Protein 3C37 (pdb70)

B-factor: mean 25.07, std 8.67, range [9.49, 58.57]

Sequence (433 aa):
KGFNISIEQEKELGNKFAVEIEKQQQPVNDPEVQRYVDKVGKRLLSGARAVEFDYVFKVVKDDSVNAFAIPGGRVYVHTGLLKAADNETELAGVLAHEINHAVARHGTRQTQEYGYSLVLSLVLGDNLAQLAGQLFGKAGSYSREYENQADFLGVETYKAGYNPNGLTSFFQKLNATHPLTSERIQRVQAEIAKLPPQRYLTDETEFKKIKGRLKLEKGFNISIEQEKELGNKFAVEIEKQQQPVNDPEVQRYVDKVGKRLLSGARAVEFDYVFKVVKDDSVNAFAIPGGRVYVHTGLLKAADNETELAGVLAHEINHAVARHGTRQTQEYGYSLVLSLVLGNLAQLAGQLFGKAGSYSREYENQADFLGVETYKAGYNPNGLTSFFQKLNATHPLTSERIQRVQAEIAKLPPQRYLTDETEFKKIKGRLKLE

InterPro domains:
  IPR001915 Peptidase M48 [PF01435] (61-240)
  IPR051156 Mitochondrial and Outer Membrane Metalloprotease [PTHR22726] (8-243)

Nearest PDB structures (foldseek):
  3c37-assembly2_B  TM=1.003E+00  e=2.715E-34  Geobacter sulfurreducens PCA
  3c37-assembly1_A  TM=1.001E+00  e=5.360E-33  Geobacter sulfurreducens PCA
  6ait-assembly1_B  TM=8.628E-01  e=3.323E-12  Escherichia coli K-12
  6ait-assembly1_D  TM=8.669E-01  e=8.829E-12  Escherichia coli K-12
  6ait-assembly1_E  TM=8.661E-01  e=5.073E-11  Escherichia coli K-12

Secondary structure (DSSP, 8-state):
------HHHHHHHHHHHHHHHHTT--B---HHHHHHHHHHHHHHHHTSS---S--EEEEE---S--EEEETTTEEEEEHHHHHH-SSHHHHHHHHHHHHHHHHTTHHHH--TTT-HHHHHHHHHT---HHHHHHHHSS-----HHHHHHHHHHHHH--TTSS-TTHHHHHHHHHT------HHHHHHHHHHHHTSPP-PPP---HHHHHHHHHHHT-/------HHHHHHHHHHHHHHHHTT--B---HHHHHHHHHHHHHHHTTSS---S--EEEEE---S--EEEETTTEEEEEHHHHHH-SSHHHHHHHHHHHHHHHHTTHHHH--TTT-HHHHHHHHH---HHHHHHHHSTT----HHHHHHHHHHHHH--TTSS-TTHHHHHHHHHT------HHHHHHHHHHHHTSPP-------HHHHHHHHHHHT-

Foldseek 3Di:
DDADDDLVLLLLLQVLLVVLLCVPFAFDPDVLLLVVVVVLLVLLVVQADDDSAPAHETETADLDQDWADATRRYIYGYLNVLLLAPFSLLVSLRSQLRSQCRVVVQNLVCCVVPPDVVSSCSSVVVCSNVCSCQCPNPVHDGDPVSLLRSLLRSLSSVSSQGQNCSNVVSVVSVVLVSDDDPVSVVSNVVSSVPDDDDDRDDDRVSSVVSSVVSVVD/DDADDDLVLLLLLLVLLVVLLCVPFAFDPDVLLLVVVVVLLVLLVVQFDDDSAPAHETETADLDQDKADAGRRYIYGYLNVLLLAPFSLLVSLRSQLRSQCHVVVQNLVCCVVPPDVVSSDSSVHVSNVQSCQCPNPVHDGDPVSSLRSLLRSLRSVSSQGQNCNNVVSVVSVVLVVDDDPVSVVSNVVSSVPDDDDDRDDDRVSSVVSSVVSVVD

Solvent-accessible surface area: 22828 Å² total

Structure (mmCIF, N/CA/C/O backbone):
data_3C37
#
_entry.id   3C37
#
_cell.length_a   36.840
_cell.length_b   44.613
_cell.length_c   71.772
_cell.angle_alpha   88.07
_cell.angle_beta   75.18
_cell.angle_gamma   65.64
#
_symmetry.space_group_name_H-M   'P 1'
#
loop_
_entity.id
_entity.type
_entity.pdbx_description
1 polymer 'Peptidase, M48 family'
2 non-polymer 'ZINC ION'
3 non-polymer DI(HYDROXYETHYL)ETHER
4 water water
#
loop_
_atom_site.group_PDB
_atom_site.id
_atom_site.type_symbol
_atom_site.label_atom_id
_atom_site.label_alt_id
_atom_site.label_comp_id
_atom_site.label_asym_id
_atom_site.label_entity_id
_atom_site.label_seq_id
_atom_site.pdbx_PDB_ins_code
_atom_site.Cartn_x
_atom_site.Cartn_y
_atom_site.Cartn_z
_atom_site.occupancy
_atom_site.B_iso_or_equiv
_atom_site.auth_seq_id
_atom_site.auth_comp_id
_atom_site.auth_asym_id
_atom_site.auth_atom_id
_atom_site.pdbx_PDB_model_num
ATOM 1 N N . LYS A 1 9 ? 42.339 -7.166 50.272 1.00 36.08 9 LYS A N 1
ATOM 2 C CA . LYS A 1 9 ? 41.538 -6.412 49.257 1.00 35.42 9 LYS A CA 1
ATOM 3 C C . LYS A 1 9 ? 40.573 -5.451 49.940 1.00 34.61 9 LYS A C 1
ATOM 4 O O . LYS A 1 9 ? 40.393 -4.314 49.487 1.00 34.91 9 LYS A O 1
ATOM 10 N N . GLY A 1 10 ? 39.939 -5.919 51.016 1.00 33.10 10 GLY A N 1
ATOM 11 C CA . GLY A 1 10 ? 39.047 -5.067 51.798 1.00 30.95 10 GLY A CA 1
ATOM 12 C C . GLY A 1 10 ? 39.868 -4.146 52.677 1.00 29.24 10 GLY A C 1
ATOM 13 O O . GLY A 1 10 ? 40.957 -4.514 53.112 1.00 29.91 10 GLY A O 1
ATOM 14 N N . PHE A 1 11 ? 39.351 -2.949 52.950 1.00 26.93 11 PHE A N 1
ATOM 15 C CA . PHE A 1 11 ? 40.026 -2.014 53.851 1.00 24.64 11 PHE A CA 1
ATOM 16 C C . PHE A 1 11 ? 39.037 -1.132 54.599 1.00 23.02 11 PHE A C 1
ATOM 17 O O . PHE A 1 11 ? 37.859 -1.011 54.220 1.00 23.43 11 PHE A O 1
ATOM 25 N N . ASN A 1 12 ? 39.530 -0.513 55.657 1.00 21.10 12 ASN A N 1
ATOM 26 C CA . ASN A 1 12 ? 38.777 0.432 56.468 1.00 20.48 12 ASN A CA 1
ATOM 27 C C . ASN A 1 12 ? 38.726 1.738 55.682 1.00 20.50 12 ASN A C 1
ATOM 28 O O . ASN A 1 12 ? 39.760 2.230 55.246 1.00 20.16 12 ASN A O 1
ATOM 41 N N . ILE A 1 14 ? 37.750 5.850 55.448 1.00 14.97 14 ILE A N 1
ATOM 42 C CA . ILE A 1 14 ? 37.460 7.037 56.231 1.00 14.40 14 ILE A CA 1
ATOM 43 C C . ILE A 1 14 ? 36.045 7.475 55.905 1.00 13.47 14 ILE A C 1
ATOM 44 O O . ILE A 1 14 ? 35.514 7.101 54.859 1.00 14.41 14 ILE A O 1
ATOM 49 N N . SER A 1 15 ? 35.439 8.255 56.792 1.00 13.30 15 SER A N 1
ATOM 50 C CA . SER A 1 15 ? 34.055 8.703 56.610 1.00 12.98 15 SER A CA 1
ATOM 51 C C . SER A 1 15 ? 33.961 9.807 55.566 1.00 12.58 15 SER A C 1
ATOM 52 O O . SER A 1 15 ? 34.960 10.430 55.209 1.00 13.35 15 SER A O 1
ATOM 55 N N . ILE A 1 16 ? 32.747 10.029 55.073 1.00 12.96 16 ILE A N 1
ATOM 56 C CA . ILE A 1 16 ? 32.449 11.146 54.172 1.00 13.97 16 ILE A CA 1
ATOM 57 C C . ILE A 1 16 ? 32.959 12.453 54.802 1.00 14.73 16 ILE A C 1
ATOM 58 O O . ILE A 1 16 ? 33.628 13.258 54.141 1.00 13.35 16 ILE A O 1
ATOM 63 N N . GLU A 1 17 ? 32.657 12.645 56.084 1.00 15.08 17 GLU A N 1
ATOM 64 C CA . GLU A 1 17 ? 33.071 13.873 56.762 1.00 16.27 17 GLU A CA 1
ATOM 65 C C . GLU A 1 17 ? 34.590 14.023 56.804 1.00 15.53 17 GLU A C 1
ATOM 66 O O . GLU A 1 17 ? 35.143 15.101 56.564 1.00 16.30 17 GLU A O 1
ATOM 72 N N . GLN A 1 18 ? 35.283 12.927 57.074 1.00 14.79 18 GLN A N 1
ATOM 73 C CA . GLN A 1 18 ? 36.720 12.948 57.088 1.00 14.00 18 GLN A CA 1
ATOM 74 C C . GLN A 1 18 ? 37.280 13.241 55.699 1.00 14.14 18 GLN A C 1
ATOM 75 O O . GLN A 1 18 ? 38.278 13.938 55.575 1.00 14.57 18 GLN A O 1
ATOM 81 N N . GLU A 1 19 ? 36.630 12.711 54.664 1.00 13.95 19 GLU A N 1
ATOM 82 C CA . GLU A 1 19 ? 37.136 12.946 53.315 1.00 14.69 19 GLU A CA 1
ATOM 83 C C . GLU A 1 19 ? 36.966 14.403 52.900 1.00 15.49 19 GLU A C 1
ATOM 84 O O . GLU A 1 19 ? 37.803 14.929 52.163 1.00 15.63 19 GLU A O 1
ATOM 90 N N . LYS A 1 20 ? 35.883 15.043 53.348 1.00 16.76 20 LYS A N 1
ATOM 91 C CA . LYS A 1 20 ? 35.716 16.503 53.136 1.00 18.24 20 LYS A CA 1
ATOM 92 C C . LYS A 1 20 ? 36.957 17.250 53.606 1.00 18.92 20 LYS A C 1
ATOM 93 O O . LYS A 1 20 ? 37.562 18.054 52.876 1.00 19.46 20 LYS A O 1
ATOM 104 N N . GLU A 1 21 ? 37.378 16.941 54.828 1.00 19.31 21 GLU A N 1
ATOM 105 C CA . GLU A 1 21 ? 38.593 17.526 55.393 1.00 19.58 21 GLU A CA 1
ATOM 106 C C . GLU A 1 21 ? 39.899 17.189 54.625 1.00 19.75 21 GLU A C 1
ATOM 107 O O . GLU A 1 21 ? 40.758 18.041 54.441 1.00 19.38 21 GLU A O 1
ATOM 113 N N . LEU A 1 22 ? 40.052 15.947 54.187 1.00 18.18 22 LEU A N 1
ATOM 114 C CA . LEU A 1 22 ? 41.188 15.544 53.366 1.00 18.51 22 LEU A CA 1
ATOM 115 C C . LEU A 1 22 ? 41.227 16.377 52.078 1.00 17.96 22 LEU A C 1
ATOM 116 O O . LEU A 1 22 ? 42.280 16.857 51.670 1.00 18.96 22 LEU A O 1
ATOM 121 N N . GLY A 1 23 ? 40.064 16.547 51.458 1.00 18.13 23 GLY A N 1
ATOM 122 C CA . GLY A 1 23 ? 39.957 17.296 50.214 1.00 17.99 23 GLY A CA 1
ATOM 123 C C . GLY A 1 23 ? 40.338 18.753 50.421 1.00 18.74 23 GLY A C 1
ATOM 124 O O . GLY A 1 23 ? 41.012 19.350 49.581 1.00 18.27 23 GLY A O 1
ATOM 125 N N . ASN A 1 24 ? 39.889 19.323 51.536 1.00 19.53 24 ASN A N 1
ATOM 126 C CA . ASN A 1 24 ? 40.231 20.704 51.885 1.00 21.35 24 ASN A CA 1
ATOM 127 C C . ASN A 1 24 ? 41.747 20.897 51.902 1.00 20.87 24 ASN A C 1
ATOM 128 O O . ASN A 1 24 ? 42.297 21.856 51.319 1.00 21.56 24 ASN A O 1
ATOM 133 N N . LYS A 1 25 ? 42.438 19.977 52.569 1.00 20.47 25 LYS A N 1
ATOM 134 C CA . LYS A 1 25 ? 43.880 20.044 52.682 1.00 20.77 25 LYS A CA 1
ATOM 135 C C . LYS A 1 25 ? 44.592 19.827 51.342 1.00 20.15 25 LYS A C 1
ATOM 136 O O . LYS A 1 25 ? 45.512 20.577 51.003 1.00 19.63 25 LYS A O 1
ATOM 142 N N . PHE A 1 26 ? 44.186 18.802 50.583 1.00 18.44 26 PHE A N 1
ATOM 143 C CA . PHE A 1 26 ? 44.767 18.596 49.262 1.00 17.50 26 PHE A CA 1
ATOM 144 C C . PHE A 1 26 ? 44.574 19.805 48.356 1.00 17.06 26 PHE A C 1
ATOM 145 O O . PHE A 1 26 ? 45.461 20.147 47.576 1.00 17.10 26 PHE A O 1
ATOM 153 N N . ALA A 1 27 ? 43.412 20.431 48.458 1.00 16.28 27 ALA A N 1
ATOM 154 C CA . ALA A 1 27 ? 43.036 21.514 47.539 1.00 17.39 27 ALA A CA 1
ATOM 155 C C . ALA A 1 27 ? 43.989 22.674 47.682 1.00 17.78 27 ALA A C 1
ATOM 156 O O . ALA A 1 27 ? 44.542 23.182 46.681 1.00 17.05 27 ALA A O 1
ATOM 158 N N . VAL A 1 28 ? 44.202 23.077 48.931 1.00 18.15 28 VAL A N 1
ATOM 159 C CA . VAL A 1 28 ? 45.079 24.213 49.215 1.00 19.19 28 VAL A CA 1
ATOM 160 C C . VAL A 1 28 ? 46.519 23.872 48.775 1.00 19.49 28 VAL A C 1
ATOM 161 O O . VAL A 1 28 ? 47.213 24.702 48.181 1.00 19.78 28 VAL A O 1
ATOM 165 N N . GLU A 1 29 ? 46.964 22.634 48.982 1.00 19.81 29 GLU A N 1
ATOM 166 C CA . GLU A 1 29 ? 48.329 22.269 48.578 1.00 20.13 29 GLU A CA 1
ATOM 167 C C . GLU A 1 29 ? 48.493 22.234 47.051 1.00 20.04 29 GLU A C 1
ATOM 168 O O . GLU A 1 29 ? 49.461 22.763 46.507 1.00 19.83 29 GLU A O 1
ATOM 174 N N . ILE A 1 30 ? 47.529 21.629 46.362 1.00 18.18 30 ILE A N 1
ATOM 175 C CA . ILE A 1 30 ? 47.563 21.498 44.905 1.00 18.39 30 ILE A CA 1
ATOM 176 C C . ILE A 1 30 ? 47.552 22.877 44.239 1.00 17.84 30 ILE A C 1
ATOM 177 O O . ILE A 1 30 ? 48.275 23.128 43.274 1.00 19.01 30 ILE A O 1
ATOM 182 N N . GLU A 1 31 ? 46.761 23.766 44.798 1.00 18.44 31 GLU A N 1
ATOM 183 C CA . GLU A 1 31 ? 46.533 25.075 44.181 1.00 18.81 31 GLU A CA 1
ATOM 184 C C . GLU A 1 31 ? 47.768 25.975 44.254 1.00 19.69 31 GLU A C 1
ATOM 185 O O . GLU A 1 31 ? 47.870 26.953 43.498 1.00 19.06 31 GLU A O 1
ATOM 191 N N . LYS A 1 32 ? 48.719 25.624 45.118 1.00 19.76 32 LYS A N 1
ATOM 192 C CA . LYS A 1 32 ? 49.962 26.416 45.230 1.00 21.52 32 LYS A CA 1
ATOM 193 C C . LYS A 1 32 ? 50.817 26.363 43.972 1.00 22.91 32 LYS A C 1
ATOM 194 O O . LYS A 1 32 ? 51.571 27.296 43.713 1.00 23.68 32 LYS A O 1
ATOM 200 N N . GLN A 1 33 ? 50.676 25.282 43.197 1.00 23.93 33 GLN A N 1
ATOM 201 C CA . GLN A 1 33 ? 51.415 25.079 41.942 1.00 25.42 33 GLN A CA 1
ATOM 202 C C . GLN A 1 33 ? 50.583 25.380 40.696 1.00 25.35 33 GLN A C 1
ATOM 203 O O . GLN A 1 33 ? 51.060 25.213 39.573 1.00 25.58 33 GLN A O 1
ATOM 209 N N . GLN A 1 34 ? 49.335 25.792 40.887 1.00 25.28 34 GLN A N 1
ATOM 210 C CA . GLN A 1 34 ? 48.463 26.142 39.760 1.00 26.32 34 GLN A CA 1
ATOM 211 C C . GLN A 1 34 ? 48.336 27.650 39.555 1.00 27.35 34 GLN A C 1
ATOM 212 O O . GLN A 1 34 ? 48.526 28.440 40.485 1.00 27.67 34 GLN A O 1
ATOM 218 N N . GLN A 1 35 ? 48.024 28.043 38.324 1.00 28.65 35 GLN A N 1
ATOM 219 C CA . GLN A 1 35 ? 47.630 29.417 38.036 1.00 29.89 35 GLN A CA 1
ATOM 220 C C . GLN A 1 35 ? 46.125 29.412 37.824 1.00 30.08 35 GLN A C 1
ATOM 221 O O . GLN A 1 35 ? 45.649 28.802 36.867 1.00 29.48 35 GLN A O 1
ATOM 227 N N . PRO A 1 36 ? 45.365 30.083 38.708 1.00 30.76 36 PRO A N 1
ATOM 228 C CA . PRO A 1 36 ? 43.909 30.031 38.559 1.00 31.44 36 PRO A CA 1
ATOM 229 C C . PRO A 1 36 ? 43.375 30.866 37.418 1.00 32.60 36 PRO A C 1
ATOM 230 O O . PRO A 1 36 ? 43.974 31.885 37.047 1.00 32.20 36 PRO A O 1
ATOM 234 N N . VAL A 1 37 ? 42.237 30.440 36.874 1.00 32.97 37 VAL A N 1
ATOM 235 C CA . VAL A 1 37 ? 41.433 31.325 36.069 1.00 33.77 37 VAL A CA 1
ATOM 236 C C . VAL A 1 37 ? 40.623 32.162 37.053 1.00 34.37 37 VAL A C 1
ATOM 237 O O . VAL A 1 37 ? 39.919 31.629 37.910 1.00 34.55 37 VAL A O 1
ATOM 241 N N . ASN A 1 38 ? 40.744 33.475 36.939 1.00 35.10 38 ASN A N 1
ATOM 242 C CA . ASN A 1 38 ? 39.918 34.375 37.725 1.00 35.64 38 ASN A CA 1
ATOM 243 C C . ASN A 1 38 ? 38.940 35.141 36.832 1.00 35.74 38 ASN A C 1
ATOM 244 O O . ASN A 1 38 ? 38.795 36.369 36.913 1.00 36.66 38 ASN A O 1
ATOM 249 N N . ASP A 1 39 ? 38.254 34.375 35.993 1.00 35.15 39 ASP A N 1
ATOM 250 C CA . ASP A 1 39 ? 37.300 34.888 35.032 1.00 34.56 39 ASP A CA 1
ATOM 251 C C . ASP A 1 39 ? 35.913 34.412 35.459 1.00 34.51 39 ASP A C 1
ATOM 252 O O . ASP A 1 39 ? 35.574 33.234 35.293 1.00 33.19 39 ASP A O 1
ATOM 257 N N . PRO A 1 40 ? 35.108 35.324 36.031 1.00 34.09 40 PRO A N 1
ATOM 258 C CA . PRO A 1 40 ? 33.769 34.964 36.509 1.00 34.23 40 PRO A CA 1
ATOM 259 C C . PRO A 1 40 ? 32.889 34.250 35.471 1.00 34.05 40 PRO A C 1
ATOM 260 O O . PRO A 1 40 ? 32.132 33.351 35.842 1.00 33.90 40 PRO A O 1
ATOM 264 N N . GLU A 1 41 ? 33.000 34.635 34.200 1.00 33.97 41 GLU A N 1
ATOM 265 C CA . GLU A 1 41 ? 32.184 34.045 33.124 1.00 33.75 41 GLU A CA 1
ATOM 266 C C . GLU A 1 41 ? 32.582 32.591 32.856 1.00 33.19 41 GLU A C 1
ATOM 267 O O . GLU A 1 41 ? 31.720 31.736 32.690 1.00 32.58 41 GLU A O 1
ATOM 273 N N . VAL A 1 42 ? 33.888 32.327 32.817 1.00 32.36 42 VAL A N 1
ATOM 274 C CA . VAL A 1 42 ? 34.416 30.963 32.653 1.00 31.64 42 VAL A CA 1
ATOM 275 C C . VAL A 1 42 ? 34.063 30.124 33.876 1.00 31.84 42 VAL A C 1
ATOM 276 O O . VAL A 1 42 ? 33.635 28.980 33.751 1.00 30.58 42 VAL A O 1
ATOM 280 N N . GLN A 1 43 ? 34.238 30.712 35.057 1.00 31.75 43 GLN A N 1
ATOM 281 C CA . GLN A 1 43 ? 33.845 30.071 36.302 1.00 32.48 43 GLN A CA 1
ATOM 282 C C . GLN A 1 43 ? 32.365 29.684 36.299 1.00 32.20 43 GLN A C 1
ATOM 283 O O . GLN A 1 43 ? 32.017 28.563 36.683 1.00 31.92 43 GLN A O 1
ATOM 289 N N . ARG A 1 44 ? 31.512 30.613 35.860 1.00 31.90 44 ARG A N 1
ATOM 290 C CA . ARG A 1 44 ? 30.058 30.436 35.864 1.00 31.76 44 ARG A CA 1
ATOM 291 C C . ARG A 1 44 ? 29.625 29.322 34.924 1.00 30.06 44 ARG A C 1
ATOM 292 O O . ARG A 1 44 ? 28.728 28.533 35.237 1.00 29.95 44 ARG A O 1
ATOM 300 N N . TYR A 1 45 ? 30.280 29.264 33.776 1.00 28.31 45 TYR A N 1
ATOM 301 C CA . TYR A 1 45 ? 29.969 28.267 32.788 1.00 26.99 45 TYR A CA 1
ATOM 302 C C . TYR A 1 45 ? 30.350 26.865 33.271 1.00 26.28 45 TYR A C 1
ATOM 303 O O . TYR A 1 45 ? 29.537 25.953 33.201 1.00 26.65 45 TYR A O 1
ATOM 312 N N . VAL A 1 46 ? 31.580 26.695 33.747 1.00 25.87 46 VAL A N 1
ATOM 313 C CA . VAL A 1 46 ? 31.996 25.375 34.249 1.00 24.83 46 VAL A CA 1
ATOM 314 C C . VAL A 1 46 ? 31.111 24.920 35.422 1.00 25.08 46 VAL A C 1
ATOM 315 O O . VAL A 1 46 ? 30.626 23.782 35.430 1.00 24.69 46 VAL A O 1
ATOM 319 N N . ASP A 1 47 ? 30.864 25.819 36.380 1.00 24.76 47 ASP A N 1
ATOM 320 C CA . ASP A 1 47 ? 29.887 25.578 37.460 1.00 25.39 47 ASP A CA 1
ATOM 321 C C . ASP A 1 47 ? 28.524 25.045 36.991 1.00 24.87 47 ASP A C 1
ATOM 322 O O . ASP A 1 47 ? 27.948 24.142 37.618 1.00 25.44 47 ASP A O 1
ATOM 327 N N . LYS A 1 48 ? 28.016 25.625 35.903 1.00 24.38 48 LYS A N 1
ATOM 328 C CA . LYS A 1 48 ? 26.719 25.268 35.341 1.00 24.27 48 LYS A CA 1
ATOM 329 C C . LYS A 1 48 ? 26.701 23.838 34.800 1.00 23.43 48 LYS A C 1
ATOM 330 O O . LYS A 1 48 ? 25.814 23.050 35.153 1.00 23.41 48 LYS A O 1
ATOM 336 N N . VAL A 1 49 ? 27.665 23.520 33.935 1.00 22.37 49 VAL A N 1
ATOM 337 C CA . VAL A 1 49 ? 27.790 22.190 33.357 1.00 21.03 49 VAL A CA 1
ATOM 338 C C . VAL A 1 49 ? 28.006 21.168 34.477 1.00 20.05 49 VAL A C 1
ATOM 339 O O . VAL A 1 49 ? 27.402 20.124 34.464 1.00 19.84 49 VAL A O 1
ATOM 343 N N . GLY A 1 50 ? 28.853 21.503 35.446 1.00 20.03 50 GLY A N 1
ATOM 344 C CA . GLY A 1 50 ? 29.096 20.601 36.593 1.00 19.19 50 GLY A CA 1
ATOM 345 C C . GLY A 1 50 ? 27.838 20.324 37.386 1.00 19.88 50 GLY A C 1
ATOM 346 O O . GLY A 1 50 ? 27.537 19.170 37.676 1.00 20.38 50 GLY A O 1
ATOM 347 N N . LYS A 1 51 ? 27.106 21.385 37.750 1.00 20.52 51 LYS A N 1
ATOM 348 C CA . LYS A 1 51 ? 25.824 21.292 38.477 1.00 21.29 51 LYS A CA 1
ATOM 349 C C . LYS A 1 51 ? 24.807 20.431 37.698 1.00 20.48 51 LYS A C 1
ATOM 350 O O . LYS A 1 51 ? 24.105 19.593 38.283 1.00 20.57 51 LYS A O 1
ATOM 356 N N . ARG A 1 52 ? 24.762 20.624 36.379 1.00 19.23 52 ARG A N 1
ATOM 357 C CA . ARG A 1 52 ? 23.864 19.864 35.517 1.00 18.98 52 ARG A CA 1
ATOM 358 C C . ARG A 1 52 ? 24.179 18.366 35.536 1.00 19.06 52 ARG A C 1
ATOM 359 O O . ARG A 1 52 ? 23.283 17.517 35.629 1.00 19.57 52 ARG A O 1
ATOM 367 N N . LEU A 1 53 ? 25.466 18.040 35.491 1.00 18.46 53 LEU A N 1
ATOM 368 C CA . LEU A 1 53 ? 25.893 16.644 35.566 1.00 17.60 53 LEU A CA 1
ATOM 369 C C . LEU A 1 53 ? 25.609 16.030 36.936 1.00 17.90 53 LEU A C 1
ATOM 370 O O . LEU A 1 53 ? 25.182 14.885 37.021 1.00 17.35 53 LEU A O 1
ATOM 375 N N . LEU A 1 54 ? 25.809 16.813 37.994 1.00 18.45 54 LEU A N 1
ATOM 376 C CA . LEU A 1 54 ? 25.603 16.327 39.358 1.00 19.09 54 LEU A CA 1
ATOM 377 C C . LEU A 1 54 ? 24.139 15.970 39.577 1.00 19.24 54 LEU A C 1
ATOM 378 O O . LEU A 1 54 ? 23.818 15.063 40.335 1.00 18.73 54 LEU A O 1
ATOM 383 N N . SER A 1 55 ? 23.250 16.664 38.884 1.00 19.88 55 SER A N 1
ATOM 384 C CA . SER A 1 55 ? 21.826 16.353 39.029 1.00 20.86 55 SER A CA 1
ATOM 385 C C . SER A 1 55 ? 21.532 14.931 38.517 1.00 21.21 55 SER A C 1
ATOM 386 O O . SER A 1 55 ? 20.580 14.283 38.984 1.00 22.99 55 SER A O 1
ATOM 389 N N . GLY A 1 56 ? 22.380 14.423 37.610 1.00 20.56 56 GLY A N 1
ATOM 390 C CA . GLY A 1 56 ? 22.285 13.057 37.071 1.00 19.96 56 GLY A CA 1
ATOM 391 C C . GLY A 1 56 ? 23.026 11.971 37.844 1.00 19.92 56 GLY A C 1
ATOM 392 O O . GLY A 1 56 ? 22.867 10.794 37.568 1.00 20.57 56 GLY A O 1
ATOM 393 N N . ALA A 1 57 ? 23.818 12.368 38.835 1.00 18.54 57 ALA A N 1
ATOM 394 C CA . ALA A 1 57 ? 24.649 11.424 39.563 1.00 17.17 57 ALA A CA 1
ATOM 395 C C . ALA A 1 57 ? 23.863 10.707 40.635 1.00 17.41 57 ALA A C 1
ATOM 396 O O . ALA A 1 57 ? 22.798 11.193 41.078 1.00 17.07 57 ALA A O 1
ATOM 398 N N . ARG A 1 58 ? 24.392 9.556 41.052 1.00 15.22 58 ARG A N 1
ATOM 399 C CA . ARG A 1 58 ? 23.690 8.712 42.022 1.00 16.42 58 ARG A CA 1
ATOM 400 C C . ARG A 1 58 ? 23.710 9.222 43.452 1.00 16.60 58 ARG A C 1
ATOM 401 O O . ARG A 1 58 ? 22.786 8.956 44.228 1.00 18.94 58 ARG A O 1
ATOM 409 N N . ALA A 1 59 ? 24.758 9.936 43.818 1.00 16.03 59 ALA A N 1
ATOM 410 C CA . ALA A 1 59 ? 24.879 10.447 45.189 1.00 16.18 59 ALA A CA 1
ATOM 411 C C . ALA A 1 59 ? 25.732 11.682 45.135 1.00 16.16 59 ALA A C 1
ATOM 412 O O . ALA A 1 59 ? 26.827 11.660 44.578 1.00 18.09 59 ALA A O 1
ATOM 414 N N . VAL A 1 60 ? 25.224 12.758 45.699 1.00 15.67 60 VAL A N 1
ATOM 415 C CA . VAL A 1 60 ? 26.004 13.978 45.796 1.00 15.28 60 VAL A CA 1
ATOM 416 C C . VAL A 1 60 ? 26.229 14.192 47.293 1.00 15.41 60 VAL A C 1
ATOM 417 O O . VAL A 1 60 ? 25.335 14.666 48.002 1.00 16.53 60 VAL A O 1
ATOM 421 N N . GLU A 1 61 ? 27.403 13.788 47.767 1.00 14.45 61 GLU A N 1
ATOM 422 C CA . GLU A 1 61 ? 27.681 13.719 49.216 1.00 14.41 61 GLU A CA 1
ATOM 423 C C . GLU A 1 61 ? 28.697 14.735 49.713 1.00 14.28 61 GLU A C 1
ATOM 424 O O . GLU A 1 61 ? 29.076 14.717 50.881 1.00 14.73 61 GLU A O 1
ATOM 430 N N . PHE A 1 62 ? 29.083 15.639 48.806 1.00 14.87 62 PHE A N 1
ATOM 431 C CA . PHE A 1 62 ? 30.000 16.733 49.065 1.00 15.79 62 PHE A CA 1
ATOM 432 C C . PHE A 1 62 ? 29.414 17.984 48.442 1.00 16.30 62 PHE A C 1
ATOM 433 O O . PHE A 1 62 ? 28.534 17.892 47.607 1.00 16.43 62 PHE A O 1
ATOM 441 N N . ASP A 1 63 ? 29.887 19.135 48.904 1.00 18.25 63 ASP A N 1
ATOM 442 C CA . ASP A 1 63 ? 29.609 20.397 48.227 1.00 19.15 63 ASP A CA 1
ATOM 443 C C . ASP A 1 63 ? 30.648 20.493 47.138 1.00 18.04 63 ASP A C 1
ATOM 444 O O . ASP A 1 63 ? 31.789 20.894 47.370 1.00 19.36 63 ASP A O 1
ATOM 449 N N . TYR A 1 64 ? 30.268 20.057 45.945 1.00 17.39 64 TYR A N 1
ATOM 450 C CA . TYR A 1 64 ? 31.200 19.972 44.827 1.00 17.00 64 TYR A CA 1
ATOM 451 C C . TYR A 1 64 ? 31.642 21.353 44.401 1.00 18.06 64 TYR A C 1
ATOM 452 O O . TYR A 1 64 ? 30.830 22.285 44.327 1.00 18.24 64 TYR A O 1
ATOM 461 N N . VAL A 1 65 ? 32.934 21.464 44.136 1.00 17.94 65 VAL A N 1
ATOM 462 C CA . VAL A 1 65 ? 33.538 22.704 43.647 1.00 19.25 65 VAL A CA 1
ATOM 463 C C . VAL A 1 65 ? 34.296 22.372 42.377 1.00 19.12 65 VAL A C 1
ATOM 464 O O . VAL A 1 65 ? 35.045 21.386 42.326 1.00 18.03 65 VAL A O 1
ATOM 468 N N . PHE A 1 66 ? 34.063 23.183 41.346 1.00 18.41 66 PHE A N 1
ATOM 469 C CA . PHE A 1 66 ? 34.730 23.058 40.060 1.00 19.47 66 PHE A CA 1
ATOM 470 C C . PHE A 1 66 ? 35.704 24.208 39.938 1.00 20.24 66 PHE A C 1
ATOM 471 O O . PHE A 1 66 ? 35.328 25.373 40.111 1.00 21.34 66 PHE A O 1
ATOM 479 N N . LYS A 1 67 ? 36.965 23.882 39.701 1.00 20.27 67 LYS A N 1
ATOM 480 C CA . LYS A 1 67 ? 38.014 24.902 39.617 1.00 21.51 67 LYS A CA 1
ATOM 481 C C . LYS A 1 67 ? 38.589 24.827 38.218 1.00 21.87 67 LYS A C 1
ATOM 482 O O . LYS A 1 67 ? 38.965 23.755 37.750 1.00 22.32 67 LYS A O 1
ATOM 488 N N . VAL A 1 68 ? 38.644 25.971 37.546 1.00 21.97 68 VAL A N 1
ATOM 489 C CA . VAL A 1 68 ? 39.294 26.046 36.251 1.00 21.16 68 VAL A CA 1
ATOM 490 C C . VAL A 1 68 ? 40.699 26.578 36.468 1.00 20.67 68 VAL A C 1
ATOM 491 O O . VAL A 1 68 ? 40.895 27.598 37.137 1.00 21.97 68 VAL A O 1
ATOM 495 N N . VAL A 1 69 ? 41.668 25.862 35.922 1.00 21.08 69 VAL A N 1
ATOM 496 C CA . VAL A 1 69 ? 43.071 26.182 36.085 1.00 21.76 69 VAL A CA 1
ATOM 497 C C . VAL A 1 69 ? 43.750 26.481 34.731 1.00 21.69 69 VAL A C 1
ATOM 498 O O . VAL A 1 69 ? 43.473 25.824 33.737 1.00 19.59 69 VAL A O 1
ATOM 502 N N . LYS A 1 70 ? 44.639 27.470 34.711 1.00 22.54 70 LYS A N 1
ATOM 503 C CA . LYS A 1 70 ? 45.307 27.882 33.480 1.00 24.37 70 LYS A CA 1
ATOM 504 C C . LYS A 1 70 ? 46.437 26.919 33.203 1.00 24.18 70 LYS A C 1
ATOM 505 O O . LYS A 1 70 ? 47.504 26.997 33.828 1.00 24.27 70 LYS A O 1
ATOM 511 N N . ASP A 1 71 ? 46.183 25.983 32.289 1.00 24.33 71 ASP A N 1
ATOM 512 C CA . ASP A 1 71 ? 47.135 24.939 31.951 1.00 24.78 71 ASP A CA 1
ATOM 513 C C . ASP A 1 71 ? 46.760 24.384 30.600 1.00 25.51 71 ASP A C 1
ATOM 514 O O . ASP A 1 71 ? 45.652 23.864 30.419 1.00 25.09 71 ASP A O 1
ATOM 519 N N . ASP A 1 72 ? 47.687 24.477 29.647 1.00 25.70 72 ASP A N 1
ATOM 520 C CA . ASP A 1 72 ? 47.399 24.067 28.277 1.00 26.50 72 ASP A CA 1
ATOM 521 C C . ASP A 1 72 ? 47.302 22.559 28.068 1.00 25.71 72 ASP A C 1
ATOM 522 O O . ASP A 1 72 ? 46.853 22.114 27.015 1.00 26.51 72 ASP A O 1
ATOM 527 N N . SER A 1 73 ? 47.708 21.765 29.056 1.00 25.28 73 SER A N 1
ATOM 528 C CA . SER A 1 73 ? 47.574 20.327 28.942 1.00 23.88 73 SER A CA 1
ATOM 529 C C . SER A 1 73 ? 46.090 19.958 29.047 1.00 23.59 73 SER A C 1
ATOM 530 O O . SER A 1 73 ? 45.328 20.610 29.761 1.00 22.23 73 SER A O 1
ATOM 533 N N . VAL A 1 74 ? 45.697 18.941 28.295 1.00 22.33 74 VAL A N 1
ATOM 534 C CA . VAL A 1 74 ? 44.319 18.469 28.274 1.00 22.70 74 VAL A CA 1
ATOM 535 C C . VAL A 1 74 ? 44.082 17.535 29.468 1.00 22.01 74 VAL A C 1
ATOM 536 O O . VAL A 1 74 ? 44.478 16.367 29.453 1.00 23.48 74 VAL A O 1
ATOM 540 N N . ASN A 1 75 ? 43.460 18.065 30.522 1.00 21.57 75 ASN A N 1
ATOM 541 C CA . ASN A 1 75 ? 43.183 17.275 31.712 1.00 19.96 75 ASN A CA 1
ATOM 542 C C . ASN A 1 75 ? 42.029 17.848 32.525 1.00 18.63 75 ASN A C 1
ATOM 543 O O . ASN A 1 75 ? 41.718 19.051 32.452 1.00 17.73 75 ASN A O 1
ATOM 548 N N . ALA A 1 76 ? 41.418 16.956 33.293 1.00 17.54 76 ALA A N 1
ATOM 549 C CA . ALA A 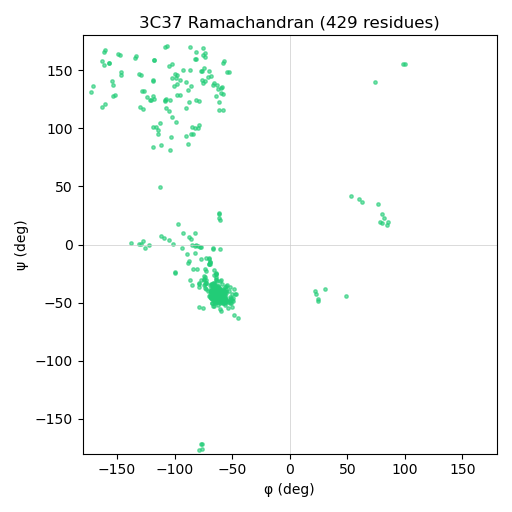1 76 ? 40.504 17.274 34.394 1.00 16.64 76 ALA A CA 1
ATOM 550 C C . ALA A 1 76 ? 40.734 16.171 35.416 1.00 16.14 76 ALA A C 1
ATOM 551 O O . ALA A 1 76 ? 41.053 15.041 35.060 1.00 16.35 76 ALA A O 1
ATOM 553 N N . PHE A 1 77 ? 40.624 16.503 36.688 1.00 15.66 77 PHE A N 1
ATOM 554 C CA . PHE A 1 77 ? 40.825 15.489 37.711 1.00 15.68 77 PHE A CA 1
ATOM 555 C C . PHE A 1 77 ? 40.051 15.848 38.961 1.00 15.59 77 PHE A C 1
ATOM 556 O O . PHE A 1 77 ? 40.010 17.012 39.361 1.00 15.37 77 PHE A O 1
ATOM 564 N N . ALA A 1 78 ? 39.406 14.843 39.549 1.00 14.89 78 ALA A N 1
ATOM 565 C CA . ALA A 1 78 ? 38.791 14.993 40.861 1.00 14.19 78 ALA A CA 1
ATOM 566 C C . ALA A 1 78 ? 39.788 14.618 41.931 1.00 14.60 78 ALA A C 1
ATOM 567 O O . ALA A 1 78 ? 40.548 13.642 41.770 1.00 15.39 78 ALA A O 1
ATOM 569 N N . ILE A 1 79 ? 39.792 15.394 43.011 1.00 13.80 79 ILE A N 1
ATOM 570 C CA . ILE A 1 79 ? 40.554 15.026 44.228 1.00 14.10 79 ILE A CA 1
ATOM 571 C C . ILE A 1 79 ? 39.548 14.581 45.287 1.00 14.06 79 ILE A C 1
ATOM 572 O O . ILE A 1 79 ? 38.341 14.743 45.099 1.00 12.88 79 ILE A O 1
ATOM 577 N N . PRO A 1 80 ? 40.022 14.028 46.415 1.00 14.43 80 PRO A N 1
ATOM 578 C CA . PRO A 1 80 ? 39.050 13.617 47.434 1.00 14.64 80 PRO A CA 1
ATOM 579 C C . PRO A 1 80 ? 38.137 14.768 47.831 1.00 14.73 80 PRO A C 1
ATOM 580 O O . PRO A 1 80 ? 38.555 15.926 47.784 1.00 14.15 80 PRO A O 1
ATOM 584 N N . GLY A 1 81 ? 36.897 14.460 48.199 1.00 15.40 81 GLY A N 1
ATOM 585 C CA . GLY A 1 81 ? 36.021 15.461 48.789 1.00 17.12 81 GLY A CA 1
ATOM 586 C C . GLY A 1 81 ? 35.261 16.311 47.801 1.00 17.64 81 GLY A C 1
ATOM 587 O O . GLY A 1 81 ? 34.745 17.373 48.158 1.00 18.51 81 GLY A O 1
ATOM 588 N N . GLY A 1 82 ? 35.147 15.829 46.565 1.00 18.25 82 GLY A N 1
ATOM 589 C CA . GLY A 1 82 ? 34.234 16.479 45.586 1.00 18.80 82 GLY A CA 1
ATOM 590 C C . GLY A 1 82 ? 34.743 17.728 44.892 1.00 20.53 82 GLY A C 1
ATOM 591 O O . GLY A 1 82 ? 33.942 18.567 44.441 1.00 21.58 82 GLY A O 1
ATOM 592 N N . ARG A 1 83 ? 36.062 17.851 44.769 1.00 20.40 83 ARG A N 1
ATOM 593 C CA . ARG A 1 83 ? 36.689 19.006 44.137 1.00 21.12 83 ARG A CA 1
ATOM 594 C C . ARG A 1 83 ? 37.247 18.546 42.800 1.00 19.22 83 ARG A C 1
ATOM 595 O O . ARG A 1 83 ? 38.004 17.576 42.726 1.00 18.94 83 ARG A O 1
ATOM 603 N N . VAL A 1 84 ? 36.820 19.212 41.735 1.00 18.14 84 VAL A N 1
ATOM 604 C CA . VAL A 1 84 ? 37.169 18.789 40.389 1.00 16.74 84 VAL A CA 1
ATOM 605 C C . VAL A 1 84 ? 37.883 19.938 39.716 1.00 16.36 84 VAL A C 1
ATOM 606 O O . VAL A 1 84 ? 37.350 21.047 39.642 1.00 17.24 84 VAL A O 1
ATOM 610 N N . TYR A 1 85 ? 39.087 19.660 39.223 1.00 16.02 85 TYR A N 1
ATOM 611 C CA . TYR A 1 85 ? 39.893 20.644 38.504 1.00 15.40 85 TYR A CA 1
ATOM 612 C C . TYR A 1 85 ? 39.787 20.440 37.020 1.00 15.75 85 TYR A C 1
ATOM 613 O O . TYR A 1 85 ? 39.840 19.306 36.540 1.00 15.65 85 TYR A O 1
ATOM 622 N N . VAL A 1 86 ? 39.639 21.552 36.297 1.00 15.45 86 VAL A N 1
ATOM 623 C CA . VAL A 1 86 ? 39.419 21.507 34.865 1.00 16.87 86 VAL A CA 1
ATOM 624 C C . VAL A 1 86 ? 40.450 22.412 34.181 1.00 15.87 86 VAL A C 1
ATOM 625 O O . VAL A 1 86 ? 40.451 23.611 34.414 1.00 16.36 86 VAL A O 1
ATOM 629 N N . HIS A 1 87 ? 41.322 21.838 33.361 1.00 16.96 87 HIS A N 1
ATOM 630 C CA . HIS A 1 87 ? 42.341 22.627 32.646 1.00 17.66 87 HIS A CA 1
ATOM 631 C C . HIS A 1 87 ? 41.749 23.434 31.518 1.00 18.07 87 HIS A C 1
ATOM 632 O O . HIS A 1 87 ? 40.874 22.960 30.797 1.00 19.26 87 HIS A O 1
ATOM 639 N N . THR A 1 88 ? 42.244 24.658 31.356 1.00 18.49 88 THR A N 1
ATOM 640 C CA . THR A 1 88 ? 41.839 25.461 30.197 1.00 19.49 88 THR A CA 1
ATOM 641 C C . THR A 1 88 ? 42.128 24.703 28.905 1.00 20.40 88 THR A C 1
ATOM 642 O O . THR A 1 88 ? 41.336 24.765 27.968 1.00 21.62 88 THR A O 1
ATOM 646 N N . GLY A 1 89 ? 43.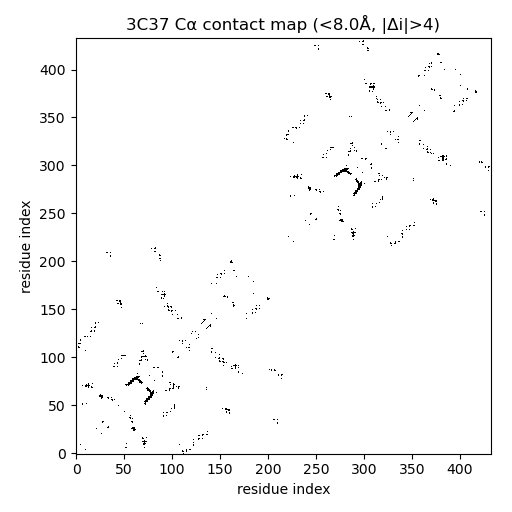237 23.956 28.875 1.00 20.45 89 GLY A N 1
ATOM 647 C CA . GLY A 1 89 ? 43.579 23.119 27.719 1.00 21.08 89 GLY A CA 1
ATOM 648 C C . GLY A 1 89 ? 42.483 22.131 27.333 1.00 21.41 89 GLY A C 1
ATOM 649 O O . GLY A 1 89 ? 42.298 21.863 26.142 1.00 22.14 89 GLY A O 1
ATOM 650 N N . LEU A 1 90 ? 41.764 21.572 28.318 1.00 21.06 90 LEU A N 1
ATOM 651 C CA . LEU A 1 90 ? 40.632 20.666 28.023 1.00 20.93 90 LEU A CA 1
ATOM 652 C C . LEU A 1 90 ? 39.457 21.403 27.364 1.00 21.36 90 LEU A C 1
ATOM 653 O O . LEU A 1 90 ? 38.863 20.909 26.402 1.00 21.02 90 LEU A O 1
ATOM 658 N N . LEU A 1 91 ? 39.129 22.571 27.902 1.00 21.34 91 LEU A N 1
ATOM 659 C CA . LEU A 1 91 ? 38.053 23.406 27.361 1.00 22.03 91 LEU A CA 1
ATOM 660 C C . LEU A 1 91 ? 38.342 23.823 25.926 1.00 22.68 91 LEU A C 1
ATOM 661 O O . LEU A 1 91 ? 37.446 23.836 25.087 1.00 22.84 91 LEU A O 1
ATOM 666 N N . LYS A 1 92 ? 39.602 24.143 25.657 1.00 22.98 92 LYS A N 1
ATOM 667 C CA . LYS A 1 92 ? 40.025 24.574 24.318 1.00 23.46 92 LYS A CA 1
ATOM 668 C C . LYS A 1 92 ? 40.062 23.418 23.314 1.00 23.30 92 LYS A C 1
ATOM 669 O O . LYS A 1 92 ? 39.844 23.619 22.104 1.00 23.57 92 LYS A O 1
ATOM 675 N N . ALA A 1 93 ? 40.337 22.214 23.801 1.00 22.34 93 ALA A N 1
ATOM 676 C CA . ALA A 1 93 ? 40.395 21.012 22.957 1.00 22.24 93 ALA A CA 1
ATOM 677 C C . ALA A 1 93 ? 39.034 20.435 22.590 1.00 22.33 93 ALA A C 1
ATOM 678 O O . ALA A 1 93 ? 38.859 19.862 21.498 1.00 21.56 93 ALA A O 1
ATOM 680 N N . ALA A 1 94 ? 38.083 20.542 23.515 1.00 22.55 94 ALA A N 1
ATOM 681 C CA . ALA A 1 94 ? 36.725 20.064 23.295 1.00 22.37 94 ALA A CA 1
ATOM 682 C C . ALA A 1 94 ? 36.101 20.787 22.103 1.00 22.73 94 ALA A C 1
ATOM 683 O O . ALA A 1 94 ? 36.215 22.008 21.984 1.00 22.57 94 ALA A O 1
ATOM 685 N N . ASP A 1 95 ? 35.451 20.036 21.222 1.00 23.06 95 ASP A N 1
ATOM 686 C CA . ASP A 1 95 ? 34.733 20.651 20.101 1.00 23.62 95 ASP A CA 1
ATOM 687 C C . ASP A 1 95 ? 33.351 21.216 20.446 1.00 23.16 95 ASP A C 1
ATOM 688 O O . ASP A 1 95 ? 32.826 22.071 19.725 1.00 22.76 95 ASP A O 1
ATOM 693 N N . ASN A 1 96 ? 32.764 20.731 21.540 1.00 21.59 96 ASN A N 1
ATOM 694 C CA . ASN A 1 96 ? 31.412 21.065 21.934 1.00 20.69 96 ASN A CA 1
ATOM 695 C C . ASN A 1 96 ? 31.193 20.755 23.417 1.00 20.63 96 ASN A C 1
ATOM 696 O O . ASN A 1 96 ? 32.020 20.060 24.048 1.00 20.04 96 ASN A O 1
ATOM 701 N N . GLU A 1 97 ? 30.108 21.283 23.965 1.00 19.55 97 GLU A N 1
ATOM 702 C CA . GLU A 1 97 ? 29.788 21.079 25.377 1.00 19.36 97 GLU A CA 1
ATOM 703 C C . GLU A 1 97 ? 29.609 19.599 25.737 1.00 19.15 97 GLU A C 1
ATOM 704 O O . GLU A 1 97 ? 29.908 19.193 26.870 1.00 18.95 97 GLU A O 1
ATOM 710 N N . THR A 1 98 ? 29.146 18.791 24.781 1.00 18.10 98 THR A N 1
ATOM 711 C CA . THR A 1 98 ? 28.921 17.371 25.031 1.00 18.53 98 THR A CA 1
ATOM 712 C C . THR A 1 98 ? 30.226 16.633 25.331 1.00 18.89 98 THR A C 1
ATOM 713 O O . THR A 1 98 ? 30.288 15.859 26.292 1.00 19.05 98 THR A O 1
ATOM 717 N N . GLU A 1 99 ? 31.252 16.890 24.519 1.00 17.60 99 GLU A N 1
ATOM 718 C CA . GLU A 1 99 ? 32.608 16.366 24.762 1.00 17.68 99 GLU A CA 1
ATOM 719 C C . GLU A 1 99 ? 33.144 16.789 26.125 1.00 17.18 99 GLU A C 1
ATOM 720 O O . GLU A 1 99 ? 33.663 15.941 26.882 1.00 16.90 99 GLU A O 1
ATOM 726 N N . LEU A 1 100 ? 33.023 18.088 26.423 1.00 16.24 100 LEU A N 1
ATOM 727 C CA . LEU A 1 100 ? 33.456 18.617 27.711 1.00 17.10 100 LEU A CA 1
ATOM 728 C C . LEU A 1 100 ? 32.725 17.831 28.799 1.00 17.20 100 LEU A C 1
ATOM 729 O O . LEU A 1 100 ? 33.349 17.322 29.737 1.00 17.85 100 LEU A O 1
ATOM 734 N N . ALA A 1 101 ? 31.400 17.718 28.673 1.00 16.22 101 ALA A N 1
ATOM 735 C CA . ALA A 1 101 ? 30.617 17.093 29.728 1.00 15.36 101 ALA A CA 1
ATOM 736 C C . ALA A 1 101 ? 30.994 15.627 29.945 1.00 15.62 101 ALA A C 1
ATOM 737 O O . ALA A 1 101 ? 31.037 15.178 31.079 1.00 15.83 101 ALA A O 1
ATOM 739 N N . GLY A 1 102 ? 31.260 14.903 28.858 1.00 15.14 102 GLY A N 1
ATOM 740 C CA . GLY A 1 102 ? 31.707 13.507 28.908 1.00 15.76 102 GLY A CA 1
ATOM 741 C C . GLY A 1 102 ? 32.924 13.328 29.801 1.00 15.83 102 GLY A C 1
ATOM 742 O O . GLY A 1 102 ? 32.971 12.419 30.638 1.00 16.01 102 GLY A O 1
ATOM 743 N N . VAL A 1 103 ? 33.931 14.172 29.590 1.00 16.00 103 VAL A N 1
ATOM 744 C CA . VAL A 1 103 ? 35.121 14.144 30.439 1.00 15.97 103 VAL A CA 1
ATOM 745 C C . VAL A 1 103 ? 34.741 14.462 31.881 1.00 15.87 103 VAL A C 1
ATOM 746 O O . VAL A 1 103 ? 35.132 13.735 32.791 1.00 17.01 103 VAL A O 1
ATOM 750 N N . LEU A 1 104 ? 33.963 15.519 32.095 1.00 16.05 104 LEU A N 1
ATOM 751 C CA . LEU A 1 104 ? 33.557 15.901 33.453 1.00 15.14 104 LEU A CA 1
ATOM 752 C C . LEU A 1 104 ? 32.729 14.834 34.150 1.00 15.39 104 LEU A C 1
ATOM 753 O O . LEU A 1 104 ? 32.866 14.640 35.354 1.00 15.17 104 LEU A O 1
ATOM 758 N N . ALA A 1 105 ? 31.889 14.134 33.396 1.00 15.34 105 ALA A N 1
ATOM 759 C CA . ALA A 1 105 ? 31.016 13.121 33.982 1.00 14.96 105 ALA A CA 1
ATOM 760 C C . ALA A 1 105 ? 31.835 11.930 34.476 1.00 15.59 105 ALA A C 1
ATOM 761 O O . ALA A 1 105 ? 31.532 11.333 35.515 1.00 15.79 105 ALA A O 1
ATOM 763 N N . HIS A 1 106 ? 32.877 11.579 33.731 1.00 15.87 106 HIS A N 1
ATOM 764 C CA . HIS A 1 106 ? 33.767 10.514 34.180 1.00 15.08 106 HIS A CA 1
ATOM 765 C C . HIS A 1 106 ? 34.433 10.927 35.523 1.00 14.87 106 HIS A C 1
ATOM 766 O O . HIS A 1 106 ? 34.453 10.165 36.491 1.00 15.39 106 HIS A O 1
ATOM 773 N N . GLU A 1 107 ? 34.969 12.140 35.584 1.00 15.19 107 GLU A N 1
ATOM 774 C CA . GLU A 1 107 ? 35.667 12.617 36.803 1.00 15.52 107 GLU A CA 1
ATOM 775 C C . GLU A 1 107 ? 34.743 12.788 37.989 1.00 15.35 107 GLU A C 1
ATOM 776 O O . GLU A 1 107 ? 35.075 12.446 39.121 1.00 15.41 107 GLU A O 1
ATOM 782 N N . ILE A 1 108 ? 33.567 13.355 37.745 1.00 14.50 108 ILE A N 1
ATOM 783 C CA . ILE A 1 108 ? 32.568 13.451 38.801 1.00 14.09 108 ILE A CA 1
ATOM 784 C C . ILE A 1 108 ? 32.288 12.071 39.370 1.00 14.01 108 ILE A C 1
ATOM 785 O O . ILE A 1 108 ? 32.133 11.916 40.588 1.00 13.80 108 ILE A O 1
ATOM 790 N N . ASN A 1 109 ? 32.219 11.058 38.512 1.00 14.23 109 ASN A N 1
ATOM 791 C CA . ASN A 1 109 ? 31.927 9.731 39.036 1.00 12.54 109 ASN A CA 1
ATOM 792 C C . ASN A 1 109 ? 33.056 9.040 39.776 1.00 12.53 109 ASN A C 1
ATOM 793 O O . ASN A 1 109 ? 32.791 8.251 40.690 1.00 12.73 109 ASN A O 1
ATOM 798 N N . HIS A 1 110 ? 34.303 9.370 39.445 1.00 11.60 110 HIS A N 1
ATOM 799 C CA . HIS A 1 110 ? 35.388 9.010 40.356 1.00 11.52 110 HIS A CA 1
ATOM 800 C C . HIS A 1 110 ? 35.133 9.607 41.761 1.00 12.11 110 HIS A C 1
ATOM 801 O O . HIS A 1 110 ? 35.400 8.959 42.780 1.00 13.20 110 HIS A O 1
ATOM 808 N N . ALA A 1 111 ? 34.630 10.840 41.830 1.00 11.06 111 ALA A N 1
ATOM 809 C CA . ALA A 1 111 ? 34.343 11.457 43.127 1.00 11.75 111 ALA A CA 1
ATOM 810 C C . ALA A 1 111 ? 33.152 10.785 43.816 1.00 11.27 111 ALA A C 1
ATOM 811 O O . ALA A 1 111 ? 33.173 10.524 45.035 1.00 11.19 111 ALA A O 1
ATOM 813 N N . VAL A 1 112 ? 32.103 10.531 43.026 1.00 10.95 112 VAL A N 1
ATOM 814 C CA . VAL A 1 112 ? 30.887 9.941 43.569 1.00 11.01 112 VAL A CA 1
ATOM 815 C C . VAL A 1 112 ? 31.206 8.598 44.228 1.00 11.19 112 VAL A C 1
ATOM 816 O O . VAL A 1 112 ? 30.787 8.335 45.346 1.00 12.54 112 VAL A O 1
ATOM 820 N N . ALA A 1 113 ? 31.980 7.781 43.518 1.00 10.57 113 ALA A N 1
ATOM 821 C CA . ALA A 1 113 ? 32.354 6.445 43.976 1.00 9.92 113 ALA A CA 1
ATOM 822 C C . ALA A 1 113 ? 33.540 6.432 44.975 1.00 10.64 113 ALA A C 1
ATOM 823 O O . ALA A 1 113 ? 33.942 5.348 45.447 1.00 11.42 113 ALA A O 1
ATOM 825 N N . ARG A 1 114 ? 34.075 7.610 45.296 1.00 9.78 114 ARG A N 1
ATOM 826 C CA . ARG A 1 114 ? 35.189 7.781 46.255 1.00 10.98 114 ARG A CA 1
ATOM 827 C C . ARG A 1 114 ? 36.444 7.036 45.814 1.00 11.11 114 ARG A C 1
ATOM 828 O O . ARG A 1 114 ? 37.174 6.498 46.635 1.00 11.14 114 ARG A O 1
ATOM 836 N N . HIS A 1 115 ? 36.728 7.047 44.509 1.00 10.16 115 HIS A N 1
ATOM 837 C CA . HIS A 1 115 ? 37.850 6.235 43.998 1.00 10.31 115 HIS A CA 1
ATOM 838 C C . HIS A 1 115 ? 39.226 6.687 44.498 1.00 11.16 115 HIS A C 1
ATOM 839 O O . HIS A 1 115 ? 40.116 5.856 44.750 1.00 12.31 115 HIS A O 1
ATOM 846 N N . GLY A 1 116 ? 39.387 7.998 44.618 1.00 10.98 116 GLY A N 1
ATOM 847 C CA . GLY A 1 116 ? 40.679 8.567 45.043 1.00 12.70 116 GLY A CA 1
ATOM 848 C C . GLY A 1 116 ? 41.028 8.057 46.409 1.00 13.06 116 GLY A C 1
ATOM 849 O O . GLY A 1 116 ? 42.155 7.582 46.626 1.00 14.01 116 GLY A O 1
ATOM 850 N N . THR A 1 117 ? 40.074 8.170 47.326 1.00 12.72 117 THR A N 1
ATOM 851 C CA . THR A 1 117 ? 40.349 7.788 48.726 1.00 13.38 117 THR A CA 1
ATOM 852 C C . THR A 1 117 ? 40.433 6.267 48.823 1.00 12.86 117 THR A C 1
ATOM 853 O O . THR A 1 117 ? 41.232 5.725 49.583 1.00 12.84 117 THR A O 1
ATOM 857 N N . ARG A 1 118 ? 39.645 5.561 48.003 1.00 12.04 118 ARG A N 1
ATOM 858 C CA . ARG A 1 118 ? 39.753 4.095 48.005 1.00 12.51 118 ARG A CA 1
ATOM 859 C C . ARG A 1 118 ? 41.133 3.613 47.544 1.00 13.31 118 ARG A C 1
ATOM 860 O O . ARG A 1 118 ? 41.766 2.760 48.200 1.00 13.77 118 ARG A O 1
ATOM 868 N N . GLN A 1 119 ? 41.587 4.155 46.415 1.00 13.11 119 GLN A N 1
ATOM 869 C CA . GLN A 1 119 ? 42.876 3.806 45.846 1.00 14.33 119 GLN A CA 1
ATOM 870 C C . GLN A 1 119 ? 43.987 4.178 46.825 1.00 13.82 119 GLN A C 1
ATOM 871 O O . GLN A 1 119 ? 44.910 3.373 47.050 1.00 13.26 119 GLN A O 1
ATOM 885 N N . THR A 1 121 ? 43.786 4.404 50.035 1.00 12.09 121 THR A N 1
ATOM 886 C CA . THR A 1 121 ? 43.715 3.508 51.205 1.00 13.20 121 THR A CA 1
ATOM 887 C C . THR A 1 121 ? 44.273 2.123 50.862 1.00 13.60 121 THR A C 1
ATOM 888 O O . THR A 1 121 ? 44.997 1.526 51.676 1.00 13.65 121 THR A O 1
ATOM 892 N N . GLN A 1 122 ? 43.984 1.616 49.664 1.00 13.61 122 GLN A N 1
ATOM 893 C CA . GLN A 1 122 ? 44.543 0.313 49.262 1.00 15.81 122 GLN A CA 1
ATOM 894 C C . GLN A 1 122 ? 46.070 0.342 49.117 1.00 15.35 122 GLN A C 1
ATOM 895 O O . GLN A 1 122 ? 46.774 -0.640 49.413 1.00 15.88 122 GLN A O 1
ATOM 901 N N . GLU A 1 123 ? 46.577 1.481 48.681 1.00 15.17 123 GLU A N 1
ATOM 902 C CA . GLU A 1 123 ? 47.999 1.613 48.424 1.00 15.72 123 GLU A CA 1
ATOM 903 C C . GLU A 1 123 ? 48.730 1.811 49.731 1.00 15.10 123 GLU A C 1
ATOM 904 O O . GLU A 1 123 ? 49.676 1.091 50.001 1.00 15.49 123 GLU A O 1
ATOM 910 N N . TYR A 1 124 ? 48.310 2.809 50.504 1.00 13.96 124 TYR A N 1
ATOM 911 C CA . TYR A 1 124 ? 49.092 3.309 51.642 1.00 14.23 124 TYR A CA 1
ATOM 912 C C . TYR A 1 124 ? 48.629 2.768 52.984 1.00 14.14 124 TYR A C 1
ATOM 913 O O . TYR A 1 124 ? 49.398 2.765 53.942 1.00 14.27 124 TYR A O 1
ATOM 922 N N . GLY A 1 125 ? 47.368 2.342 53.051 1.00 13.81 125 GLY A N 1
ATOM 923 C CA . GLY A 1 125 ? 46.790 1.891 54.312 1.00 13.44 125 GLY A CA 1
ATOM 924 C C . GLY A 1 125 ? 45.961 2.940 55.027 1.00 14.62 125 GLY A C 1
ATOM 925 O O . GLY A 1 125 ? 46.156 4.147 54.862 1.00 14.52 125 GLY A O 1
ATOM 926 N N . TYR A 1 126 ? 45.033 2.472 55.853 1.00 14.12 126 TYR A N 1
ATOM 927 C CA . TYR A 1 126 ? 44.138 3.364 56.557 1.00 15.07 126 TYR A CA 1
ATOM 928 C C . TYR A 1 126 ? 44.855 4.336 57.510 1.00 15.56 126 TYR A C 1
ATOM 929 O O . TYR A 1 126 ? 44.480 5.504 57.622 1.00 15.27 126 TYR A O 1
ATOM 938 N N A SER A 1 127 ? 45.860 3.862 58.240 1.00 15.20 127 SER A N 1
ATOM 939 C CA A SER A 1 127 ? 46.531 4.753 59.172 1.00 15.57 127 SER A CA 1
ATOM 940 C C A SER A 1 127 ? 47.145 5.968 58.504 1.00 15.83 127 SER A C 1
ATOM 941 O O A SER A 1 127 ? 47.062 7.076 59.048 1.00 17.90 127 SER A O 1
ATOM 946 N N . LEU A 1 128 ? 47.776 5.766 57.344 1.00 16.58 128 LEU A N 1
ATOM 947 C CA . LEU A 1 128 ? 48.375 6.896 56.602 1.00 17.11 128 LEU A CA 1
ATOM 948 C C . LEU A 1 128 ? 47.275 7.844 56.137 1.00 17.39 128 LEU A C 1
ATOM 949 O O . LEU A 1 128 ? 47.400 9.065 56.280 1.00 18.35 128 LEU A O 1
ATOM 954 N N . VAL A 1 129 ? 46.182 7.294 55.612 1.00 16.23 129 VAL A N 1
ATOM 955 C CA . VAL A 1 129 ? 45.125 8.161 55.088 1.00 15.63 129 VAL A CA 1
ATOM 956 C C . VAL A 1 129 ? 44.464 8.942 56.214 1.00 17.47 129 VAL A C 1
ATOM 957 O O . VAL A 1 129 ? 44.273 10.167 56.115 1.00 18.11 129 VAL A O 1
ATOM 961 N N . LEU A 1 130 ? 44.179 8.260 57.321 1.00 18.38 130 LEU A N 1
ATOM 962 C CA . LEU A 1 130 ? 43.645 8.947 58.496 1.00 20.32 130 LEU A CA 1
ATOM 963 C C . LEU A 1 130 ? 44.611 10.044 58.984 1.00 20.95 130 LEU A C 1
ATOM 964 O O . LEU A 1 130 ? 44.171 11.139 59.372 1.00 22.34 130 LEU A O 1
ATOM 969 N N . SER A 1 131 ? 45.911 9.771 58.952 1.00 22.09 131 SER A N 1
ATOM 970 C CA . SER A 1 131 ? 46.919 10.791 59.323 1.00 23.25 131 SER A CA 1
ATOM 971 C C . SER A 1 131 ? 46.918 12.023 58.407 1.00 23.06 131 SER A C 1
ATOM 972 O O . SER A 1 131 ? 47.174 13.147 58.845 1.00 23.28 131 SER A O 1
ATOM 975 N N . LEU A 1 132 ? 46.668 11.812 57.123 1.00 22.29 132 LEU A N 1
ATOM 976 C CA . LEU A 1 132 ? 46.475 12.940 56.212 1.00 22.48 132 LEU A CA 1
ATOM 977 C C . LEU A 1 132 ? 45.266 13.768 56.656 1.00 22.83 132 LEU A C 1
ATOM 978 O O . LEU A 1 132 ? 45.329 15.007 56.700 1.00 23.47 132 LEU A O 1
ATOM 983 N N . VAL A 1 133 ? 44.179 13.083 57.002 1.00 23.19 133 VAL A N 1
ATOM 984 C CA . VAL A 1 133 ? 42.937 13.712 57.455 1.00 22.88 133 VAL A CA 1
ATOM 985 C C . VAL A 1 133 ? 43.185 14.618 58.660 1.00 24.32 133 VAL A C 1
ATOM 986 O O . VAL A 1 133 ? 42.678 15.748 58.737 1.00 24.00 133 VAL A O 1
ATOM 990 N N . LEU A 1 134 ? 43.988 14.122 59.589 1.00 24.88 134 LEU A N 1
ATOM 991 C CA . LEU A 1 134 ? 44.214 14.839 60.846 1.00 26.46 134 LEU A CA 1
ATOM 992 C C . LEU A 1 134 ? 45.375 15.824 60.738 1.00 27.37 134 LEU A C 1
ATOM 993 O O . LEU A 1 134 ? 45.520 16.716 61.569 1.00 27.93 134 LEU A O 1
ATOM 998 N N . GLY A 1 135 ? 46.197 15.685 59.703 1.00 28.51 135 GLY A N 1
ATOM 999 C CA . GLY A 1 135 ? 47.350 16.567 59.544 1.00 30.34 135 GLY A CA 1
ATOM 1000 C C . GLY A 1 135 ? 48.527 16.244 60.451 1.00 31.10 135 GLY A C 1
ATOM 1001 O O . GLY A 1 135 ? 49.244 17.148 60.907 1.00 31.65 135 GLY A O 1
ATOM 1002 N N . ASP A 1 136 ? 48.738 14.957 60.710 1.00 32.03 136 ASP A N 1
ATOM 1003 C CA . ASP A 1 136 ? 49.839 14.508 61.552 1.00 32.51 136 ASP A CA 1
ATOM 1004 C C . ASP A 1 136 ? 51.189 14.929 60.968 1.00 33.35 136 ASP A C 1
ATOM 1005 O O . ASP A 1 136 ? 52.111 15.289 61.709 1.00 32.96 136 ASP A O 1
ATOM 1010 N N . ASN A 1 139 ? 53.379 17.567 56.223 1.00 36.70 139 ASN A N 1
ATOM 1011 C CA . ASN A 1 139 ? 54.308 17.483 55.109 1.00 36.78 139 ASN A CA 1
ATOM 1012 C C . ASN A 1 139 ? 54.161 16.220 54.263 1.00 36.11 139 ASN A C 1
ATOM 1013 O O . ASN A 1 139 ? 54.566 16.205 53.098 1.00 36.29 139 ASN A O 1
ATOM 1026 N N . LEU A 1 141 ? 51.168 15.168 53.529 1.00 33.87 141 LEU A N 1
ATOM 1027 C CA . LEU A 1 141 ? 50.089 15.627 52.652 1.00 33.68 141 LEU A CA 1
ATOM 1028 C C . LEU A 1 141 ? 50.643 16.363 51.435 1.00 33.82 141 LEU A C 1
ATOM 1029 O O . LEU A 1 141 ? 50.140 16.187 50.317 1.00 34.00 141 LEU A O 1
ATOM 1034 N N . ALA A 1 142 ? 51.701 17.149 51.639 1.00 33.75 142 ALA A N 1
ATOM 1035 C CA . ALA A 1 142 ? 52.388 17.822 50.533 1.00 33.41 142 ALA A CA 1
ATOM 1036 C C . ALA A 1 142 ? 53.094 16.848 49.583 1.00 33.26 142 ALA A C 1
ATOM 1037 O O . ALA A 1 142 ? 53.107 17.054 48.373 1.00 32.87 142 ALA A O 1
ATOM 1039 N N . GLN A 1 143 ? 53.661 15.768 50.109 1.00 32.95 143 GLN A N 1
ATOM 1040 C CA . GLN A 1 143 ? 54.333 14.796 49.234 1.00 32.28 143 GLN A CA 1
ATOM 1041 C C . GLN A 1 143 ? 53.327 14.142 48.289 1.00 32.26 143 GLN A C 1
ATOM 1042 O O . GLN A 1 143 ? 53.595 13.936 47.098 1.00 31.44 143 GLN A O 1
ATOM 1048 N N . LEU A 1 144 ? 52.170 13.807 48.847 1.00 32.03 144 LEU A N 1
ATOM 1049 C CA . LEU A 1 144 ? 51.126 13.104 48.116 1.00 32.20 144 LEU A CA 1
ATOM 1050 C C . LEU A 1 144 ? 50.381 13.964 47.094 1.00 32.57 144 LEU A C 1
ATOM 1051 O O . LEU A 1 144 ? 50.036 13.476 46.022 1.00 32.84 144 LEU A O 1
ATOM 1056 N N . ALA A 1 145 ? 50.151 15.231 47.432 1.00 32.69 145 ALA A N 1
ATOM 1057 C CA . ALA A 1 145 ? 49.546 16.191 46.507 1.00 32.75 145 ALA A CA 1
ATOM 1058 C C . ALA A 1 145 ? 50.306 16.232 45.202 1.00 32.51 145 ALA A C 1
ATOM 1059 O O . ALA A 1 145 ? 49.724 16.034 44.143 1.00 33.07 145 ALA A O 1
ATOM 1061 N N . GLY A 1 146 ? 51.613 16.477 45.281 1.00 32.63 146 GLY A N 1
ATOM 1062 C CA . GLY A 1 146 ? 52.471 16.477 44.108 1.00 32.30 146 GLY A CA 1
ATOM 1063 C C . GLY A 1 146 ? 52.472 15.169 43.347 1.00 32.16 146 GLY A C 1
ATOM 1064 O O . GLY A 1 146 ? 52.357 15.161 42.120 1.00 32.09 146 GLY A O 1
ATOM 1065 N N . GLN A 1 147 ? 52.598 14.054 44.067 1.00 32.10 147 GLN A N 1
ATOM 1066 C CA . GLN A 1 147 ? 52.757 12.760 43.408 1.00 32.37 147 GLN A CA 1
ATOM 1067 C C . GLN A 1 147 ? 51.482 12.272 42.726 1.00 31.61 147 GLN A C 1
ATOM 1068 O O . GLN A 1 147 ? 51.540 11.696 41.638 1.00 31.34 147 GLN A O 1
ATOM 1074 N N . LEU A 1 148 ? 50.344 12.486 43.379 1.00 31.04 148 LEU A N 1
ATOM 1075 C CA . LEU A 1 148 ? 49.056 12.043 42.822 1.00 30.10 148 LEU A CA 1
ATOM 1076 C C . LEU A 1 148 ? 48.390 13.038 41.862 1.00 30.58 148 LEU A C 1
ATOM 1077 O O . LEU A 1 148 ? 47.678 12.626 40.926 1.00 29.90 148 LEU A O 1
ATOM 1082 N N . PHE A 1 149 ? 48.625 14.335 42.076 1.00 30.88 149 PHE A N 1
ATOM 1083 C CA . PHE A 1 149 ? 47.852 15.377 41.378 1.00 31.40 149 PHE A CA 1
ATOM 1084 C C . PHE A 1 149 ? 48.646 16.494 40.654 1.00 33.00 149 PHE A C 1
ATOM 1085 O O . PHE A 1 149 ? 48.045 17.380 40.030 1.00 32.79 149 PHE A O 1
ATOM 1093 N N . GLY A 1 150 ? 49.978 16.439 40.702 1.00 34.39 150 GLY A N 1
ATOM 1094 C CA . GLY A 1 150 ? 50.835 17.418 39.993 1.00 36.82 150 GLY A CA 1
ATOM 1095 C C . GLY A 1 150 ? 50.999 17.169 38.496 1.00 38.66 150 GLY A C 1
ATOM 1096 O O . GLY A 1 150 ? 50.409 16.242 37.946 1.00 38.61 150 GLY A O 1
ATOM 1097 N N . LYS A 1 151 ? 51.821 17.992 37.836 1.00 40.33 151 LYS A N 1
ATOM 1098 C CA . LYS A 1 151 ? 51.943 17.975 36.363 1.00 42.12 151 LYS A CA 1
ATOM 1099 C C . LYS A 1 151 ? 52.622 16.728 35.774 1.00 43.31 151 LYS A C 1
ATOM 1100 O O . LYS A 1 151 ? 52.544 16.478 34.559 1.00 43.29 151 LYS A O 1
ATOM 1106 N N . ALA A 1 152 ? 53.294 15.960 36.627 1.00 44.29 152 ALA A N 1
ATOM 1107 C CA . ALA A 1 152 ? 53.883 14.693 36.209 1.00 45.67 152 ALA A CA 1
ATOM 1108 C C . ALA A 1 152 ? 53.310 13.587 37.076 1.00 46.62 152 ALA A C 1
ATOM 1109 O O . ALA A 1 152 ? 53.633 12.402 36.907 1.00 47.14 152 ALA A O 1
ATOM 1111 N N . GLY A 1 153 ? 52.439 13.996 37.995 1.00 47.59 153 GLY A N 1
ATOM 1112 C CA . GLY A 1 153 ? 51.817 13.102 38.953 1.00 48.86 153 GLY A CA 1
ATOM 1113 C C . GLY A 1 153 ? 50.728 12.233 38.363 1.00 49.77 153 GLY A C 1
ATOM 1114 O O . GLY A 1 153 ? 49.825 12.719 37.675 1.00 49.91 153 GLY A O 1
ATOM 1131 N N . SER A 1 156 ? 46.597 6.817 39.592 1.00 40.50 156 SER A N 1
ATOM 1132 C CA . SER A 1 156 ? 46.164 5.850 38.592 1.00 37.99 156 SER A CA 1
ATOM 1133 C C . SER A 1 156 ? 45.127 4.901 39.186 1.00 35.21 156 SER A C 1
ATOM 1134 O O . SER A 1 156 ? 45.322 4.346 40.271 1.00 35.94 156 SER A O 1
ATOM 1137 N N . TYR A 1 157 ? 44.027 4.731 38.467 1.00 31.58 157 TYR A N 1
ATOM 1138 C CA . TYR A 1 157 ? 42.906 3.949 38.956 1.00 28.17 157 TYR A CA 1
ATOM 1139 C C . TYR A 1 157 ? 42.926 2.547 38.376 1.00 27.36 157 TYR A C 1
ATOM 1140 O O . TYR A 1 157 ? 43.262 2.349 37.215 1.00 27.07 157 TYR A O 1
ATOM 1149 N N . SER A 1 158 ? 42.532 1.588 39.202 1.00 26.60 158 SER A N 1
ATOM 1150 C CA . SER A 1 158 ? 42.395 0.207 38.780 1.00 25.07 158 SER A CA 1
ATOM 1151 C C . SER A 1 158 ? 41.440 0.115 37.611 1.00 24.66 158 SER A C 1
ATOM 1152 O O . SER A 1 158 ? 40.593 0.995 37.390 1.00 23.29 158 SER A O 1
ATOM 1155 N N . ARG A 1 159 ? 41.579 -0.963 36.861 1.00 24.16 159 ARG A N 1
ATOM 1156 C CA . ARG A 1 159 ? 40.668 -1.276 35.789 1.00 23.57 159 ARG A CA 1
ATOM 1157 C C . ARG A 1 159 ? 39.210 -1.270 36.282 1.00 22.48 159 ARG A C 1
ATOM 1158 O O . ARG A 1 159 ? 38.313 -0.777 35.589 1.00 20.85 159 ARG A O 1
ATOM 1166 N N . GLU A 1 160 ? 38.977 -1.794 37.487 1.00 21.55 160 GLU A N 1
ATOM 1167 C CA . GLU A 1 160 ? 37.626 -1.857 38.029 1.00 20.58 160 GLU A CA 1
ATOM 1168 C C . GLU A 1 160 ? 37.020 -0.466 38.262 1.00 19.55 160 GLU A C 1
ATOM 1169 O O . GLU A 1 160 ? 35.830 -0.231 37.981 1.00 18.71 160 GLU A O 1
ATOM 1175 N N . TYR A 1 161 ? 37.833 0.434 38.803 1.00 17.98 161 TYR A N 1
ATOM 1176 C CA . TYR A 1 161 ? 37.362 1.786 39.089 1.00 16.97 161 TYR A CA 1
ATOM 1177 C C . TYR A 1 161 ? 37.100 2.546 37.792 1.00 17.19 161 TYR A C 1
ATOM 1178 O O . TYR A 1 161 ? 36.129 3.304 37.701 1.00 16.61 161 TYR A O 1
ATOM 1187 N N . GLU A 1 162 ? 37.981 2.371 36.805 1.00 16.70 162 GLU A N 1
ATOM 1188 C CA . GLU A 1 162 ? 37.756 2.970 35.479 1.00 16.79 162 GLU A CA 1
ATOM 1189 C C . GLU A 1 162 ? 36.450 2.511 34.871 1.00 16.12 162 GLU A C 1
ATOM 1190 O O . GLU A 1 162 ? 35.681 3.319 34.330 1.00 17.67 162 GLU A O 1
ATOM 1196 N N . ASN A 1 163 ? 36.177 1.208 34.967 1.00 16.53 163 ASN A N 1
ATOM 1197 C CA . ASN A 1 163 ? 34.927 0.680 34.428 1.00 15.52 163 ASN A CA 1
ATOM 1198 C C . ASN A 1 163 ? 33.735 1.259 35.161 1.00 15.64 163 ASN A C 1
ATOM 1199 O O . ASN A 1 163 ? 32.715 1.556 34.539 1.00 15.73 163 ASN A O 1
ATOM 1204 N N . GLN A 1 164 ? 33.856 1.400 36.489 1.00 14.92 164 GLN A N 1
ATOM 1205 C CA . GLN A 1 164 ? 32.770 1.976 37.276 1.00 15.13 164 GLN A CA 1
ATOM 1206 C C . GLN A 1 164 ? 32.506 3.428 36.879 1.00 14.39 164 GLN A C 1
ATOM 1207 O O . GLN A 1 164 ? 31.354 3.819 36.663 1.00 14.33 164 GLN A O 1
ATOM 1213 N N . ALA A 1 165 ? 33.574 4.208 36.771 1.00 13.33 165 ALA A N 1
ATOM 1214 C CA . ALA A 1 165 ? 33.465 5.607 36.376 1.00 12.63 165 ALA A CA 1
ATOM 1215 C C . ALA A 1 165 ? 32.878 5.738 34.962 1.00 13.45 165 ALA A C 1
ATOM 1216 O O . ALA A 1 165 ? 32.114 6.670 34.684 1.00 13.29 165 ALA A O 1
ATOM 1218 N N . ASP A 1 166 ? 33.259 4.825 34.064 1.00 13.49 166 ASP A N 1
ATOM 1219 C CA . ASP A 1 166 ? 32.697 4.810 32.702 1.00 14.92 166 ASP A CA 1
ATOM 1220 C C . ASP A 1 166 ? 31.210 4.508 32.719 1.00 14.99 166 ASP A C 1
ATOM 1221 O O . ASP A 1 166 ? 30.411 5.211 32.079 1.00 15.23 166 ASP A O 1
ATOM 1226 N N . PHE A 1 167 ? 30.849 3.446 33.431 1.00 15.08 167 PHE A N 1
ATOM 1227 C CA . PHE A 1 167 ? 29.458 3.000 33.541 1.00 16.10 167 PHE A CA 1
ATOM 1228 C C . PHE A 1 167 ? 28.578 4.103 34.113 1.00 15.70 167 PHE A C 1
ATOM 1229 O O . PHE A 1 167 ? 27.488 4.432 33.576 1.00 16.20 167 PHE A O 1
ATOM 1237 N N . LEU A 1 168 ? 29.032 4.689 35.212 1.00 15.05 168 LEU A N 1
ATOM 1238 C CA . LEU A 1 168 ? 28.280 5.745 35.849 1.00 14.55 168 LEU A CA 1
ATOM 1239 C C . LEU A 1 168 ? 28.245 7.004 35.007 1.00 13.89 168 LEU A C 1
ATOM 1240 O O . LEU A 1 168 ? 27.244 7.742 34.998 1.00 13.95 168 LEU A O 1
ATOM 1245 N N . GLY A 1 169 ? 29.337 7.255 34.286 1.00 14.15 169 GLY A N 1
ATOM 1246 C CA . GLY A 1 169 ? 29.412 8.436 33.455 1.00 14.73 169 GLY A CA 1
ATOM 1247 C C . GLY A 1 169 ? 28.388 8.379 32.332 1.00 15.29 169 GLY A C 1
ATOM 1248 O O . GLY A 1 169 ? 27.755 9.373 32.033 1.00 16.07 169 GLY A O 1
ATOM 1249 N N . VAL A 1 170 ? 28.210 7.210 31.727 1.00 15.62 170 VAL A N 1
ATOM 1250 C CA . VAL A 1 170 ? 27.191 7.060 30.663 1.00 15.69 170 VAL A CA 1
ATOM 1251 C C . VAL A 1 170 ? 25.788 7.368 31.245 1.00 15.70 170 VAL A C 1
ATOM 1252 O O . VAL A 1 170 ? 25.012 8.148 30.670 1.00 16.01 170 VAL A O 1
ATOM 1256 N N . GLU A 1 171 ? 25.503 6.811 32.418 1.00 14.96 171 GLU A N 1
ATOM 1257 C CA . GLU A 1 171 ? 24.221 7.054 33.086 1.00 15.21 171 GLU A CA 1
ATOM 1258 C C . GLU A 1 171 ? 24.040 8.533 33.439 1.00 15.65 171 GLU A C 1
ATOM 1259 O O . GLU A 1 171 ? 22.960 9.110 33.284 1.00 16.05 171 GLU A O 1
ATOM 1265 N N . THR A 1 172 ? 25.101 9.139 33.968 1.00 13.86 172 THR A N 1
ATOM 1266 C CA . THR A 1 172 ? 25.068 10.543 34.355 1.00 14.77 172 THR A CA 1
ATOM 1267 C C . THR A 1 172 ? 24.775 11.425 33.155 1.00 14.75 172 THR A C 1
ATOM 1268 O O . THR A 1 172 ? 23.906 12.295 33.208 1.00 15.30 172 THR A O 1
ATOM 1280 N N . TYR A 1 174 ? 23.357 10.541 30.354 1.00 19.22 174 TYR A N 1
ATOM 1281 C CA . TYR A 1 174 ? 22.016 10.266 29.835 1.00 20.69 174 TYR A CA 1
ATOM 1282 C C . TYR A 1 174 ? 20.977 11.007 30.674 1.00 20.86 174 TYR A C 1
ATOM 1283 O O . TYR A 1 174 ? 20.083 11.664 30.136 1.00 21.58 174 TYR A O 1
ATOM 1292 N N . LYS A 1 175 ? 21.098 10.909 31.990 1.00 20.79 175 LYS A N 1
ATOM 1293 C CA . LYS A 1 175 ? 20.149 11.569 32.891 1.00 22.05 175 LYS A CA 1
ATOM 1294 C C . LYS A 1 175 ? 20.188 13.093 32.770 1.00 21.97 175 LYS A C 1
ATOM 1295 O O . LYS A 1 175 ? 19.153 13.763 32.857 1.00 22.75 175 LYS A O 1
ATOM 1301 N N . ALA A 1 176 ? 21.382 13.633 32.535 1.00 21.03 176 ALA A N 1
ATOM 1302 C CA . ALA A 1 176 ? 21.582 15.080 32.359 1.00 21.57 176 ALA A CA 1
ATOM 1303 C C . ALA A 1 176 ? 21.199 15.571 30.949 1.00 21.39 176 ALA A C 1
ATOM 1304 O O . ALA A 1 176 ? 21.291 16.764 30.658 1.00 22.33 176 ALA A O 1
ATOM 1306 N N . GLY A 1 177 ? 20.780 14.649 30.089 1.00 21.72 177 GLY A N 1
ATOM 1307 C CA . GLY A 1 177 ? 20.322 14.972 28.729 1.00 21.72 177 GLY A CA 1
ATOM 1308 C C . GLY A 1 177 ? 21.410 15.244 27.716 1.00 21.69 177 GLY A C 1
ATOM 1309 O O . GLY A 1 177 ? 21.163 15.848 26.665 1.00 22.57 177 GLY A O 1
ATOM 1310 N N . TYR A 1 178 ? 22.626 14.797 28.021 1.00 20.06 178 TYR A N 1
ATOM 1311 C CA . TYR A 1 178 ? 23.716 14.860 27.073 1.00 19.28 178 TYR A CA 1
ATOM 1312 C C . TYR A 1 178 ? 23.861 13.523 26.382 1.00 19.45 178 TYR A C 1
ATOM 1313 O O . TYR A 1 178 ? 23.621 12.475 26.994 1.00 20.10 178 TYR A O 1
ATOM 1322 N N . ASN A 1 179 ? 24.241 13.561 25.108 1.00 19.01 179 ASN A N 1
ATOM 1323 C CA . ASN A 1 179 ? 24.593 12.358 24.371 1.00 19.83 179 ASN A CA 1
ATOM 1324 C C . ASN A 1 179 ? 25.741 11.648 25.077 1.00 19.58 179 ASN A C 1
ATOM 1325 O O . ASN A 1 179 ? 26.824 12.209 25.171 1.00 18.42 179 ASN A O 1
ATOM 1330 N N . PRO A 1 180 ? 25.509 10.421 25.579 1.00 20.44 180 PRO A N 1
ATOM 1331 C CA . PRO A 1 180 ? 26.573 9.715 26.320 1.00 20.81 180 PRO A CA 1
ATOM 1332 C C . PRO A 1 180 ? 27.792 9.303 25.504 1.00 21.01 180 PRO A C 1
ATOM 1333 O O . PRO A 1 180 ? 28.751 8.783 26.081 1.00 21.18 180 PRO A O 1
ATOM 1337 N N . ASN A 1 181 ? 27.759 9.537 24.197 1.00 21.29 181 ASN A N 1
ATOM 1338 C CA . ASN A 1 181 ? 28.915 9.285 23.340 1.00 22.14 181 ASN A CA 1
ATOM 1339 C C . ASN A 1 181 ? 29.981 10.375 23.464 1.00 22.11 181 ASN A C 1
ATOM 1340 O O . ASN A 1 181 ? 31.039 10.310 22.825 1.00 22.65 181 ASN A O 1
ATOM 1349 N N . GLY A 1 182 ? 29.679 11.383 24.275 1.00 21.67 182 GLY A N 1
ATOM 1350 C CA . GLY A 1 182 ? 30.550 12.536 24.434 1.00 21.01 182 GLY A CA 1
ATOM 1351 C C . GLY A 1 182 ? 31.992 12.220 24.724 1.00 20.98 182 GLY A C 1
ATOM 1352 O O . GLY A 1 182 ? 32.882 12.788 24.086 1.00 20.38 182 GLY A O 1
ATOM 1353 N N . LEU A 1 183 ? 32.244 11.323 25.681 1.00 20.90 183 LEU A N 1
ATOM 1354 C CA . LEU A 1 183 ? 33.623 11.016 26.066 1.00 21.33 183 LEU A CA 1
ATOM 1355 C C . LEU A 1 183 ? 34.395 10.339 24.936 1.00 21.52 183 LEU A C 1
ATOM 1356 O O . LEU A 1 183 ? 35.521 10.747 24.621 1.00 21.79 183 LEU A O 1
ATOM 1361 N N . THR A 1 184 ? 33.809 9.300 24.343 1.00 22.05 184 THR A N 1
ATOM 1362 C CA . THR A 1 184 ? 34.510 8.583 23.269 1.00 22.74 184 THR A CA 1
ATOM 1363 C C . THR A 1 184 ? 34.698 9.475 22.027 1.00 23.33 184 THR A C 1
ATOM 1364 O O . THR A 1 184 ? 35.713 9.368 21.330 1.00 23.16 184 THR A O 1
ATOM 1368 N N . SER A 1 185 ? 33.739 10.362 21.772 1.00 23.70 185 SER A N 1
ATOM 1369 C CA . SER A 1 185 ? 33.874 11.312 20.669 1.00 24.41 185 SER A CA 1
ATOM 1370 C C . SER A 1 185 ? 35.062 12.227 20.907 1.00 24.10 185 SER A C 1
ATOM 1371 O O . SER A 1 185 ? 35.856 12.464 19.995 1.00 23.74 185 SER A O 1
ATOM 1374 N N . PHE A 1 186 ? 35.192 12.706 22.145 1.00 23.41 186 PHE A N 1
ATOM 1375 C CA . PHE A 1 186 ? 36.323 13.553 22.548 1.00 23.58 186 PHE A CA 1
ATOM 1376 C C . PHE A 1 186 ? 37.650 12.837 22.294 1.00 23.50 186 PHE A C 1
ATOM 1377 O O . PHE A 1 186 ? 38.578 13.402 21.711 1.00 23.02 186 PHE A O 1
ATOM 1385 N N . PHE A 1 187 ? 37.716 11.577 22.713 1.00 23.76 187 PHE A N 1
ATOM 1386 C CA . PHE A 1 187 ? 38.888 10.753 22.474 1.00 24.87 187 PHE A CA 1
ATOM 1387 C C . PHE A 1 187 ? 39.218 10.606 20.987 1.00 25.12 187 PHE A C 1
ATOM 1388 O O . PHE A 1 187 ? 40.370 10.740 20.608 1.00 25.56 187 PHE A O 1
ATOM 1403 N N . GLN A 1 188 ? 38.213 10.346 20.155 1.00 25.77 188 GLN A N 1
ATOM 1404 C CA . GLN A 1 188 ? 38.441 10.242 18.708 1.00 26.40 188 GLN A CA 1
ATOM 1405 C C . GLN A 1 188 ? 39.040 11.519 18.114 1.00 26.79 188 GLN A C 1
ATOM 1406 O O . GLN A 1 188 ? 40.026 11.467 17.356 1.00 26.15 188 GLN A O 1
ATOM 1412 N N . LYS A 1 189 ? 38.441 12.658 18.459 1.00 27.21 189 LYS A N 1
ATOM 1413 C CA . LYS A 1 189 ? 38.958 13.967 18.059 1.00 28.64 189 LYS A CA 1
ATOM 1414 C C . LYS A 1 189 ? 40.402 14.160 18.508 1.00 29.70 189 LYS A C 1
ATOM 1415 O O . LYS A 1 189 ? 41.234 14.612 17.720 1.00 29.45 189 LYS A O 1
ATOM 1421 N N . LEU A 1 190 ? 40.700 13.819 19.763 1.00 30.62 190 LEU A N 1
ATOM 1422 C CA . LEU A 1 190 ? 42.073 13.895 20.269 1.00 32.54 190 LEU A CA 1
ATOM 1423 C C . LEU A 1 190 ? 43.050 13.100 19.407 1.00 33.58 190 LEU A C 1
ATOM 1424 O O . LEU A 1 190 ? 44.147 13.568 19.127 1.00 34.00 190 LEU A O 1
ATOM 1429 N N . ASN A 1 191 ? 42.641 11.906 18.984 1.00 34.76 191 ASN A N 1
ATOM 1430 C CA . ASN A 1 191 ? 43.456 11.051 18.105 1.00 36.39 191 ASN A CA 1
ATOM 1431 C C . ASN A 1 191 ? 43.357 11.397 16.607 1.00 37.24 191 ASN A C 1
ATOM 1432 O O . ASN A 1 191 ? 43.851 10.652 15.746 1.00 37.71 191 ASN A O 1
ATOM 1437 N N . ALA A 1 192 ? 42.721 12.527 16.306 1.00 37.94 192 ALA A N 1
ATOM 1438 C CA . ALA A 1 192 ? 42.548 12.999 14.931 1.00 38.61 192 ALA A CA 1
ATOM 1439 C C . ALA A 1 192 ? 42.958 14.465 14.801 1.00 38.90 192 ALA A C 1
ATOM 1440 O O . ALA A 1 192 ? 44.137 14.785 14.598 1.00 39.75 192 ALA A O 1
ATOM 1442 N N . THR A 1 207 ? 46.199 10.004 33.765 1.00 38.19 207 THR A N 1
ATOM 1443 C CA . THR A 1 207 ? 46.235 8.688 33.123 1.00 37.38 207 THR A CA 1
ATOM 1444 C C . THR A 1 207 ? 44.937 7.902 33.375 1.00 36.70 207 THR A C 1
ATOM 1445 O O . THR A 1 207 ? 44.800 7.206 34.386 1.00 36.80 207 THR A O 1
ATOM 1449 N N . HIS A 1 208 ? 43.990 8.043 32.447 1.00 34.98 208 HIS A N 1
ATOM 1450 C CA . HIS A 1 208 ? 42.784 7.223 32.406 1.00 33.22 208 HIS A CA 1
ATOM 1451 C C . HIS A 1 208 ? 42.835 6.487 31.077 1.00 33.65 208 HIS A C 1
ATOM 1452 O O . HIS A 1 208 ? 42.232 6.927 30.099 1.00 33.14 208 HIS A O 1
ATOM 1459 N N . PRO A 1 209 ? 43.552 5.351 31.040 1.00 34.10 209 PRO A N 1
ATOM 1460 C CA . PRO A 1 209 ? 43.866 4.668 29.769 1.00 34.24 209 PRO A CA 1
ATOM 1461 C C . PRO A 1 209 ? 42.604 4.220 29.041 1.00 33.78 209 PRO A C 1
ATOM 1462 O O . PRO A 1 209 ? 41.823 3.473 29.619 1.00 33.86 209 PRO A O 1
ATOM 1466 N N . LEU A 1 210 ? 42.402 4.664 27.795 1.00 34.19 210 LEU A N 1
ATOM 1467 C CA . LEU A 1 210 ? 41.242 4.195 27.009 1.00 33.53 210 LEU A CA 1
ATOM 1468 C C . LEU A 1 210 ? 41.531 2.921 26.205 1.00 33.01 210 LEU A C 1
ATOM 1469 O O . LEU A 1 210 ? 41.898 2.956 25.028 1.00 32.56 210 LEU A O 1
ATOM 1474 N N . THR A 1 211 ? 41.334 1.800 26.886 1.00 32.36 211 THR A N 1
ATOM 1475 C CA . THR A 1 211 ? 41.631 0.467 26.398 1.00 31.39 211 THR A CA 1
ATOM 1476 C C . THR A 1 211 ? 40.516 -0.065 25.496 1.00 31.25 211 THR A C 1
ATOM 1477 O O . THR A 1 211 ? 39.401 0.473 25.491 1.00 30.77 211 THR A O 1
ATOM 1481 N N . SER A 1 212 ? 40.809 -1.138 24.760 1.00 30.74 212 SER A N 1
ATOM 1482 C CA . SER A 1 212 ? 39.794 -1.886 24.003 1.00 30.34 212 SER A CA 1
ATOM 1483 C C . SER A 1 212 ? 38.581 -2.232 24.866 1.00 29.52 212 SER A C 1
ATOM 1484 O O . SER A 1 212 ? 37.433 -2.060 24.437 1.00 29.16 212 SER A O 1
ATOM 1487 N N . GLU A 1 213 ? 38.845 -2.719 26.079 1.00 28.77 213 GLU A N 1
ATOM 1488 C CA . GLU A 1 213 ? 37.787 -3.087 27.019 1.00 27.83 213 GLU A CA 1
ATOM 1489 C C . GLU A 1 213 ? 36.874 -1.907 27.326 1.00 26.79 213 GLU A C 1
ATOM 1490 O O . GLU A 1 213 ? 35.658 -2.043 27.276 1.00 25.29 213 GLU A O 1
ATOM 1496 N N . ARG A 1 214 ? 37.462 -0.754 27.646 1.00 25.26 214 ARG A N 1
ATOM 1497 C CA . ARG A 1 214 ? 36.662 0.420 27.989 1.00 24.44 214 ARG A CA 1
ATOM 1498 C C . ARG A 1 214 ? 35.779 0.861 26.818 1.00 23.17 214 ARG A C 1
ATOM 1499 O O . ARG A 1 214 ? 34.614 1.184 27.019 1.00 22.62 214 ARG A O 1
ATOM 1507 N N . ILE A 1 215 ? 36.317 0.844 25.599 1.00 22.31 215 ILE A N 1
ATOM 1508 C CA . ILE A 1 215 ? 35.516 1.203 24.423 1.00 22.45 215 ILE A CA 1
ATOM 1509 C C . ILE A 1 215 ? 34.318 0.269 24.237 1.00 22.31 215 ILE A C 1
ATOM 1510 O O . ILE A 1 215 ? 33.192 0.724 24.026 1.00 21.47 215 ILE A O 1
ATOM 1515 N N . GLN A 1 216 ? 34.584 -1.031 24.330 1.00 21.90 216 GLN A N 1
ATOM 1516 C CA . GLN A 1 216 ? 33.556 -2.050 24.212 1.00 22.03 216 GLN A CA 1
ATOM 1517 C C . GLN A 1 216 ? 32.495 -1.885 25.295 1.00 21.30 216 GLN A C 1
ATOM 1518 O O . GLN A 1 216 ? 31.303 -1.953 25.007 1.00 21.64 216 GLN A O 1
ATOM 1524 N N . ARG A 1 217 ? 32.925 -1.631 26.535 1.00 20.46 217 ARG A N 1
ATOM 1525 C CA . ARG A 1 217 ? 31.983 -1.518 27.642 1.00 20.72 217 ARG A CA 1
ATOM 1526 C C . ARG A 1 217 ? 31.124 -0.270 27.499 1.00 20.53 217 ARG A C 1
ATOM 1527 O O . ARG A 1 217 ? 29.913 -0.302 27.752 1.00 20.57 217 ARG A O 1
ATOM 1535 N N . VAL A 1 218 ? 31.747 0.823 27.074 1.00 19.80 218 VAL A N 1
ATOM 1536 C CA . VAL A 1 218 ? 31.025 2.083 26.924 1.00 21.30 218 VAL A CA 1
ATOM 1537 C C . VAL A 1 218 ? 30.016 1.955 25.768 1.00 21.67 218 VAL A C 1
ATOM 1538 O O . VAL A 1 218 ? 28.840 2.322 25.908 1.00 21.64 218 VAL A O 1
ATOM 1542 N N . GLN A 1 219 ? 30.461 1.377 24.655 1.00 21.64 219 GLN A N 1
ATOM 1543 C CA . GLN A 1 219 ? 29.564 1.202 23.505 1.00 23.10 219 GLN A CA 1
ATOM 1544 C C . GLN A 1 219 ? 28.341 0.373 23.893 1.00 23.11 219 GLN A C 1
ATOM 1545 O O . GLN A 1 219 ? 27.229 0.701 23.507 1.00 23.09 219 GLN A O 1
ATOM 1551 N N . ALA A 1 220 ? 28.560 -0.693 24.664 1.00 23.06 220 ALA A N 1
ATOM 1552 C CA . ALA A 1 220 ? 27.480 -1.570 25.108 1.00 24.15 220 ALA A CA 1
ATOM 1553 C C . ALA A 1 220 ? 26.487 -0.825 25.991 1.00 23.91 220 ALA A C 1
ATOM 1554 O O . ALA A 1 220 ? 25.277 -0.935 25.801 1.00 24.02 220 ALA A O 1
ATOM 1556 N N . GLU A 1 221 ? 26.993 -0.037 26.942 1.00 24.45 221 GLU A N 1
ATOM 1557 C CA . GLU A 1 221 ? 26.121 0.764 27.809 1.00 24.91 221 GLU A CA 1
ATOM 1558 C C . GLU A 1 221 ? 25.235 1.734 27.027 1.00 25.38 221 GLU A C 1
ATOM 1559 O O . GLU A 1 221 ? 24.047 1.829 27.283 1.00 25.36 221 GLU A O 1
ATOM 1565 N N . ILE A 1 222 ? 25.843 2.439 26.076 1.00 25.12 222 ILE A N 1
ATOM 1566 C CA . ILE A 1 222 ? 25.153 3.382 25.205 1.00 25.47 222 ILE A CA 1
ATOM 1567 C C . ILE A 1 222 ? 24.128 2.658 24.339 1.00 25.99 222 ILE A C 1
ATOM 1568 O O . ILE A 1 222 ? 23.035 3.171 24.110 1.00 26.11 222 ILE A O 1
ATOM 1573 N N . ALA A 1 223 ? 24.472 1.449 23.898 1.00 26.62 223 ALA A N 1
ATOM 1574 C CA . ALA A 1 223 ? 23.594 0.666 23.025 1.00 27.29 223 ALA A CA 1
ATOM 1575 C C . ALA A 1 223 ? 22.293 0.291 23.729 1.00 28.11 223 ALA A C 1
ATOM 1576 O O . ALA A 1 223 ? 21.267 0.067 23.080 1.00 28.04 223 ALA A O 1
ATOM 1578 N N . LYS A 1 224 ? 22.333 0.226 25.058 1.00 29.06 224 LYS A N 1
ATOM 1579 C CA . LYS A 1 224 ? 21.173 -0.194 25.843 1.00 30.48 224 LYS A CA 1
ATOM 1580 C C . LYS A 1 224 ? 20.149 0.921 26.089 1.00 31.28 224 LYS A C 1
ATOM 1581 O O . LYS A 1 224 ? 19.065 0.664 26.621 1.00 32.12 224 LYS A O 1
ATOM 1587 N N . LEU A 1 225 ? 20.487 2.151 25.696 1.00 31.48 225 LEU A N 1
ATOM 1588 C CA . LEU A 1 225 ? 19.622 3.317 25.913 1.00 31.98 225 LEU A CA 1
ATOM 1589 C C . LEU A 1 225 ? 18.712 3.590 24.717 1.00 33.10 225 LEU A C 1
ATOM 1590 O O . LEU A 1 225 ? 19.087 3.290 23.578 1.00 33.43 225 LEU A O 1
ATOM 1595 N N . PRO A 1 226 ? 17.515 4.172 24.960 1.00 34.08 226 PRO A N 1
ATOM 1596 C CA . PRO A 1 226 ? 16.584 4.457 23.866 1.00 34.75 226 PRO A CA 1
ATOM 1597 C C . PRO A 1 226 ? 17.151 5.486 22.889 1.00 35.65 226 PRO A C 1
ATOM 1598 O O . PRO A 1 226 ? 17.590 6.554 23.316 1.00 35.45 226 PRO A O 1
ATOM 1602 N N . PRO A 1 227 ? 17.152 5.162 21.579 1.00 36.43 227 PRO A N 1
ATOM 1603 C CA . PRO A 1 227 ? 17.640 6.106 20.574 1.00 37.40 227 PRO A CA 1
ATOM 1604 C C . PRO A 1 227 ? 16.835 7.392 20.643 1.00 38.12 227 PRO A C 1
ATOM 1605 O O . PRO A 1 227 ? 15.608 7.343 20.759 1.00 38.28 227 PRO A O 1
ATOM 1609 N N . GLN A 1 228 ? 17.525 8.528 20.597 1.00 38.55 228 GLN A N 1
ATOM 1610 C CA . GLN A 1 228 ? 16.886 9.837 20.728 1.00 39.28 228 GLN A CA 1
ATOM 1611 C C . GLN A 1 228 ? 17.827 10.926 20.233 1.00 39.51 228 GLN A C 1
ATOM 1612 O O . GLN A 1 228 ? 19.049 10.728 20.182 1.00 39.59 228 GLN A O 1
ATOM 1618 N N . ARG A 1 229 ? 17.249 12.069 19.873 1.00 39.80 229 ARG A N 1
ATOM 1619 C CA . ARG A 1 229 ? 18.015 13.221 19.417 1.00 40.25 229 ARG A CA 1
ATOM 1620 C C . ARG A 1 229 ? 18.415 14.049 20.620 1.00 39.96 229 ARG A C 1
ATOM 1621 O O . ARG A 1 229 ? 17.557 14.505 21.379 1.00 40.11 229 ARG A O 1
ATOM 1629 N N . TYR A 1 230 ? 19.716 14.256 20.790 1.00 39.28 230 TYR A N 1
ATOM 1630 C CA . TYR A 1 230 ? 20.191 15.071 21.895 1.00 38.63 230 TYR A CA 1
ATOM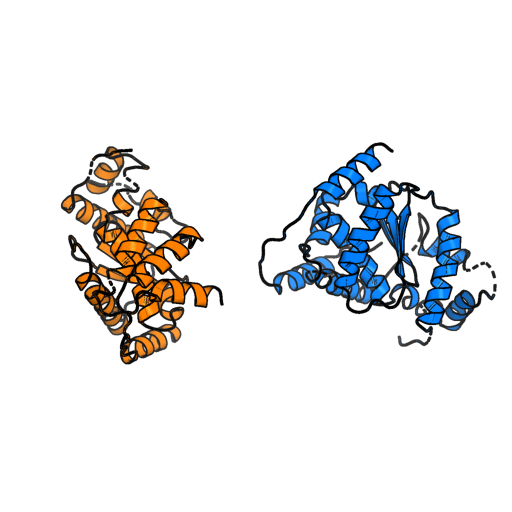 1631 C C . TYR A 1 230 ? 20.300 16.535 21.493 1.00 38.90 230 TYR A C 1
ATOM 1632 O O . TYR A 1 230 ? 21.056 16.891 20.587 1.00 39.37 230 TYR A O 1
ATOM 1641 N N . LEU A 1 231 ? 19.518 17.372 22.170 1.00 39.38 231 LEU A N 1
ATOM 1642 C CA . LEU A 1 231 ? 19.496 18.808 21.905 1.00 39.54 231 LEU A CA 1
ATOM 1643 C C . LEU A 1 231 ? 20.539 19.549 22.722 1.00 39.52 231 LEU A C 1
ATOM 1644 O O . LEU A 1 231 ? 20.656 19.351 23.926 1.00 38.92 231 LEU A O 1
ATOM 1649 N N . THR A 1 232 ? 21.277 20.421 22.047 1.00 39.72 232 THR A N 1
ATOM 1650 C CA . THR A 1 232 ? 22.312 21.227 22.670 1.00 40.06 232 THR A CA 1
ATOM 1651 C C . THR A 1 232 ? 22.162 22.692 22.285 1.00 39.61 232 THR A C 1
ATOM 1652 O O . THR A 1 232 ? 21.732 23.013 21.171 1.00 40.23 232 THR A O 1
ATOM 1656 N N . ASP A 1 233 ? 22.519 23.570 23.215 1.00 38.58 233 ASP A N 1
ATOM 1657 C CA . ASP A 1 233 ? 22.666 24.983 22.924 1.00 38.00 233 ASP A CA 1
ATOM 1658 C C . ASP A 1 233 ? 24.125 25.370 23.137 1.00 36.90 233 ASP A C 1
ATOM 1659 O O . ASP A 1 233 ? 24.564 25.581 24.265 1.00 37.18 233 ASP A O 1
ATOM 1664 N N . GLU A 1 234 ? 24.864 25.472 22.040 1.00 35.86 234 GLU A N 1
ATOM 1665 C CA . GLU A 1 234 ? 26.313 25.647 22.093 1.00 34.69 234 GLU A CA 1
ATOM 1666 C C . GLU A 1 234 ? 26.735 27.107 22.235 1.00 34.66 234 GLU A C 1
ATOM 1667 O O . GLU A 1 234 ? 27.931 27.423 22.209 1.00 33.49 234 GLU A O 1
ATOM 1673 N N . THR A 1 235 ? 25.740 27.981 22.395 1.00 34.55 235 THR A N 1
ATOM 1674 C CA . THR A 1 235 ? 25.960 29.414 22.620 1.00 34.72 235 THR A CA 1
ATOM 1675 C C . THR A 1 235 ? 27.056 29.662 23.655 1.00 34.32 235 THR A C 1
ATOM 1676 O O . THR A 1 235 ? 28.097 30.233 23.328 1.00 34.28 235 THR A O 1
ATOM 1680 N N . GLU A 1 236 ? 26.821 29.216 24.890 1.00 33.93 236 GLU A N 1
ATOM 1681 C CA . GLU A 1 236 ? 27.720 29.537 25.997 1.00 33.82 236 GLU A CA 1
ATOM 1682 C C . GLU A 1 236 ? 29.089 28.895 25.795 1.00 32.67 236 GLU A C 1
ATOM 1683 O O . GLU A 1 236 ? 30.115 29.543 26.012 1.00 31.93 236 GLU A O 1
ATOM 1689 N N . PHE A 1 237 ? 29.098 27.634 25.365 1.00 31.24 237 PHE A N 1
ATOM 1690 C CA . PHE A 1 237 ? 30.351 26.911 25.154 1.00 30.28 237 PHE A CA 1
ATOM 1691 C C . PHE A 1 237 ? 31.261 27.651 24.181 1.00 30.70 237 PHE A C 1
ATOM 1692 O O . PHE A 1 237 ? 32.453 27.843 24.428 1.00 30.58 237 PHE A O 1
ATOM 1700 N N . LYS A 1 238 ? 30.691 28.041 23.049 1.00 31.10 238 LYS A N 1
ATOM 1701 C CA . LYS A 1 238 ? 31.475 28.709 22.030 1.00 32.05 238 LYS A CA 1
ATOM 1702 C C . LYS A 1 238 ? 31.995 30.067 22.501 1.00 31.60 238 LYS A C 1
ATOM 1703 O O . LYS A 1 238 ? 33.123 30.433 22.190 1.00 31.35 238 LYS A O 1
ATOM 1709 N N . LYS A 1 239 ? 31.182 30.778 23.275 1.00 32.04 239 LYS A N 1
ATOM 1710 C CA . LYS A 1 239 ? 31.582 32.044 23.895 1.00 32.77 239 LYS A CA 1
ATOM 1711 C C . LYS A 1 239 ? 32.792 31.823 24.809 1.00 32.50 239 LYS A C 1
ATOM 1712 O O . LYS A 1 239 ? 33.842 32.431 24.615 1.00 32.38 239 LYS A O 1
ATOM 1718 N N . ILE A 1 240 ? 32.640 30.927 25.785 1.00 32.22 240 ILE A N 1
ATOM 1719 C CA . ILE A 1 240 ? 33.723 30.602 26.720 1.00 31.96 240 ILE A CA 1
ATOM 1720 C C . ILE A 1 240 ? 34.995 30.089 26.039 1.00 31.36 240 ILE A C 1
ATOM 1721 O O . ILE A 1 240 ? 36.086 30.546 26.373 1.00 31.02 240 ILE A O 1
ATOM 1726 N N . LYS A 1 241 ? 34.865 29.162 25.089 1.00 31.16 241 LYS A N 1
ATOM 1727 C CA . LYS A 1 241 ? 36.031 28.652 24.357 1.00 31.32 241 LYS A CA 1
ATOM 1728 C C . LYS A 1 241 ? 36.738 29.811 23.635 1.00 31.54 241 LYS A C 1
ATOM 1729 O O . LYS A 1 241 ? 37.972 29.916 23.660 1.00 30.56 241 LYS A O 1
ATOM 1735 N N . GLY A 1 242 ? 35.935 30.679 23.017 1.00 31.86 242 GLY A N 1
ATOM 1736 C CA . GLY A 1 242 ? 36.439 31.876 22.332 1.00 32.48 242 GLY A CA 1
ATOM 1737 C C . GLY A 1 242 ? 37.293 32.745 23.234 1.00 32.72 242 GLY A C 1
ATOM 1738 O O . GLY A 1 242 ? 38.402 33.135 22.866 1.00 32.71 242 GLY A O 1
ATOM 1739 N N . ARG A 1 243 ? 36.776 33.028 24.427 1.00 32.54 243 ARG A N 1
ATOM 1740 C CA . ARG A 1 243 ? 37.490 33.804 25.437 1.00 32.43 243 ARG A CA 1
ATOM 1741 C C . ARG A 1 243 ? 38.796 33.148 25.885 1.00 32.20 243 ARG A C 1
ATOM 1742 O O . ARG A 1 243 ? 39.786 33.835 26.133 1.00 32.29 243 ARG A O 1
ATOM 1750 N N . LEU A 1 244 ? 38.803 31.823 25.996 1.00 31.55 244 LEU A N 1
ATOM 1751 C CA . LEU A 1 244 ? 39.998 31.108 26.455 1.00 31.34 244 LEU A CA 1
ATOM 1752 C C . LEU A 1 244 ? 41.123 31.042 25.421 1.00 31.75 244 LEU A C 1
ATOM 1753 O O . LEU A 1 244 ? 42.297 31.038 25.778 1.00 31.81 244 LEU A O 1
ATOM 1758 N N . LYS A 1 245 ? 40.763 30.953 24.144 1.00 32.15 245 LYS A N 1
ATOM 1759 C CA . LYS A 1 245 ? 41.759 30.992 23.079 1.00 32.84 245 LYS A CA 1
ATOM 1760 C C . LYS A 1 245 ? 42.403 32.383 22.948 1.00 33.18 245 LYS A C 1
ATOM 1761 O O . LYS A 1 245 ? 43.453 32.519 22.313 1.00 33.74 245 LYS A O 1
ATOM 1767 N N . LEU A 1 246 ? 41.782 33.396 23.555 1.00 33.09 246 LEU A N 1
ATOM 1768 C CA . LEU A 1 246 ? 42.356 34.757 23.616 1.00 33.79 246 LEU A CA 1
ATOM 1769 C C . LEU A 1 246 ? 43.517 34.850 24.603 1.00 34.68 246 LEU A C 1
ATOM 1770 O O . LEU A 1 246 ? 44.340 35.764 24.512 1.00 34.81 246 LEU A O 1
ATOM 1775 N N . GLU A 1 247 ? 43.573 33.913 25.548 1.00 35.38 247 GLU A N 1
ATOM 1776 C CA . GLU A 1 247 ? 44.641 33.888 26.545 1.00 35.97 247 GLU A CA 1
ATOM 1777 C C . GLU A 1 247 ? 45.863 33.172 25.999 1.00 35.94 247 GLU A C 1
ATOM 1778 O O . GLU A 1 247 ? 46.216 33.335 24.842 1.00 36.10 247 GLU A O 1
ATOM 1784 N N . LYS B 1 9 ? 5.502 21.651 -13.985 1.00 34.93 9 LYS B N 1
ATOM 1785 C CA . LYS B 1 9 ? 4.701 20.906 -12.963 1.00 34.55 9 LYS B CA 1
ATOM 1786 C C . LYS B 1 9 ? 3.773 19.903 -13.635 1.00 33.72 9 LYS B C 1
ATOM 1787 O O . LYS B 1 9 ? 3.624 18.764 -13.166 1.00 34.15 9 LYS B O 1
ATOM 1793 N N . GLY B 1 10 ? 3.124 20.342 -14.713 1.00 32.40 10 GLY B N 1
ATOM 1794 C CA . GLY B 1 10 ? 2.266 19.460 -15.490 1.00 30.33 10 GLY B CA 1
ATOM 1795 C C . GLY B 1 10 ? 3.106 18.536 -16.344 1.00 28.93 10 GLY B C 1
ATOM 1796 O O . GLY B 1 10 ? 4.208 18.899 -16.763 1.00 29.71 10 GLY B O 1
ATOM 1797 N N . PHE B 1 11 ? 2.591 17.340 -16.605 1.00 26.78 11 PHE B N 1
ATOM 1798 C CA . PHE B 1 11 ? 3.270 16.393 -17.480 1.00 24.73 11 PHE B CA 1
ATOM 1799 C C . PHE B 1 11 ? 2.266 15.547 -18.240 1.00 23.29 11 PHE B C 1
ATOM 1800 O O . PHE B 1 11 ? 1.083 15.485 -17.887 1.00 23.62 11 PHE B O 1
ATOM 1808 N N . ASN B 1 12 ? 2.751 14.910 -19.296 1.00 21.49 12 ASN B N 1
ATOM 1809 C CA . ASN B 1 12 ? 1.991 13.958 -20.100 1.00 20.74 12 ASN B CA 1
ATOM 1810 C C . ASN B 1 12 ? 1.931 12.649 -19.313 1.00 20.56 12 ASN B C 1
ATOM 1811 O O . ASN B 1 12 ? 2.960 12.155 -18.874 1.00 19.99 12 ASN B O 1
ATOM 1824 N N . ILE B 1 14 ? 0.948 8.547 -19.047 1.00 14.77 14 ILE B N 1
ATOM 1825 C CA . ILE B 1 14 ? 0.656 7.370 -19.842 1.00 14.31 14 ILE B CA 1
ATOM 1826 C C . ILE B 1 14 ? -0.763 6.925 -19.509 1.00 13.61 14 ILE B C 1
ATOM 1827 O O . ILE B 1 14 ? -1.283 7.266 -18.444 1.00 14.87 14 ILE B O 1
ATOM 1832 N N . SER B 1 15 ? -1.371 6.159 -20.408 1.00 13.94 15 SER B N 1
ATOM 1833 C CA . SER B 1 15 ? -2.735 5.689 -20.224 1.00 13.26 15 SER B CA 1
ATOM 1834 C C . SER B 1 15 ? -2.801 4.586 -19.175 1.00 13.11 15 SER B C 1
ATOM 1835 O O . SER B 1 15 ? -1.787 3.975 -18.812 1.00 13.56 15 SER B O 1
ATOM 1838 N N . ILE B 1 16 ? -4.007 4.365 -18.670 1.00 13.46 16 ILE B N 1
ATOM 1839 C CA . ILE B 1 16 ? -4.276 3.240 -17.787 1.00 14.03 16 ILE B CA 1
ATOM 1840 C C . ILE B 1 16 ? -3.784 1.927 -18.409 1.00 14.53 16 ILE B C 1
ATOM 1841 O O . ILE B 1 16 ? -3.140 1.113 -17.725 1.00 13.86 16 ILE B O 1
ATOM 1846 N N . GLU B 1 17 ? -4.076 1.734 -19.696 1.00 14.93 17 GLU B N 1
ATOM 1847 C CA . GLU B 1 17 ? -3.710 0.491 -20.369 1.00 16.39 17 GLU B CA 1
ATOM 1848 C C . GLU B 1 17 ? -2.207 0.353 -20.420 1.00 15.25 17 GLU B C 1
ATOM 1849 O O . GLU B 1 17 ? -1.655 -0.729 -20.174 1.00 15.60 17 GLU B O 1
ATOM 1855 N N . GLN B 1 18 ? -1.530 1.466 -20.679 1.00 14.32 18 GLN B N 1
ATOM 1856 C CA . GLN B 1 18 ? -0.081 1.458 -20.699 1.00 14.10 18 GLN B CA 1
ATOM 1857 C C . GLN B 1 18 ? 0.479 1.160 -19.320 1.00 14.40 18 GLN B C 1
ATOM 1858 O O . GLN B 1 18 ? 1.468 0.452 -19.200 1.00 14.38 18 GLN B O 1
ATOM 1864 N N . GLU B 1 19 ? -0.155 1.710 -18.283 1.00 13.83 19 GLU B N 1
ATOM 1865 C CA . GLU B 1 19 ? 0.345 1.469 -16.938 1.00 14.37 19 GLU B CA 1
ATOM 1866 C C . GLU B 1 19 ? 0.183 0.014 -16.526 1.00 15.66 19 GLU B C 1
ATOM 1867 O O . GLU B 1 19 ? 1.041 -0.507 -15.804 1.00 15.52 19 GLU B O 1
ATOM 1873 N N . LYS B 1 20 ? -0.898 -0.636 -16.973 1.00 16.10 20 LYS B N 1
ATOM 1874 C CA . LYS B 1 20 ? -1.063 -2.100 -16.756 1.00 18.22 20 LYS B CA 1
ATOM 1875 C C . LYS B 1 20 ? 0.187 -2.838 -17.225 1.00 18.51 20 LYS B C 1
ATOM 1876 O O . LYS B 1 20 ? 0.761 -3.671 -16.519 1.00 19.45 20 LYS B O 1
ATOM 1887 N N . GLU B 1 21 ? 0.632 -2.503 -18.426 1.00 19.35 21 GLU B N 1
ATOM 1888 C CA . GLU B 1 21 ? 1.806 -3.143 -19.002 1.00 20.05 21 GLU B CA 1
ATOM 1889 C C . GLU B 1 21 ? 3.105 -2.831 -18.237 1.00 20.28 21 GLU B C 1
ATOM 1890 O O . GLU B 1 21 ? 3.941 -3.703 -18.038 1.00 20.45 21 GLU B O 1
ATOM 1896 N N . LEU B 1 22 ? 3.282 -1.579 -17.825 1.00 19.05 22 LEU B N 1
ATOM 1897 C CA . LEU B 1 22 ? 4.427 -1.165 -17.026 1.00 19.00 22 LEU B CA 1
ATOM 1898 C C . LEU B 1 22 ? 4.487 -1.977 -15.717 1.00 18.67 22 LEU B C 1
ATOM 1899 O O . LEU B 1 22 ? 5.550 -2.424 -15.294 1.00 19.01 22 LEU B O 1
ATOM 1904 N N . GLY B 1 23 ? 3.329 -2.146 -15.083 1.00 18.59 23 GLY B N 1
ATOM 1905 C CA . GLY B 1 23 ? 3.232 -2.885 -13.832 1.00 19.03 23 GLY B CA 1
ATOM 1906 C C . GLY B 1 23 ? 3.589 -4.351 -14.034 1.00 19.53 23 GLY B C 1
ATOM 1907 O O . GLY B 1 23 ? 4.240 -4.964 -13.180 1.00 19.76 23 GLY B O 1
ATOM 1908 N N . ASN B 1 24 ? 3.156 -4.911 -15.161 1.00 20.08 24 ASN B N 1
ATOM 1909 C CA . ASN B 1 24 ? 3.500 -6.296 -15.508 1.00 21.18 24 ASN B CA 1
ATOM 1910 C C . ASN B 1 24 ? 5.017 -6.474 -15.520 1.00 20.75 24 ASN B C 1
ATOM 1911 O O . ASN B 1 24 ? 5.566 -7.415 -14.917 1.00 21.15 24 ASN B O 1
ATOM 1916 N N . LYS B 1 25 ? 5.705 -5.561 -16.203 1.00 20.49 25 LYS B N 1
ATOM 1917 C CA . LYS B 1 25 ? 7.139 -5.621 -16.300 1.00 20.78 25 LYS B CA 1
ATOM 1918 C C . LYS B 1 25 ? 7.795 -5.431 -14.939 1.00 20.46 25 LYS B C 1
ATOM 1919 O O . LYS B 1 25 ? 8.721 -6.174 -14.582 1.00 20.11 25 LYS B O 1
ATOM 1925 N N . PHE B 1 26 ? 7.343 -4.431 -14.180 1.00 18.89 26 PHE B N 1
ATOM 1926 C CA . PHE B 1 26 ? 7.937 -4.199 -12.876 1.00 18.49 26 PHE B CA 1
ATOM 1927 C C . PHE B 1 26 ? 7.752 -5.424 -11.968 1.00 17.72 26 PHE B C 1
ATOM 1928 O O . PHE B 1 26 ? 8.654 -5.773 -11.211 1.00 17.89 26 PHE B O 1
ATOM 1936 N N . ALA B 1 27 ? 6.583 -6.045 -12.046 1.00 17.58 27 ALA B N 1
ATOM 1937 C CA . ALA B 1 27 ? 6.218 -7.147 -11.138 1.00 18.34 27 ALA B CA 1
ATOM 1938 C C . ALA B 1 27 ? 7.185 -8.298 -11.305 1.00 18.88 27 ALA B C 1
ATOM 1939 O O . ALA B 1 27 ? 7.741 -8.815 -10.313 1.00 17.81 27 ALA B O 1
ATOM 1941 N N . VAL B 1 28 ? 7.418 -8.671 -12.563 1.00 18.95 28 VAL B N 1
ATOM 1942 C CA . VAL B 1 28 ? 8.301 -9.797 -12.854 1.00 20.06 28 VAL B CA 1
ATOM 1943 C C . VAL B 1 28 ? 9.738 -9.462 -12.399 1.00 19.96 28 VAL B C 1
ATOM 1944 O O . VAL B 1 28 ? 10.426 -10.297 -11.806 1.00 20.67 28 VAL B O 1
ATOM 1948 N N . GLU B 1 29 ? 10.181 -8.226 -12.597 1.00 20.51 29 GLU B N 1
ATOM 1949 C CA . GLU B 1 29 ? 11.533 -7.853 -12.188 1.00 21.21 29 GLU B CA 1
ATOM 1950 C C . GLU B 1 29 ? 11.691 -7.826 -10.662 1.00 21.05 29 GLU B C 1
ATOM 1951 O O . GLU B 1 29 ? 12.660 -8.369 -10.122 1.00 21.14 29 GLU B O 1
ATOM 1957 N N . ILE B 1 30 ? 10.730 -7.218 -9.964 1.00 19.48 30 ILE B N 1
ATOM 1958 C CA . ILE B 1 30 ? 10.781 -7.103 -8.501 1.00 19.57 30 ILE B CA 1
ATOM 1959 C C . ILE B 1 30 ? 10.780 -8.481 -7.849 1.00 18.76 30 ILE B C 1
ATOM 1960 O O . ILE B 1 30 ? 11.507 -8.730 -6.882 1.00 19.44 30 ILE B O 1
ATOM 1965 N N . GLU B 1 31 ? 9.986 -9.368 -8.408 1.00 19.00 31 GLU B N 1
ATOM 1966 C CA . GLU B 1 31 ? 9.774 -10.679 -7.795 1.00 19.42 31 GLU B CA 1
ATOM 1967 C C . GLU B 1 31 ? 11.010 -11.580 -7.883 1.00 20.48 31 GLU B C 1
ATOM 1968 O O . GLU B 1 31 ? 11.127 -12.546 -7.123 1.00 20.03 31 GLU B O 1
ATOM 1974 N N . LYS B 1 32 ? 11.952 -11.233 -8.760 1.00 20.92 32 LYS B N 1
ATOM 1975 C CA . LYS B 1 32 ? 13.187 -12.015 -8.870 1.00 22.88 32 LYS B CA 1
ATOM 1976 C C . LYS B 1 32 ? 14.023 -11.981 -7.600 1.00 23.79 32 LYS B C 1
ATOM 1977 O O . LYS B 1 32 ? 14.783 -12.907 -7.353 1.00 24.41 32 LYS B O 1
ATOM 1983 N N . GLN B 1 33 ? 13.867 -10.919 -6.805 1.00 24.40 33 GLN B N 1
ATOM 1984 C CA . GLN B 1 33 ? 14.614 -10.721 -5.554 1.00 25.92 33 GLN B CA 1
ATOM 1985 C C . GLN B 1 33 ? 13.782 -10.982 -4.300 1.00 25.80 33 GLN B C 1
ATOM 1986 O O . GLN B 1 33 ? 14.257 -10.772 -3.177 1.00 26.12 33 GLN B O 1
ATOM 1992 N N . GLN B 1 34 ? 12.543 -11.424 -4.487 1.00 25.97 34 GLN B N 1
ATOM 1993 C CA . GLN B 1 34 ? 11.658 -11.748 -3.372 1.00 27.02 34 GLN B CA 1
ATOM 1994 C C . GLN B 1 34 ? 11.518 -13.262 -3.173 1.00 28.41 34 GLN B C 1
ATOM 1995 O O . GLN B 1 34 ? 11.673 -14.053 -4.114 1.00 29.02 34 GLN B O 1
ATOM 2001 N N . GLN B 1 35 ? 11.226 -13.654 -1.936 1.00 29.63 35 GLN B N 1
ATOM 2002 C CA . GLN B 1 35 ? 10.834 -15.023 -1.631 1.00 30.85 35 GLN B CA 1
ATOM 2003 C C . GLN B 1 35 ? 9.327 -15.013 -1.453 1.00 31.26 35 GLN B C 1
ATOM 2004 O O . GLN B 1 35 ? 8.831 -14.442 -0.488 1.00 30.49 35 GLN B O 1
ATOM 2010 N N . PRO B 1 36 ? 8.584 -15.614 -2.397 1.00 32.03 36 PRO B N 1
ATOM 2011 C CA . PRO B 1 36 ? 7.125 -15.592 -2.284 1.00 32.95 36 PRO B CA 1
ATOM 2012 C C . PRO B 1 36 ? 6.575 -16.455 -1.162 1.00 33.93 36 PRO B C 1
ATOM 2013 O O . PRO B 1 36 ? 7.172 -17.481 -0.807 1.00 34.06 36 PRO B O 1
ATOM 2017 N N . VAL B 1 37 ? 5.447 -16.035 -0.598 1.00 34.43 37 VAL B N 1
ATOM 2018 C CA . VAL B 1 37 ? 4.669 -16.929 0.236 1.00 35.07 37 VAL B CA 1
ATOM 2019 C C . VAL B 1 37 ? 3.883 -17.825 -0.717 1.00 35.62 37 VAL B C 1
ATOM 2020 O O . VAL B 1 37 ? 3.158 -17.341 -1.581 1.00 35.77 37 VAL B O 1
ATOM 2024 N N . ASN B 1 38 ? 4.064 -19.133 -0.566 1.00 36.28 38 ASN B N 1
ATOM 2025 C CA . ASN B 1 38 ? 3.375 -20.121 -1.392 1.00 36.84 38 ASN B CA 1
ATOM 2026 C C . ASN B 1 38 ? 2.123 -20.695 -0.701 1.00 36.51 38 ASN B C 1
ATOM 2027 O O . ASN B 1 38 ? 1.580 -21.720 -1.131 1.00 37.49 38 ASN B O 1
ATOM 2032 N N . ASP B 1 39 ? 1.644 -19.998 0.328 1.00 35.55 39 ASP B N 1
ATOM 2033 C CA . ASP B 1 39 ? 0.633 -20.505 1.260 1.00 34.40 39 ASP B CA 1
ATOM 2034 C C . ASP B 1 39 ? -0.793 -20.009 0.932 1.00 34.21 39 ASP B C 1
ATOM 2035 O O . ASP B 1 39 ? -1.133 -18.845 1.187 1.00 33.09 39 ASP B O 1
ATOM 2040 N N . PRO B 1 40 ? -1.637 -20.898 0.368 1.00 33.62 40 PRO B N 1
ATOM 2041 C CA . PRO B 1 40 ? -2.990 -20.539 -0.096 1.00 33.58 40 PRO B CA 1
ATOM 2042 C C . PRO B 1 40 ? -3.894 -19.863 0.950 1.00 33.51 40 PRO B C 1
ATOM 2043 O O . PRO B 1 40 ? -4.688 -18.996 0.589 1.00 33.33 40 PRO B O 1
ATOM 2047 N N . GLU B 1 41 ? -3.774 -20.253 2.218 1.00 33.40 41 GLU B N 1
ATOM 2048 C CA . GLU B 1 41 ? -4.595 -19.668 3.293 1.00 33.28 41 GLU B CA 1
ATOM 2049 C C . GLU B 1 41 ? -4.230 -18.205 3.536 1.00 32.84 41 GLU B C 1
ATOM 2050 O O . GLU B 1 41 ? -5.111 -17.351 3.643 1.00 32.43 41 GLU B O 1
ATOM 2056 N N . VAL B 1 42 ? -2.928 -17.926 3.604 1.00 32.08 42 VAL B N 1
ATOM 2057 C CA . VAL B 1 42 ? -2.416 -16.560 3.751 1.00 31.19 42 VAL B CA 1
ATOM 2058 C C . VAL B 1 42 ? -2.769 -15.744 2.514 1.00 31.44 42 VAL B C 1
ATOM 2059 O O . VAL B 1 42 ? -3.155 -14.578 2.613 1.00 30.17 42 VAL B O 1
ATOM 2063 N N . GLN B 1 43 ? -2.642 -16.370 1.348 1.00 31.36 43 GLN B N 1
ATOM 2064 C CA . GLN B 1 43 ? -2.997 -15.722 0.094 1.00 31.77 43 GLN B CA 1
ATOM 2065 C C . GLN B 1 43 ? -4.456 -15.286 0.087 1.00 31.58 43 GLN B C 1
ATOM 2066 O O . GLN B 1 43 ? -4.761 -14.159 -0.294 1.00 31.37 43 GLN B O 1
ATOM 2072 N N . ARG B 1 44 ? -5.336 -16.196 0.511 1.00 31.48 44 ARG B N 1
ATOM 2073 C CA . ARG B 1 44 ? -6.783 -15.994 0.503 1.00 31.51 44 ARG B CA 1
ATOM 2074 C C . ARG B 1 44 ? -7.198 -14.902 1.473 1.00 30.01 44 ARG B C 1
ATOM 2075 O O . ARG B 1 44 ? -8.116 -14.131 1.196 1.00 30.19 44 ARG B O 1
ATOM 2083 N N . TYR B 1 45 ? -6.515 -14.851 2.610 1.00 28.34 45 TYR B N 1
ATOM 2084 C CA . TYR B 1 45 ? -6.786 -13.854 3.620 1.00 26.75 45 TYR B CA 1
ATOM 2085 C C . TYR B 1 45 ? -6.424 -12.449 3.137 1.00 26.04 45 TYR B C 1
ATOM 2086 O O . TYR B 1 45 ? -7.245 -11.539 3.216 1.00 25.80 45 TYR B O 1
ATOM 2095 N N . VAL B 1 46 ? -5.194 -12.267 2.660 1.00 25.38 46 VAL B N 1
ATOM 2096 C CA . VAL B 1 46 ? -4.797 -10.943 2.168 1.00 24.09 46 VAL B CA 1
ATOM 2097 C C . VAL B 1 46 ? -5.672 -10.508 0.983 1.00 24.13 46 VAL B C 1
ATOM 2098 O O . VAL B 1 46 ? -6.142 -9.366 0.942 1.00 23.73 46 VAL B O 1
ATOM 2102 N N . ASP B 1 47 ? -5.918 -11.427 0.044 1.00 24.15 47 ASP B N 1
ATOM 2103 C CA . ASP B 1 47 ? -6.860 -11.196 -1.059 1.00 24.86 47 ASP B CA 1
ATOM 2104 C C . ASP B 1 47 ? -8.235 -10.673 -0.613 1.00 24.47 47 ASP B C 1
ATOM 2105 O O . ASP B 1 47 ? -8.814 -9.768 -1.242 1.00 25.06 47 ASP B O 1
ATOM 2110 N N . LYS B 1 48 ? -8.749 -11.255 0.469 1.00 23.82 48 LYS B N 1
ATOM 2111 C CA . LYS B 1 48 ? -10.066 -10.909 0.994 1.00 23.50 48 LYS B CA 1
ATOM 2112 C C . LYS B 1 48 ? -10.098 -9.493 1.554 1.00 22.84 48 LYS B C 1
ATOM 2113 O O . LYS B 1 48 ? -10.997 -8.711 1.223 1.00 22.36 48 LYS B O 1
ATOM 2119 N N . VAL B 1 49 ? -9.134 -9.173 2.415 1.00 21.16 49 VAL B N 1
ATOM 2120 C CA . VAL B 1 49 ? -9.033 -7.845 2.997 1.00 19.95 49 VAL B CA 1
ATOM 2121 C C . VAL B 1 49 ? -8.799 -6.814 1.895 1.00 19.25 49 VAL B C 1
ATOM 2122 O O . VAL B 1 49 ? -9.403 -5.770 1.924 1.00 19.01 49 VAL B O 1
ATOM 2126 N N . GLY B 1 50 ? -7.911 -7.124 0.948 1.00 19.11 50 GLY B N 1
ATOM 2127 C CA . GLY B 1 50 ? -7.670 -6.232 -0.206 1.00 18.78 50 GLY B CA 1
ATOM 2128 C C . GLY B 1 50 ? -8.921 -5.920 -0.995 1.00 18.99 50 GLY B C 1
ATOM 2129 O O . GLY B 1 50 ? -9.220 -4.751 -1.242 1.00 19.61 50 GLY B O 1
ATOM 2130 N N . LYS B 1 51 ? -9.652 -6.965 -1.386 1.00 19.43 51 LYS B N 1
ATOM 2131 C CA . LYS B 1 51 ? -10.927 -6.870 -2.105 1.00 20.02 51 LYS B CA 1
ATOM 2132 C C . LYS B 1 51 ? -11.967 -6.048 -1.312 1.00 19.44 51 LYS B C 1
ATOM 2133 O O . LYS B 1 51 ? -12.672 -5.199 -1.891 1.00 19.79 51 LYS B O 1
ATOM 2139 N N . ARG B 1 52 ? -12.027 -6.263 0.005 1.00 18.36 52 ARG B N 1
ATOM 2140 C CA . ARG B 1 52 ? -12.913 -5.482 0.872 1.00 18.81 52 ARG B CA 1
ATOM 2141 C C . ARG B 1 52 ? -12.613 -3.988 0.812 1.00 18.75 52 ARG B C 1
ATOM 2142 O O . ARG B 1 52 ? -13.513 -3.150 0.728 1.00 19.55 52 ARG B O 1
ATOM 2150 N N . LEU B 1 53 ? -11.326 -3.652 0.849 1.00 18.27 53 LEU B N 1
ATOM 2151 C CA . LEU B 1 53 ? -10.924 -2.258 0.802 1.00 17.25 53 LEU B CA 1
ATOM 2152 C C . LEU B 1 53 ? -11.218 -1.661 -0.572 1.00 17.96 53 LEU B C 1
ATOM 2153 O O . LEU B 1 53 ? -11.683 -0.527 -0.674 1.00 17.17 53 LEU B O 1
ATOM 2158 N N . LEU B 1 54 ? -10.977 -2.447 -1.615 1.00 18.03 54 LEU B N 1
ATOM 2159 C CA . LEU B 1 54 ? -11.182 -1.971 -2.983 1.00 19.06 54 LEU B CA 1
ATOM 2160 C C . LEU B 1 54 ? -12.632 -1.580 -3.201 1.00 19.17 54 LEU B C 1
ATOM 2161 O O . LEU B 1 54 ? -12.931 -0.663 -3.959 1.00 19.05 54 LEU B O 1
ATOM 2166 N N . SER B 1 55 ? -13.536 -2.260 -2.510 1.00 20.27 55 SER B N 1
ATOM 2167 C CA . SER B 1 55 ? -14.950 -1.928 -2.647 1.00 21.23 55 SER B CA 1
ATOM 2168 C C . SER B 1 55 ? -15.264 -0.516 -2.107 1.00 21.50 55 SER B C 1
ATOM 2169 O O . SER B 1 55 ? -16.255 0.101 -2.517 1.00 23.32 55 SER B O 1
ATOM 2172 N N . GLY B 1 56 ? -14.404 0.012 -1.224 1.00 20.77 56 GLY B N 1
ATOM 2173 C CA . GLY B 1 56 ? -14.538 1.382 -0.693 1.00 20.23 56 GLY B CA 1
ATOM 2174 C C . GLY B 1 56 ? -13.752 2.451 -1.450 1.00 20.38 56 GLY B C 1
ATOM 2175 O O . GLY B 1 56 ? -13.872 3.635 -1.162 1.00 21.22 56 GLY B O 1
ATOM 2176 N N . ALA B 1 57 ? -12.987 2.032 -2.456 1.00 19.10 57 ALA B N 1
ATOM 2177 C CA . ALA B 1 57 ? -12.136 2.948 -3.198 1.00 17.82 57 ALA B CA 1
ATOM 2178 C C . ALA B 1 57 ? -12.928 3.679 -4.275 1.00 17.69 57 ALA B C 1
ATOM 2179 O O . ALA B 1 57 ? -14.007 3.206 -4.710 1.00 17.19 57 ALA B O 1
ATOM 2181 N N . ARG B 1 58 ? -12.391 4.812 -4.715 1.00 15.78 58 ARG B N 1
ATOM 2182 C CA . ARG B 1 58 ? -13.116 5.660 -5.664 1.00 16.85 58 ARG B CA 1
ATOM 2183 C C . ARG B 1 58 ? -13.102 5.154 -7.099 1.00 17.38 58 ARG B C 1
ATOM 2184 O O . ARG B 1 58 ? -14.043 5.394 -7.863 1.00 19.30 58 ARG B O 1
ATOM 2192 N N . ALA B 1 59 ? -12.039 4.465 -7.474 1.00 16.56 59 ALA B N 1
ATOM 2193 C CA . ALA B 1 59 ? -11.923 3.944 -8.833 1.00 16.08 59 ALA B CA 1
ATOM 2194 C C . ALA B 1 59 ? -11.057 2.713 -8.786 1.00 16.30 59 ALA B C 1
ATOM 2195 O O . ALA B 1 59 ? -9.960 2.735 -8.227 1.00 17.89 5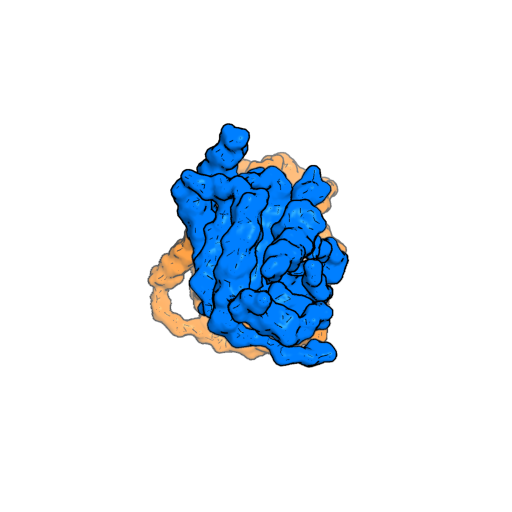9 ALA B O 1
ATOM 2197 N N . VAL B 1 60 ? -11.560 1.639 -9.358 1.00 15.85 60 VAL B N 1
ATOM 2198 C CA . VAL B 1 60 ? -10.788 0.407 -9.463 1.00 15.05 60 VAL B CA 1
ATOM 2199 C C . VAL B 1 60 ? -10.543 0.163 -10.947 1.00 15.26 60 VAL B C 1
ATOM 2200 O O . VAL B 1 60 ? -11.405 -0.396 -11.643 1.00 16.42 60 VAL B O 1
ATOM 2204 N N . GLU B 1 61 ? -9.385 0.608 -11.426 1.00 14.28 61 GLU B N 1
ATOM 2205 C CA . GLU B 1 61 ? -9.110 0.688 -12.865 1.00 14.38 61 GLU B CA 1
ATOM 2206 C C . GLU B 1 61 ? -8.096 -0.335 -13.359 1.00 14.29 61 GLU B C 1
ATOM 2207 O O . GLU B 1 61 ? -7.720 -0.319 -14.525 1.00 14.86 61 GLU B O 1
ATOM 2213 N N . PHE B 1 62 ? -7.697 -1.227 -12.449 1.00 14.87 62 PHE B N 1
ATOM 2214 C CA . PHE B 1 62 ? -6.797 -2.336 -12.724 1.00 15.44 62 PHE B CA 1
ATOM 2215 C C . PHE B 1 62 ? -7.383 -3.589 -12.095 1.00 16.41 62 PHE B C 1
ATOM 2216 O O . PHE B 1 62 ? -8.236 -3.495 -11.233 1.00 16.94 62 PHE B O 1
ATOM 2224 N N . ASP B 1 63 ? -6.908 -4.749 -12.542 1.00 18.24 63 ASP B N 1
ATOM 2225 C CA . ASP B 1 63 ? -7.208 -6.000 -11.859 1.00 19.56 63 ASP B CA 1
ATOM 2226 C C . ASP B 1 63 ? -6.157 -6.094 -10.775 1.00 18.39 63 ASP B C 1
ATOM 2227 O O . ASP B 1 63 ? -5.013 -6.494 -11.014 1.00 19.60 63 ASP B O 1
ATOM 2232 N N . TYR B 1 64 ? -6.525 -5.634 -9.584 1.00 17.40 64 TYR B N 1
ATOM 2233 C CA . TYR B 1 64 ? -5.583 -5.557 -8.472 1.00 16.78 64 TYR B CA 1
ATOM 2234 C C . TYR B 1 64 ? -5.150 -6.938 -8.038 1.00 17.46 64 TYR B C 1
ATOM 2235 O O . TYR B 1 64 ? -5.961 -7.868 -7.981 1.00 17.00 64 TYR B O 1
ATOM 2244 N N . VAL B 1 65 ? -3.869 -7.054 -7.740 1.00 17.56 65 VAL B N 1
ATOM 2245 C CA . VAL B 1 65 ? -3.277 -8.301 -7.274 1.00 18.80 65 VAL B CA 1
ATOM 2246 C C . VAL B 1 65 ? -2.520 -7.971 -6.006 1.00 19.10 65 VAL B C 1
ATOM 2247 O O . VAL B 1 65 ? -1.766 -6.985 -5.968 1.00 17.33 65 VAL B O 1
ATOM 2251 N N . PHE B 1 66 ? -2.739 -8.786 -4.971 1.00 18.27 66 PHE B N 1
ATOM 2252 C CA . PHE B 1 66 ? -2.043 -8.661 -3.693 1.00 19.57 66 PHE B CA 1
ATOM 2253 C C . PHE B 1 66 ? -1.047 -9.806 -3.579 1.00 20.21 66 PHE B C 1
ATOM 2254 O O . PHE B 1 66 ? -1.408 -10.976 -3.773 1.00 21.24 66 PHE B O 1
ATOM 2262 N N . LYS B 1 67 ? 0.215 -9.471 -3.337 1.00 20.44 67 LYS B N 1
ATOM 2263 C CA . LYS B 1 67 ? 1.273 -10.484 -3.250 1.00 21.72 67 LYS B CA 1
ATOM 2264 C C . LYS B 1 67 ? 1.830 -10.422 -1.847 1.00 22.15 67 LYS B C 1
ATOM 2265 O O . LYS B 1 67 ? 2.219 -9.359 -1.380 1.00 22.32 67 LYS B O 1
ATOM 2271 N N . VAL B 1 68 ? 1.840 -11.562 -1.162 1.00 22.12 68 VAL B N 1
ATOM 2272 C CA . VAL B 1 68 ? 2.495 -11.636 0.139 1.00 21.90 68 VAL B CA 1
ATOM 2273 C C . VAL B 1 68 ? 3.901 -12.173 -0.077 1.00 21.57 68 VAL B C 1
ATOM 2274 O O . VAL B 1 68 ? 4.085 -13.179 -0.756 1.00 22.91 68 VAL B O 1
ATOM 2278 N N . VAL B 1 69 ? 4.886 -11.465 0.459 1.00 21.28 69 VAL B N 1
ATOM 2279 C CA . VAL B 1 69 ? 6.291 -11.827 0.312 1.00 22.13 69 VAL B CA 1
ATOM 2280 C C . VAL B 1 69 ? 6.945 -12.121 1.669 1.00 21.87 69 VAL B C 1
ATOM 2281 O O . VAL B 1 69 ? 6.657 -11.461 2.650 1.00 20.55 69 VAL B O 1
ATOM 2285 N N . LYS B 1 70 ? 7.823 -13.120 1.708 1.00 22.98 70 LYS B N 1
ATOM 2286 C CA . LYS B 1 70 ? 8.509 -13.505 2.942 1.00 24.32 70 LYS B CA 1
ATOM 2287 C C . LYS B 1 70 ? 9.640 -12.527 3.206 1.00 24.03 70 LYS B C 1
ATOM 2288 O O . LYS B 1 70 ? 10.699 -12.590 2.565 1.00 23.81 70 LYS B O 1
ATOM 2294 N N . ASP B 1 71 ? 9.408 -11.613 4.148 1.00 23.75 71 ASP B N 1
ATOM 2295 C CA . ASP B 1 71 ? 10.366 -10.562 4.463 1.00 24.79 71 ASP B CA 1
ATOM 2296 C C . ASP B 1 71 ? 9.979 -9.999 5.804 1.00 25.57 71 ASP B C 1
ATOM 2297 O O . ASP B 1 71 ? 8.897 -9.443 5.948 1.00 25.03 71 ASP B O 1
ATOM 2302 N N . ASP B 1 72 ? 10.874 -10.126 6.783 1.00 26.18 72 ASP B N 1
ATOM 2303 C CA . ASP B 1 72 ? 10.576 -9.694 8.146 1.00 26.97 72 ASP B CA 1
ATOM 2304 C C . ASP B 1 72 ? 10.486 -8.182 8.347 1.00 26.09 72 ASP B C 1
ATOM 2305 O O . ASP B 1 72 ? 10.002 -7.730 9.379 1.00 26.69 72 ASP B O 1
ATOM 2310 N N . SER B 1 73 ? 10.918 -7.396 7.367 1.00 25.39 73 SER B N 1
ATOM 2311 C CA . SER B 1 73 ? 10.760 -5.952 7.447 1.00 24.39 73 SER B CA 1
ATOM 2312 C C . SER B 1 73 ? 9.274 -5.571 7.338 1.00 23.67 73 SER B C 1
ATOM 2313 O O . SER B 1 73 ? 8.495 -6.228 6.650 1.00 22.54 73 SER B O 1
ATOM 2316 N N . VAL B 1 74 ? 8.902 -4.525 8.058 1.00 22.39 74 VAL B N 1
ATOM 2317 C CA . VAL B 1 74 ? 7.531 -4.049 8.080 1.00 22.58 74 VAL B CA 1
ATOM 2318 C C . VAL B 1 74 ? 7.317 -3.121 6.884 1.00 21.78 74 VAL B C 1
ATOM 2319 O O . VAL B 1 74 ? 7.747 -1.961 6.886 1.00 22.94 74 VAL B O 1
ATOM 2323 N N . ASN B 1 75 ? 6.694 -3.652 5.833 1.00 21.07 75 ASN B N 1
ATOM 2324 C CA . ASN B 1 75 ? 6.407 -2.851 4.657 1.00 19.36 75 ASN B CA 1
ATOM 2325 C C . ASN B 1 75 ? 5.254 -3.415 3.855 1.00 17.97 75 ASN B C 1
ATOM 2326 O O . ASN B 1 75 ? 4.945 -4.608 3.918 1.00 16.58 75 ASN B O 1
ATOM 2331 N N . ALA B 1 76 ? 4.635 -2.526 3.093 1.00 16.81 76 ALA B N 1
ATOM 2332 C CA . ALA B 1 76 ? 3.746 -2.891 1.996 1.00 16.42 76 ALA B CA 1
ATOM 2333 C C . ALA B 1 76 ? 3.956 -1.786 0.972 1.00 15.79 76 ALA B C 1
ATOM 2334 O O . ALA B 1 76 ? 4.250 -0.655 1.328 1.00 16.52 76 ALA B O 1
ATOM 2336 N N . PHE B 1 77 ? 3.826 -2.117 -0.296 1.00 15.41 77 PHE B N 1
ATOM 2337 C CA . PHE B 1 77 ? 4.008 -1.109 -1.319 1.00 15.44 77 PHE B CA 1
ATOM 2338 C C . PHE B 1 77 ? 3.261 -1.462 -2.570 1.00 15.46 77 PHE B C 1
ATOM 2339 O O . PHE B 1 77 ? 3.206 -2.623 -2.973 1.00 15.99 77 PHE B O 1
ATOM 2347 N N . ALA B 1 78 ? 2.674 -0.448 -3.185 1.00 14.61 78 ALA B N 1
ATOM 2348 C CA . ALA B 1 78 ? 2.034 -0.620 -4.480 1.00 14.00 78 ALA B CA 1
ATOM 2349 C C . ALA B 1 78 ? 3.021 -0.234 -5.557 1.00 14.49 78 ALA B C 1
ATOM 2350 O O . ALA B 1 78 ? 3.789 0.738 -5.402 1.00 15.71 78 ALA B O 1
ATOM 2352 N N . ILE B 1 79 ? 2.998 -0.993 -6.644 1.00 13.82 79 ILE B N 1
ATOM 2353 C CA . ILE B 1 79 ? 3.745 -0.627 -7.855 1.00 13.84 79 ILE B CA 1
ATOM 2354 C C . ILE B 1 79 ? 2.724 -0.188 -8.904 1.00 13.90 79 ILE B C 1
ATOM 2355 O O . ILE B 1 79 ? 1.522 -0.362 -8.701 1.00 13.19 79 ILE B O 1
ATOM 2360 N N . PRO B 1 80 ? 3.185 0.390 -10.023 1.00 14.37 80 PRO B N 1
ATOM 2361 C CA . PRO B 1 80 ? 2.228 0.765 -11.068 1.00 14.21 80 PRO B CA 1
ATOM 2362 C C . PRO B 1 80 ? 1.333 -0.404 -11.473 1.00 14.18 80 PRO B C 1
ATOM 2363 O O . PRO B 1 80 ? 1.744 -1.566 -11.414 1.00 13.59 80 PRO B O 1
ATOM 2367 N N . GLY B 1 81 ? 0.111 -0.101 -11.869 1.00 15.13 81 GLY B N 1
ATOM 2368 C CA . GLY B 1 81 ? -0.765 -1.123 -12.418 1.00 16.72 81 GLY B CA 1
ATOM 2369 C C . GLY B 1 81 ? -1.534 -1.946 -11.413 1.00 17.54 81 GLY B C 1
ATOM 2370 O O . GLY B 1 81 ? -2.067 -2.998 -11.753 1.00 18.22 81 GLY B O 1
ATOM 2371 N N . GLY B 1 82 ? -1.625 -1.470 -10.180 1.00 18.22 82 GLY B N 1
ATOM 2372 C CA . GLY B 1 82 ? -2.541 -2.120 -9.202 1.00 18.76 82 GLY B CA 1
ATOM 2373 C C . GLY B 1 82 ? -2.028 -3.368 -8.497 1.00 20.56 82 GLY B C 1
ATOM 2374 O O . GLY B 1 82 ? -2.825 -4.182 -7.999 1.00 21.46 82 GLY B O 1
ATOM 2375 N N . ARG B 1 83 ? -0.707 -3.525 -8.430 1.00 20.44 83 ARG B N 1
ATOM 2376 C CA . ARG B 1 83 ? -0.098 -4.670 -7.763 1.00 20.60 83 ARG B CA 1
ATOM 2377 C C . ARG B 1 83 ? 0.430 -4.184 -6.430 1.00 19.18 83 ARG B C 1
ATOM 2378 O O . ARG B 1 83 ? 1.194 -3.218 -6.366 1.00 18.27 83 ARG B O 1
ATOM 2386 N N . VAL B 1 84 ? -0.019 -4.832 -5.358 1.00 17.87 84 VAL B N 1
ATOM 2387 C CA . VAL B 1 84 ? 0.339 -4.389 -4.024 1.00 16.92 84 VAL B CA 1
ATOM 2388 C C . VAL B 1 84 ? 1.057 -5.524 -3.345 1.00 16.39 84 VAL B C 1
ATOM 2389 O O . VAL B 1 84 ? 0.518 -6.623 -3.265 1.00 17.21 84 VAL B O 1
ATOM 2393 N N . TYR B 1 85 ? 2.272 -5.242 -2.878 1.00 15.96 85 TYR B N 1
ATOM 2394 C CA . TYR B 1 85 ? 3.093 -6.210 -2.145 1.00 15.30 85 TYR B CA 1
ATOM 2395 C C . TYR B 1 85 ? 2.978 -6.000 -0.658 1.00 15.55 85 TYR B C 1
ATOM 2396 O O . TYR B 1 85 ? 2.991 -4.876 -0.174 1.00 15.61 85 TYR B O 1
ATOM 2405 N N . VAL B 1 86 ? 2.872 -7.113 0.065 1.00 15.15 86 VAL B N 1
ATOM 2406 C CA . VAL B 1 86 ? 2.655 -7.066 1.487 1.00 16.35 86 VAL B CA 1
ATOM 2407 C C . VAL B 1 86 ? 3.669 -7.974 2.173 1.00 15.27 86 VAL B C 1
ATOM 2408 O O . VAL B 1 86 ? 3.668 -9.164 1.922 1.00 16.28 86 VAL B O 1
ATOM 2412 N N . HIS B 1 87 ? 4.523 -7.421 3.029 1.00 16.67 87 HIS B N 1
ATOM 2413 C CA . HIS B 1 87 ? 5.528 -8.226 3.729 1.00 17.34 87 HIS B CA 1
ATOM 2414 C C . HIS B 1 87 ? 4.955 -9.038 4.863 1.00 17.70 87 HIS B C 1
ATOM 2415 O O . HIS B 1 87 ? 4.116 -8.559 5.599 1.00 19.14 87 HIS B O 1
ATOM 2422 N N . THR B 1 88 ? 5.449 -10.264 5.026 1.00 18.13 88 THR B N 1
ATOM 2423 C CA . THR B 1 88 ? 5.048 -11.060 6.187 1.00 18.97 88 THR B CA 1
ATOM 2424 C C . THR B 1 88 ? 5.332 -10.302 7.491 1.00 19.93 88 THR B C 1
ATOM 2425 O O . THR B 1 88 ? 4.520 -10.353 8.419 1.00 20.69 88 THR B O 1
ATOM 2429 N N . GLY B 1 89 ? 6.464 -9.583 7.537 1.00 20.71 89 GLY B N 1
ATOM 2430 C CA . GLY B 1 89 ? 6.791 -8.670 8.644 1.00 21.56 89 GLY B CA 1
ATOM 2431 C C . GLY B 1 89 ? 5.662 -7.714 9.033 1.00 21.90 89 GLY B C 1
ATOM 2432 O O . GLY B 1 89 ? 5.480 -7.438 10.225 1.00 22.69 89 GLY B O 1
ATOM 2433 N N . LEU B 1 90 ? 4.911 -7.198 8.047 1.00 21.30 90 LEU B N 1
ATOM 2434 C CA . LEU B 1 90 ? 3.774 -6.298 8.327 1.00 20.91 90 LEU B CA 1
ATOM 2435 C C . LEU B 1 90 ? 2.619 -7.025 9.006 1.00 21.43 90 LEU B C 1
ATOM 2436 O O . LEU B 1 90 ? 2.024 -6.510 9.957 1.00 21.06 90 LEU B O 1
ATOM 2441 N N . LEU B 1 91 ? 2.302 -8.209 8.492 1.00 21.63 91 LEU B N 1
ATOM 2442 C CA . LEU B 1 91 ? 1.224 -9.033 9.024 1.00 22.62 91 LEU B CA 1
ATOM 2443 C C . LEU B 1 91 ? 1.523 -9.453 10.458 1.00 23.32 91 LEU B C 1
ATOM 2444 O O . LEU B 1 91 ? 0.630 -9.479 11.303 1.00 24.29 91 LEU B O 1
ATOM 2449 N N . LYS B 1 92 ? 2.787 -9.751 10.723 1.00 23.42 92 LYS B N 1
ATOM 2450 C CA . LYS B 1 92 ? 3.217 -10.169 12.066 1.00 23.59 92 LYS B CA 1
ATOM 2451 C C . LYS B 1 92 ? 3.270 -9.019 13.072 1.00 23.31 92 LYS B C 1
ATOM 2452 O O . LYS B 1 92 ? 3.048 -9.226 14.283 1.00 23.67 92 LYS B O 1
ATOM 2458 N N . ALA B 1 93 ? 3.550 -7.818 12.583 1.00 22.04 93 ALA B N 1
ATOM 2459 C CA . ALA B 1 93 ? 3.620 -6.608 13.416 1.00 22.11 93 ALA B CA 1
ATOM 2460 C C . ALA B 1 93 ? 2.260 -6.032 13.777 1.00 22.10 93 ALA B C 1
ATOM 2461 O O . ALA B 1 93 ? 2.095 -5.431 14.847 1.00 21.23 93 ALA B O 1
ATOM 2463 N N . ALA B 1 94 ? 1.303 -6.174 12.861 1.00 22.31 94 ALA B N 1
ATOM 2464 C CA . ALA B 1 94 ? -0.047 -5.678 13.074 1.00 22.10 94 ALA B CA 1
ATOM 2465 C C . ALA B 1 94 ? -0.685 -6.418 14.254 1.00 22.25 94 ALA B C 1
ATOM 2466 O O . ALA B 1 94 ? -0.543 -7.641 14.383 1.00 21.95 94 ALA B O 1
ATOM 2468 N N . ASP B 1 95 ? -1.374 -5.677 15.118 1.00 22.50 95 ASP B N 1
ATOM 2469 C CA . ASP B 1 95 ? -2.063 -6.289 16.260 1.00 22.67 95 ASP B CA 1
ATOM 2470 C C . ASP B 1 95 ? -3.438 -6.839 15.922 1.00 21.95 95 ASP B C 1
ATOM 2471 O O . ASP B 1 95 ? -3.958 -7.697 16.639 1.00 21.62 95 ASP B O 1
ATOM 2476 N N . ASN B 1 96 ? -4.021 -6.353 14.830 1.00 20.53 96 ASN B N 1
ATOM 2477 C CA . ASN B 1 96 ? -5.382 -6.678 14.433 1.00 19.74 96 ASN B CA 1
ATOM 2478 C C . ASN B 1 96 ? -5.604 -6.380 12.949 1.00 19.75 96 ASN B C 1
ATOM 2479 O O . ASN B 1 96 ? -4.763 -5.723 12.305 1.00 19.73 96 ASN B O 1
ATOM 2484 N N . GLU B 1 97 ? -6.711 -6.869 12.414 1.00 18.74 97 GLU B N 1
ATOM 2485 C CA . GLU B 1 97 ? -7.003 -6.704 10.991 1.00 18.77 97 GLU B CA 1
ATOM 2486 C C . GLU B 1 97 ? -7.197 -5.227 10.619 1.00 18.62 97 GLU B C 1
ATOM 2487 O O . GLU B 1 97 ? -6.897 -4.828 9.481 1.00 18.31 97 GLU B O 1
ATOM 2493 N N . THR B 1 98 ? -7.684 -4.419 11.567 1.00 17.06 98 THR B N 1
ATOM 2494 C CA . THR B 1 98 ? -7.909 -2.993 11.315 1.00 17.83 98 THR B CA 1
ATOM 2495 C C . THR B 1 98 ? -6.600 -2.251 11.026 1.00 18.00 98 THR B C 1
ATOM 2496 O O . THR B 1 98 ? -6.540 -1.466 10.075 1.00 18.28 98 THR B O 1
ATOM 2500 N N . GLU B 1 99 ? -5.572 -2.520 11.833 1.00 16.67 99 GLU B N 1
ATOM 2501 C CA . GLU B 1 99 ? -4.216 -1.994 11.604 1.00 17.63 99 GLU B CA 1
ATOM 2502 C C . GLU B 1 99 ? -3.672 -2.403 10.239 1.00 17.23 99 GLU B C 1
ATOM 2503 O O . GLU B 1 99 ? -3.189 -1.548 9.476 1.00 17.39 99 GLU B O 1
ATOM 2509 N N . LEU B 1 100 ? -3.749 -3.700 9.943 1.00 16.44 100 LEU B N 1
ATOM 2510 C CA . LEU B 1 100 ? -3.295 -4.205 8.646 1.00 16.83 100 LEU B CA 1
ATOM 2511 C C . LEU B 1 100 ? -4.039 -3.433 7.560 1.00 16.93 100 LEU B C 1
ATOM 2512 O O . LEU B 1 100 ? -3.429 -2.926 6.607 1.00 17.14 100 LEU B O 1
ATOM 2517 N N . ALA B 1 101 ? -5.364 -3.314 7.709 1.00 15.79 101 ALA B N 1
ATOM 2518 C CA . ALA B 1 101 ? -6.162 -2.716 6.643 1.00 14.93 101 ALA B CA 1
ATOM 2519 C C . ALA B 1 101 ? -5.827 -1.239 6.419 1.00 14.78 101 ALA B C 1
ATOM 2520 O O . ALA B 1 101 ? -5.817 -0.796 5.286 1.00 15.50 101 ALA B O 1
ATOM 2522 N N . GLY B 1 102 ? -5.572 -0.507 7.505 1.00 14.81 102 GLY B N 1
ATOM 2523 C CA . GLY B 1 102 ? -5.088 0.885 7.477 1.00 15.22 102 GLY B CA 1
ATOM 2524 C C . GLY B 1 102 ? -3.880 1.059 6.576 1.00 15.39 102 GLY B C 1
ATOM 2525 O O . GLY B 1 102 ? -3.825 1.984 5.763 1.00 15.93 102 GLY B O 1
ATOM 2526 N N . VAL B 1 103 ? -2.883 0.197 6.769 1.00 15.96 103 VAL B N 1
ATOM 2527 C CA . VAL B 1 103 ? -1.679 0.233 5.946 1.00 15.71 103 VAL B CA 1
ATOM 2528 C C . VAL B 1 103 ? -2.041 -0.075 4.497 1.00 15.70 103 VAL B C 1
ATOM 2529 O O . VAL B 1 103 ? -1.663 0.677 3.586 1.00 16.89 103 VAL B O 1
ATOM 2533 N N . LEU B 1 104 ? -2.820 -1.131 4.284 1.00 15.39 104 LEU B N 1
ATOM 2534 C CA . LEU B 1 104 ? -3.218 -1.522 2.933 1.00 15.19 104 LEU B CA 1
ATOM 2535 C C . LEU B 1 104 ? -4.050 -0.444 2.238 1.00 14.67 104 LEU B C 1
ATOM 2536 O O . LEU B 1 104 ? -3.904 -0.247 1.031 1.00 14.22 104 LEU B O 1
ATOM 2541 N N . ALA B 1 105 ? -4.915 0.240 2.987 1.00 14.61 105 ALA B N 1
ATOM 2542 C CA . ALA B 1 105 ? -5.780 1.267 2.397 1.00 14.58 105 ALA B CA 1
ATOM 2543 C C . ALA B 1 105 ? -4.959 2.457 1.914 1.00 15.29 105 ALA B C 1
ATOM 2544 O O . ALA B 1 105 ? -5.256 3.044 0.868 1.00 14.98 105 ALA B O 1
ATOM 2546 N N . HIS B 1 106 ? -3.927 2.814 2.671 1.00 15.52 106 HIS B N 1
ATOM 2547 C CA . HIS B 1 106 ? -3.028 3.883 2.215 1.00 15.28 106 HIS B CA 1
ATOM 2548 C C . HIS B 1 106 ? -2.360 3.464 0.873 1.00 14.94 106 HIS B C 1
ATOM 2549 O O . HIS B 1 106 ? -2.322 4.232 -0.108 1.00 14.65 106 HIS B O 1
ATOM 2556 N N . GLU B 1 107 ? -1.835 2.245 0.816 1.00 15.37 107 GLU B N 1
ATOM 2557 C CA . GLU B 1 107 ? -1.133 1.770 -0.403 1.00 15.94 107 GLU B CA 1
ATOM 2558 C C . GLU B 1 107 ? -2.051 1.609 -1.595 1.00 15.26 107 GLU B C 1
ATOM 2559 O O . GLU B 1 107 ? -1.721 1.963 -2.727 1.00 14.91 107 GLU B O 1
ATOM 2565 N N . ILE B 1 108 ? -3.233 1.067 -1.353 1.00 14.27 108 ILE B N 1
ATOM 2566 C CA . ILE B 1 108 ? -4.218 0.949 -2.417 1.00 13.07 108 ILE B CA 1
ATOM 2567 C C . ILE B 1 108 ? -4.495 2.331 -2.990 1.00 13.27 108 ILE B C 1
ATOM 2568 O O . ILE B 1 108 ? -4.650 2.467 -4.202 1.00 13.18 108 ILE B O 1
ATOM 2573 N N . ASN B 1 109 ? -4.577 3.351 -2.140 1.00 12.90 109 ASN B N 1
ATOM 2574 C CA . ASN B 1 109 ? -4.887 4.688 -2.661 1.00 11.29 109 ASN B C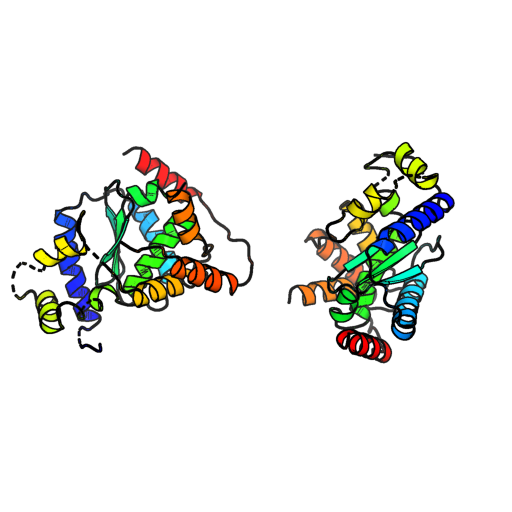A 1
ATOM 2575 C C . ASN B 1 109 ? -3.752 5.358 -3.410 1.00 11.57 109 ASN B C 1
ATOM 2576 O O . ASN B 1 109 ? -4.006 6.138 -4.328 1.00 12.16 109 ASN B O 1
ATOM 2581 N N . HIS B 1 110 ? -2.512 5.015 -3.074 1.00 10.89 110 HIS B N 1
ATOM 2582 C CA . HIS B 1 110 ? -1.417 5.378 -3.987 1.00 11.14 110 HIS B CA 1
ATOM 2583 C C . HIS B 1 110 ? -1.654 4.782 -5.392 1.00 12.23 110 HIS B C 1
ATOM 2584 O O . HIS B 1 110 ? -1.395 5.442 -6.405 1.00 13.86 110 HIS B O 1
ATOM 2591 N N . ALA B 1 111 ? -2.157 3.549 -5.457 1.00 11.41 111 ALA B N 1
ATOM 2592 C CA . ALA B 1 111 ? -2.470 2.929 -6.742 1.00 12.06 111 ALA B CA 1
ATOM 2593 C C . ALA B 1 111 ? -3.650 3.619 -7.425 1.00 12.14 111 ALA B C 1
ATOM 2594 O O . ALA B 1 111 ? -3.622 3.883 -8.641 1.00 12.08 111 ALA B O 1
ATOM 2596 N N . VAL B 1 112 ? -4.706 3.869 -6.646 1.00 11.37 112 VAL B N 1
ATOM 2597 C CA . VAL B 1 112 ? -5.919 4.456 -7.201 1.00 11.29 112 VAL B CA 1
ATOM 2598 C C . VAL B 1 112 ? -5.591 5.797 -7.854 1.00 11.68 112 VAL B C 1
ATOM 2599 O O . VAL B 1 112 ? -6.025 6.072 -8.965 1.00 12.63 112 VAL B O 1
ATOM 2603 N N . ALA B 1 113 ? -4.801 6.601 -7.148 1.00 11.10 113 ALA B N 1
ATOM 2604 C CA . ALA B 1 113 ? -4.441 7.939 -7.592 1.00 10.31 113 ALA B CA 1
ATOM 2605 C C . ALA B 1 113 ? -3.267 7.966 -8.594 1.00 11.21 113 ALA B C 1
ATOM 2606 O O . ALA B 1 113 ? -2.860 9.053 -9.048 1.00 11.56 113 ALA B O 1
ATOM 2608 N N . ARG B 1 114 ? -2.708 6.797 -8.906 1.00 10.28 114 ARG B N 1
ATOM 2609 C CA . ARG B 1 114 ? -1.602 6.643 -9.859 1.00 11.14 114 ARG B CA 1
ATOM 2610 C C . ARG B 1 114 ? -0.331 7.351 -9.423 1.00 11.31 114 ARG B C 1
ATOM 2611 O O . ARG B 1 114 ? 0.403 7.869 -10.257 1.00 10.81 114 ARG B O 1
ATOM 2619 N N . HIS B 1 115 ? -0.049 7.341 -8.118 1.00 9.49 115 HIS B N 1
ATOM 2620 C CA . HIS B 1 115 ? 1.063 8.167 -7.607 1.00 10.25 115 HIS B CA 1
ATOM 2621 C C . HIS B 1 115 ? 2.426 7.712 -8.104 1.00 10.87 115 HIS B C 1
ATOM 2622 O O . HIS B 1 115 ? 3.315 8.537 -8.376 1.00 11.63 115 HIS B O 1
ATOM 2629 N N . GLY B 1 116 ? 2.596 6.400 -8.200 1.00 10.88 116 GLY B N 1
ATOM 2630 C CA . GLY B 1 116 ? 3.880 5.846 -8.654 1.00 12.01 116 GLY B CA 1
ATOM 2631 C C . GLY B 1 116 ? 4.236 6.333 -10.030 1.00 12.67 116 GLY B C 1
ATOM 2632 O O . GLY B 1 116 ? 5.372 6.788 -10.255 1.00 13.35 116 GLY B O 1
ATOM 2633 N N . THR B 1 117 ? 3.280 6.223 -10.948 1.00 12.33 117 THR B N 1
ATOM 2634 C CA . THR B 1 117 ? 3.545 6.620 -12.340 1.00 13.55 117 THR B CA 1
ATOM 2635 C C . THR B 1 117 ? 3.626 8.142 -12.441 1.00 13.30 117 THR B C 1
ATOM 2636 O O . THR B 1 117 ? 4.446 8.678 -13.204 1.00 13.05 117 THR B O 1
ATOM 2640 N N . ARG B 1 118 ? 2.844 8.845 -11.611 1.00 12.21 118 ARG B N 1
ATOM 2641 C CA . ARG B 1 118 ? 2.947 10.308 -11.614 1.00 12.62 118 ARG B CA 1
ATOM 2642 C C . ARG B 1 118 ? 4.325 10.782 -11.153 1.00 13.23 118 ARG B C 1
ATOM 2643 O O . ARG B 1 118 ? 4.970 11.590 -11.829 1.00 13.97 118 ARG B O 1
ATOM 2651 N N . GLN B 1 119 ? 4.787 10.234 -10.033 1.00 12.52 119 GLN B N 1
ATOM 2652 C CA . GLN B 1 119 ? 6.082 10.576 -9.485 1.00 14.45 119 GLN B CA 1
ATOM 2653 C C . GLN B 1 119 ? 7.187 10.204 -10.462 1.00 13.19 119 GLN B C 1
ATOM 2654 O O . GLN B 1 119 ? 8.127 10.995 -10.647 1.00 13.13 119 GLN B O 1
ATOM 2668 N N . THR B 1 121 ? 7.014 9.979 -13.688 1.00 12.76 121 THR B N 1
ATOM 2669 C CA . THR B 1 121 ? 6.948 10.888 -14.856 1.00 13.45 121 THR B CA 1
ATOM 2670 C C . THR B 1 121 ? 7.505 12.271 -14.514 1.00 14.05 121 THR B C 1
ATOM 2671 O O . THR B 1 121 ? 8.284 12.835 -15.309 1.00 14.22 121 THR B O 1
ATOM 2675 N N . GLN B 1 122 ? 7.171 12.803 -13.336 1.00 14.50 122 GLN B N 1
ATOM 2676 C CA . GLN B 1 122 ? 7.748 14.094 -12.895 1.00 16.50 122 GLN B CA 1
ATOM 2677 C C . GLN B 1 122 ? 9.277 14.058 -12.739 1.00 15.73 122 GLN B C 1
ATOM 2678 O O . GLN B 1 122 ? 9.979 15.027 -13.062 1.00 16.43 122 GLN B O 1
ATOM 2684 N N . GLU B 1 123 ? 9.789 12.936 -12.251 1.00 15.73 123 GLU B N 1
ATOM 2685 C CA . GLU B 1 123 ? 11.228 12.787 -12.035 1.00 15.70 123 GLU B CA 1
ATOM 2686 C C . GLU B 1 123 ? 11.940 12.584 -13.358 1.00 15.30 123 GLU B C 1
ATOM 2687 O O . GLU B 1 123 ? 12.904 13.297 -13.641 1.00 15.16 123 GLU B O 1
ATOM 2693 N N . TYR B 1 124 ? 11.508 11.590 -14.131 1.00 14.18 124 TYR B N 1
ATOM 2694 C CA . TYR B 1 124 ? 12.303 11.097 -15.263 1.00 14.77 124 TYR B CA 1
ATOM 2695 C C . TYR B 1 124 ? 11.865 11.645 -16.602 1.00 14.90 124 TYR B C 1
ATOM 2696 O O . TYR B 1 124 ? 12.660 11.676 -17.549 1.00 15.23 124 TYR B O 1
ATOM 2705 N N . GLY B 1 125 ? 10.602 12.056 -16.685 1.00 13.70 125 GLY B N 1
ATOM 2706 C CA . GLY B 1 125 ? 10.037 12.513 -17.955 1.00 13.30 125 GLY B CA 1
ATOM 2707 C C . GLY B 1 125 ? 9.197 11.458 -18.655 1.00 14.87 125 GLY B C 1
ATOM 2708 O O . GLY B 1 125 ? 9.356 10.246 -18.457 1.00 14.40 125 GLY B O 1
ATOM 2709 N N . TYR B 1 126 ? 8.282 11.920 -19.494 1.00 14.19 126 TYR B N 1
ATOM 2710 C CA . TYR B 1 126 ? 7.375 11.020 -20.179 1.00 15.33 126 TYR B CA 1
ATOM 2711 C C . TYR B 1 126 ? 8.080 10.059 -21.135 1.00 15.83 126 TYR B C 1
ATOM 2712 O O . TYR B 1 126 ? 7.719 8.880 -21.226 1.00 16.18 126 TYR B O 1
ATOM 2721 N N A SER B 1 127 ? 9.077 10.546 -21.876 1.00 15.53 127 SER B N 1
ATOM 2722 C CA A SER B 1 127 ? 9.770 9.672 -22.802 1.00 15.22 127 SER B CA 1
ATOM 2723 C C A SER B 1 127 ? 10.369 8.446 -22.132 1.00 15.59 127 SER B C 1
ATOM 2724 O O A SER B 1 127 ? 10.264 7.346 -22.673 1.00 17.75 127 SER B O 1
ATOM 2729 N N . LEU B 1 128 ? 10.985 8.626 -20.962 1.00 15.70 128 LEU B N 1
ATOM 2730 C CA . LEU B 1 128 ? 11.553 7.481 -20.225 1.00 16.30 128 LEU B CA 1
ATOM 2731 C C . LEU B 1 128 ? 10.438 6.533 -19.783 1.00 17.23 128 LEU B C 1
ATOM 2732 O O . LEU B 1 128 ? 10.521 5.316 -19.995 1.00 17.85 128 LEU B O 1
ATOM 2737 N N . VAL B 1 129 ? 9.366 7.084 -19.211 1.00 16.19 129 VAL B N 1
ATOM 2738 C CA . VAL B 1 129 ? 8.298 6.212 -18.712 1.00 16.51 129 VAL B CA 1
ATOM 2739 C C . VAL B 1 129 ? 7.650 5.438 -19.853 1.00 18.20 129 VAL B C 1
ATOM 2740 O O . VAL B 1 129 ? 7.459 4.209 -19.763 1.00 18.74 129 VAL B O 1
ATOM 2744 N N . LEU B 1 130 ? 7.369 6.124 -20.961 1.00 19.42 130 LEU B N 1
ATOM 2745 C CA . LEU B 1 130 ? 6.821 5.436 -22.127 1.00 20.95 130 LEU B CA 1
ATOM 2746 C C . LEU B 1 130 ? 7.780 4.336 -22.616 1.00 21.89 130 LEU B C 1
ATOM 2747 O O . LEU B 1 130 ? 7.328 3.240 -22.992 1.00 22.43 130 LEU B O 1
ATOM 2752 N N . SER B 1 131 ? 9.080 4.619 -22.599 1.00 22.59 131 SER B N 1
ATOM 2753 C CA . SER B 1 131 ? 10.113 3.620 -22.979 1.00 23.99 131 SER B CA 1
ATOM 2754 C C . SER B 1 131 ? 10.090 2.381 -22.081 1.00 23.87 131 SER B C 1
ATOM 2755 O O . SER B 1 131 ? 10.271 1.249 -22.544 1.00 24.64 131 SER B O 1
ATOM 2758 N N . LEU B 1 132 ? 9.880 2.594 -20.789 1.00 23.24 132 LEU B N 1
ATOM 2759 C CA . LEU B 1 132 ? 9.677 1.478 -19.864 1.00 23.18 132 LEU B CA 1
ATOM 2760 C C . LEU B 1 132 ? 8.456 0.652 -20.275 1.00 23.44 132 LEU B C 1
ATOM 2761 O O . LEU B 1 132 ? 8.521 -0.583 -20.288 1.00 23.83 132 LEU B O 1
ATOM 2766 N N . VAL B 1 133 ? 7.358 1.330 -20.617 1.00 23.26 133 VAL B N 1
ATOM 2767 C CA . VAL B 1 133 ? 6.108 0.692 -21.065 1.00 23.14 133 VAL B CA 1
ATOM 2768 C C . VAL B 1 133 ? 6.343 -0.222 -22.268 1.00 24.44 133 VAL B C 1
ATOM 2769 O O . VAL B 1 133 ? 5.841 -1.355 -22.330 1.00 24.01 133 VAL B O 1
ATOM 2773 N N . LEU B 1 134 ? 7.112 0.287 -23.220 1.00 25.38 134 LEU B N 1
ATOM 2774 C CA . LEU B 1 134 ? 7.343 -0.413 -24.485 1.00 26.94 134 LEU B CA 1
ATOM 2775 C C . LEU B 1 134 ? 8.517 -1.391 -24.403 1.00 27.63 134 LEU B C 1
ATOM 2776 O O . LEU B 1 134 ? 8.678 -2.255 -25.268 1.00 28.61 134 LEU B O 1
ATOM 2781 N N . GLY B 1 135 ? 9.328 -1.279 -23.360 1.00 28.67 135 GLY B N 1
ATOM 2782 C CA . GLY B 1 135 ? 10.508 -2.139 -23.230 1.00 29.82 135 GLY B CA 1
ATOM 2783 C C . GLY B 1 135 ? 11.647 -1.772 -24.165 1.00 30.34 135 GLY B C 1
ATOM 2784 O O . GLY B 1 135 ? 12.551 -2.588 -24.416 1.00 31.04 135 GLY B O 1
ATOM 2785 N N . ASN B 1 139 ? 15.958 -2.490 -20.681 1.00 38.98 139 ASN B N 1
ATOM 2786 C CA . ASN B 1 139 ? 16.415 -2.922 -19.355 1.00 38.54 139 ASN B CA 1
ATOM 2787 C C . ASN B 1 139 ? 16.755 -1.778 -18.390 1.00 37.81 139 ASN B C 1
ATOM 2788 O O . ASN B 1 139 ? 17.383 -1.985 -17.345 1.00 37.48 139 ASN B O 1
ATOM 2801 N N . LEU B 1 141 ? 14.289 -0.713 -17.150 1.00 35.06 141 LEU B N 1
ATOM 2802 C CA . LEU B 1 141 ? 13.258 -1.233 -16.262 1.00 35.08 141 LEU B CA 1
ATOM 2803 C C . LEU B 1 141 ? 13.850 -1.941 -15.054 1.00 35.20 141 LEU B C 1
ATOM 2804 O O . LEU B 1 141 ? 13.404 -1.726 -13.918 1.00 35.14 141 LEU B O 1
ATOM 2809 N N . ALA B 1 142 ? 14.868 -2.765 -15.300 1.00 35.16 142 ALA B N 1
ATOM 2810 C CA . ALA B 1 142 ? 15.573 -3.474 -14.235 1.00 35.05 142 ALA B CA 1
ATOM 2811 C C . ALA B 1 142 ? 16.276 -2.528 -13.258 1.00 34.95 142 ALA B C 1
ATOM 2812 O O . ALA B 1 142 ? 16.245 -2.745 -12.048 1.00 34.95 142 ALA B O 1
ATOM 2814 N N . GLN B 1 143 ? 16.881 -1.460 -13.768 1.00 34.49 143 GLN B N 1
ATOM 2815 C CA . GLN B 1 143 ? 17.562 -0.481 -12.899 1.00 33.99 143 GLN B CA 1
ATOM 2816 C C . GLN B 1 143 ? 16.570 0.204 -11.955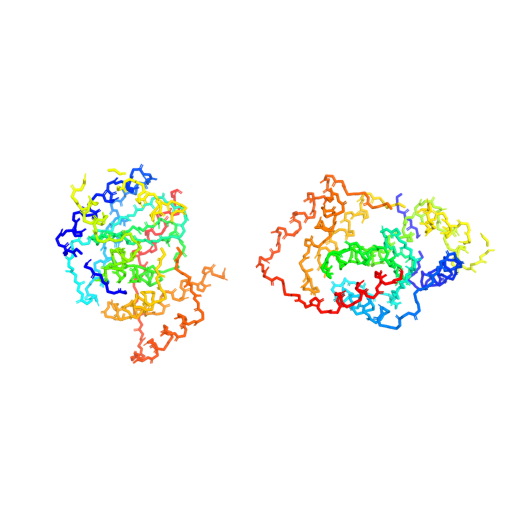 1.00 33.65 143 GLN B C 1
ATOM 2817 O O . GLN B 1 143 ? 16.876 0.484 -10.784 1.00 33.00 143 GLN B O 1
ATOM 2823 N N . LEU B 1 144 ? 15.382 0.482 -12.485 1.00 33.09 144 LEU B N 1
ATOM 2824 C CA . LEU B 1 144 ? 14.365 1.232 -11.754 1.00 32.63 144 LEU B CA 1
ATOM 2825 C C . LEU B 1 144 ? 13.602 0.394 -10.734 1.00 32.79 144 LEU B C 1
ATOM 2826 O O . LEU B 1 144 ? 13.271 0.884 -9.658 1.00 32.31 144 LEU B O 1
ATOM 2831 N N . ALA B 1 145 ? 13.339 -0.863 -11.083 1.00 32.82 145 ALA B N 1
ATOM 2832 C CA . ALA B 1 145 ? 12.757 -1.829 -10.152 1.00 32.79 145 ALA B CA 1
ATOM 2833 C C . ALA B 1 145 ? 13.520 -1.846 -8.846 1.00 32.58 145 ALA B C 1
ATOM 2834 O O . ALA B 1 145 ? 12.936 -1.679 -7.780 1.00 32.92 145 ALA B O 1
ATOM 2836 N N . GLY B 1 146 ? 14.834 -2.043 -8.940 1.00 32.87 146 GLY B N 1
ATOM 2837 C CA . GLY B 1 146 ? 15.714 -2.046 -7.780 1.00 32.41 146 GLY B CA 1
ATOM 2838 C C . GLY B 1 146 ? 15.725 -0.750 -6.997 1.00 32.37 146 GLY B C 1
ATOM 2839 O O . GLY B 1 146 ? 15.628 -0.765 -5.772 1.00 32.49 146 GLY B O 1
ATOM 2840 N N . GLN B 1 147 ? 15.853 0.381 -7.692 1.00 32.11 147 GLN B N 1
ATOM 2841 C CA . GLN B 1 147 ? 16.000 1.660 -6.997 1.00 32.13 147 GLN B CA 1
ATOM 2842 C C . GLN B 1 147 ? 14.706 2.134 -6.342 1.00 31.11 147 GLN B C 1
ATOM 2843 O O . GLN B 1 147 ? 14.739 2.693 -5.248 1.00 30.84 147 GLN B O 1
ATOM 2849 N N . LEU B 1 148 ? 13.582 1.908 -7.016 1.00 30.23 148 LEU B N 1
ATOM 2850 C CA . LEU B 1 148 ? 12.280 2.334 -6.488 1.00 29.15 148 LEU B CA 1
ATOM 2851 C C . LEU B 1 148 ? 11.634 1.347 -5.509 1.00 29.61 148 LEU B C 1
ATOM 2852 O O . LEU B 1 148 ? 10.976 1.763 -4.538 1.00 28.58 148 LEU B O 1
ATOM 2857 N N . PHE B 1 149 ? 11.835 0.045 -5.740 1.00 30.00 149 PHE B N 1
ATOM 2858 C CA . PHE B 1 149 ? 11.063 -0.981 -5.022 1.00 30.79 149 PHE B CA 1
ATOM 2859 C C . PHE B 1 149 ? 11.847 -2.081 -4.270 1.00 32.53 149 PHE B C 1
ATOM 2860 O O . PHE B 1 149 ? 11.238 -2.918 -3.587 1.00 32.35 149 PHE B O 1
ATOM 2868 N N . GLY B 1 150 ? 13.177 -2.070 -4.365 1.00 33.93 150 GLY B N 1
ATOM 2869 C CA . GLY B 1 150 ? 14.024 -3.056 -3.658 1.00 36.40 150 GLY B CA 1
ATOM 2870 C C . GLY B 1 150 ? 14.208 -2.814 -2.163 1.00 38.34 150 GLY B C 1
ATOM 2871 O O . GLY B 1 150 ? 13.640 -1.875 -1.602 1.00 38.23 150 GLY B O 1
ATOM 2872 N N . LYS B 1 151 ? 15.035 -3.648 -1.523 1.00 39.95 151 LYS B N 1
ATOM 2873 C CA . LYS B 1 151 ? 15.181 -3.665 -0.054 1.00 41.79 151 LYS B CA 1
ATOM 2874 C C . LYS B 1 151 ? 15.889 -2.453 0.564 1.00 42.81 151 LYS B C 1
ATOM 2875 O O . LYS B 1 151 ? 15.884 -2.275 1.794 1.00 42.68 151 LYS B O 1
ATOM 2881 N N . ALA B 1 152 ? 16.510 -1.636 -0.283 1.00 43.78 152 ALA B N 1
ATOM 2882 C CA . ALA B 1 152 ? 17.055 -0.355 0.140 1.00 45.13 152 ALA B CA 1
ATOM 2883 C C . ALA B 1 152 ? 16.497 0.709 -0.794 1.00 46.14 152 ALA B C 1
ATOM 2884 O O . ALA B 1 152 ? 16.832 1.898 -0.694 1.00 46.90 152 ALA B O 1
ATOM 2886 N N . GLY B 1 153 ? 15.630 0.253 -1.694 1.00 47.06 153 GLY B N 1
ATOM 2887 C CA . GLY B 1 153 ? 14.964 1.099 -2.662 1.00 48.07 153 GLY B CA 1
ATOM 2888 C C . GLY B 1 153 ? 13.890 1.957 -2.033 1.00 48.90 153 GLY B C 1
ATOM 2889 O O . GLY B 1 153 ? 13.099 1.493 -1.203 1.00 48.90 153 GLY B O 1
ATOM 2906 N N . SER B 1 156 ? 9.814 7.602 -3.253 1.00 39.60 156 SER B N 1
ATOM 2907 C CA . SER B 1 156 ? 9.342 8.519 -2.227 1.00 37.33 156 SER B CA 1
ATOM 2908 C C . SER B 1 156 ? 8.318 9.456 -2.842 1.00 34.72 156 SER B C 1
ATOM 2909 O O . SER B 1 156 ? 8.502 9.944 -3.962 1.00 35.68 156 SER B O 1
ATOM 2912 N N . TYR B 1 157 ? 7.234 9.676 -2.108 1.00 31.26 157 TYR B N 1
ATOM 2913 C CA . TYR B 1 157 ? 6.113 10.456 -2.586 1.00 27.78 157 TYR B CA 1
ATOM 2914 C C . TYR B 1 157 ? 6.114 11.859 -2.003 1.00 26.72 157 TYR B C 1
ATOM 2915 O O . TYR B 1 157 ? 6.450 12.064 -0.846 1.00 26.77 157 TYR B O 1
ATOM 2924 N N . SER B 1 158 ? 5.702 12.815 -2.821 1.00 26.06 158 SER B N 1
ATOM 2925 C CA . SER B 1 158 ? 5.570 14.192 -2.383 1.00 24.54 158 SER B CA 1
ATOM 2926 C C . SER B 1 158 ? 4.613 14.282 -1.212 1.00 24.33 158 SER B C 1
ATOM 2927 O O . SER B 1 158 ? 3.747 13.413 -1.024 1.00 22.61 158 SER B O 1
ATOM 2930 N N . ARG B 1 159 ? 4.769 15.342 -0.435 1.00 23.80 159 ARG B N 1
ATOM 2931 C CA . ARG B 1 159 ? 3.825 15.705 0.609 1.00 23.36 159 ARG B CA 1
ATOM 2932 C C . ARG B 1 159 ? 2.370 15.659 0.115 1.00 22.49 159 ARG B C 1
ATOM 2933 O O . ARG B 1 159 ? 1.478 15.163 0.815 1.00 21.06 159 ARG B O 1
ATOM 2941 N N . GLU B 1 160 ? 2.132 16.164 -1.093 1.00 21.16 160 GLU B N 1
ATOM 2942 C CA . GLU B 1 160 ? 0.774 16.225 -1.617 1.00 20.65 160 GLU B CA 1
ATOM 2943 C C . GLU B 1 160 ? 0.188 14.837 -1.881 1.00 19.61 160 GLU B C 1
ATOM 2944 O O . GLU B 1 160 ? -1.000 14.594 -1.623 1.00 18.82 160 GLU B O 1
ATOM 2950 N N . TYR B 1 161 ? 1.017 13.939 -2.404 1.00 17.60 161 TYR B N 1
ATOM 2951 C CA . TYR B 1 161 ? 0.555 12.583 -2.696 1.00 17.30 161 TYR B CA 1
ATOM 2952 C C . TYR B 1 161 ? 0.286 11.809 -1.401 1.00 17.27 161 TYR B C 1
ATOM 2953 O O . TYR B 1 161 ? -0.681 11.053 -1.308 1.00 16.97 161 TYR B O 1
ATOM 2962 N N . GLU B 1 162 ? 1.156 11.992 -0.415 1.00 17.31 162 GLU B N 1
ATOM 2963 C CA . GLU B 1 162 ? 0.920 11.431 0.931 1.00 17.67 162 GLU B CA 1
ATOM 2964 C C . GLU B 1 162 ? -0.388 11.906 1.534 1.00 17.37 162 GLU B C 1
ATOM 2965 O O . GLU B 1 162 ? -1.173 11.099 2.059 1.00 17.41 162 GLU B O 1
ATOM 2971 N N . ASN B 1 163 ? -0.646 13.215 1.457 1.00 17.14 163 ASN B N 1
ATOM 2972 C CA . ASN B 1 163 ? -1.906 13.740 1.976 1.00 16.85 163 ASN B CA 1
ATOM 2973 C C . ASN B 1 163 ? -3.091 13.136 1.241 1.00 16.84 163 ASN B C 1
ATOM 2974 O O . ASN B 1 163 ? -4.098 12.795 1.869 1.00 16.33 163 ASN B O 1
ATOM 2979 N N . GLN B 1 164 ? -2.966 13.005 -0.089 1.00 15.96 164 GLN B N 1
ATOM 2980 C CA . GLN B 1 164 ? -4.034 12.402 -0.880 1.00 15.64 164 GLN B CA 1
ATOM 2981 C C . GLN B 1 164 ? -4.301 10.953 -0.495 1.00 14.59 164 GLN B C 1
ATOM 2982 O O . GLN B 1 164 ? -5.466 10.570 -0.302 1.00 14.47 164 GLN B O 1
ATOM 2988 N N . ALA B 1 165 ? -3.236 10.158 -0.412 1.00 13.95 165 ALA B N 1
ATOM 2989 C CA . ALA B 1 165 ? -3.354 8.758 0.014 1.00 13.19 165 ALA B CA 1
ATOM 2990 C C . ALA B 1 165 ? -3.935 8.624 1.431 1.00 13.94 165 ALA B C 1
ATOM 2991 O O . ALA B 1 165 ? -4.709 7.699 1.712 1.00 14.24 165 ALA B O 1
ATOM 2993 N N . ASP B 1 166 ? -3.538 9.529 2.328 1.00 14.32 166 ASP B N 1
ATOM 2994 C CA . ASP B 1 166 ? -4.093 9.571 3.685 1.00 15.86 166 ASP B CA 1
ATOM 2995 C C . ASP B 1 166 ? -5.585 9.850 3.662 1.00 16.05 166 ASP B C 1
ATOM 2996 O O . ASP B 1 166 ? -6.381 9.124 4.283 1.00 17.10 166 ASP B O 1
ATOM 3001 N N . PHE B 1 167 ? -5.959 10.919 2.959 1.00 16.69 167 PHE B N 1
ATOM 3002 C CA . PHE B 1 167 ? -7.350 11.354 2.853 1.00 17.10 167 PHE B CA 1
ATOM 3003 C C . PHE B 1 167 ? -8.241 10.262 2.276 1.00 16.26 167 PHE B C 1
ATOM 3004 O O . PHE B 1 167 ? -9.302 9.916 2.835 1.00 16.20 167 PHE B O 1
ATOM 3012 N N . LEU B 1 168 ? -7.815 9.700 1.147 1.00 15.38 168 LEU B N 1
ATOM 3013 C CA . LEU B 1 168 ? -8.569 8.632 0.518 1.00 15.11 168 LEU B CA 1
ATOM 3014 C C . LEU B 1 168 ? -8.576 7.373 1.363 1.00 14.53 168 LEU B C 1
ATOM 3015 O O . LEU B 1 168 ? -9.564 6.627 1.385 1.00 14.12 168 LEU B O 1
ATOM 3020 N N . GLY B 1 169 ? -7.478 7.152 2.082 1.00 14.36 169 GLY B N 1
ATOM 3021 C CA . GLY B 1 169 ? -7.370 5.984 2.930 1.00 14.42 169 GLY B CA 1
ATOM 3022 C C . GLY B 1 169 ? -8.407 6.028 4.036 1.00 14.89 169 GLY B C 1
ATOM 3023 O O . GLY B 1 169 ? -9.040 5.027 4.330 1.00 15.57 169 GLY B O 1
ATOM 3024 N N . VAL B 1 170 ? -8.592 7.197 4.630 1.00 14.75 170 VAL B N 1
ATOM 3025 C CA . VAL B 1 170 ? -9.614 7.345 5.693 1.00 15.35 170 VAL B CA 1
ATOM 3026 C C . VAL B 1 170 ? -11.007 7.025 5.110 1.00 14.93 170 VAL B C 1
ATOM 3027 O O . VAL B 1 170 ? -11.795 6.269 5.692 1.00 15.40 170 VAL B O 1
ATOM 3031 N N . GLU B 1 171 ? -11.306 7.585 3.944 1.00 14.82 171 GLU B N 1
ATOM 3032 C CA . GLU B 1 171 ? -12.596 7.308 3.294 1.00 15.05 171 GLU B CA 1
ATOM 3033 C C . GLU B 1 171 ? -12.765 5.834 2.930 1.00 15.49 171 GLU B C 1
ATOM 3034 O O . GLU B 1 171 ? -13.847 5.256 3.070 1.00 16.09 171 GLU B O 1
ATOM 3040 N N . THR B 1 172 ? -11.705 5.229 2.396 1.00 13.98 172 THR B N 1
ATOM 3041 C CA . THR B 1 172 ? -11.757 3.823 1.997 1.00 14.55 172 THR B CA 1
ATOM 3042 C C . THR B 1 172 ? -12.031 2.952 3.203 1.00 14.37 172 THR B C 1
ATOM 3043 O O . THR B 1 172 ? -12.890 2.071 3.154 1.00 16.19 172 THR B O 1
ATOM 3055 N N . TYR B 1 174 ? -13.447 3.830 6.004 1.00 19.24 174 TYR B N 1
ATOM 3056 C CA . TYR B 1 174 ? -14.789 4.098 6.515 1.00 20.24 174 TYR B CA 1
ATOM 3057 C C . TYR B 1 174 ? -15.820 3.352 5.673 1.00 20.33 174 TYR B C 1
ATOM 3058 O O . TYR B 1 174 ? -16.703 2.680 6.212 1.00 20.50 174 TYR B O 1
ATOM 3067 N N . LYS B 1 175 ? -15.706 3.467 4.352 1.00 20.14 175 LYS B N 1
ATOM 3068 C CA . LYS B 1 175 ? -16.658 2.812 3.441 1.00 21.69 175 LYS B CA 1
ATOM 3069 C C . LYS B 1 175 ? -16.640 1.284 3.528 1.00 21.74 175 LYS B C 1
ATOM 3070 O O . LYS B 1 175 ? -17.673 0.639 3.360 1.00 22.96 175 LYS B O 1
ATOM 3076 N N . ALA B 1 176 ? -15.470 0.724 3.826 1.00 20.82 176 ALA B N 1
ATOM 3077 C CA . ALA B 1 176 ? -15.254 -0.720 3.979 1.00 21.27 176 ALA B CA 1
ATOM 3078 C C . ALA B 1 176 ? -15.601 -1.233 5.397 1.00 20.99 176 ALA B C 1
ATOM 3079 O O . ALA B 1 176 ? -15.462 -2.424 5.688 1.00 21.52 176 ALA B O 1
ATOM 3081 N N . GLY B 1 177 ? -16.032 -0.324 6.264 1.00 21.19 177 GLY B N 1
ATOM 3082 C CA . GLY B 1 177 ? -16.496 -0.663 7.615 1.00 20.91 177 GLY B CA 1
ATOM 3083 C C . GLY B 1 177 ? -15.409 -0.893 8.644 1.00 20.81 177 GLY B C 1
ATOM 3084 O O . GLY B 1 177 ? -15.651 -1.485 9.698 1.00 21.28 177 GLY B O 1
ATOM 3085 N N . TYR B 1 178 ? -14.196 -0.413 8.358 1.00 19.43 178 TYR B N 1
ATOM 3086 C CA . TYR B 1 178 ? -13.112 -0.493 9.304 1.00 18.74 178 TYR B CA 1
ATOM 3087 C C . TYR B 1 178 ? -12.953 0.840 10.009 1.00 19.08 178 TYR B C 1
ATOM 3088 O O . TYR B 1 178 ? -13.163 1.895 9.390 1.00 19.67 178 TYR B O 1
ATOM 3097 N N . ASN B 1 179 ? -12.555 0.801 11.282 1.00 18.93 179 ASN B N 1
ATOM 3098 C CA . ASN B 1 179 ? -12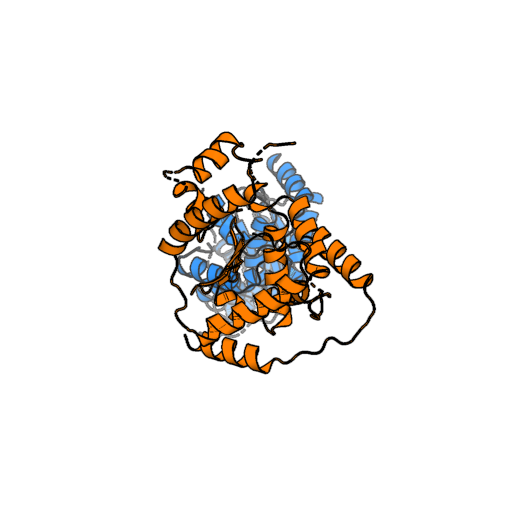.241 2.011 12.024 1.00 19.94 179 ASN B CA 1
ATOM 3099 C C . ASN B 1 179 ? -11.078 2.711 11.328 1.00 19.42 179 ASN B C 1
ATOM 3100 O O . ASN B 1 179 ? -10.002 2.139 11.249 1.00 18.86 179 ASN B O 1
ATOM 3105 N N . PRO B 1 180 ? -11.306 3.927 10.799 1.00 20.13 180 PRO B N 1
ATOM 3106 C CA . PRO B 1 180 ? -10.254 4.640 10.043 1.00 20.40 180 PRO B CA 1
ATOM 3107 C C . PRO B 1 180 ? -9.037 5.072 10.862 1.00 20.76 180 PRO B C 1
ATOM 3108 O O . PRO B 1 180 ? -8.081 5.623 10.294 1.00 20.45 180 PRO B O 1
ATOM 3112 N N . ASN B 1 181 ? -9.074 4.830 12.168 1.00 21.06 181 ASN B N 1
ATOM 3113 C CA . ASN B 1 181 ? -7.916 5.079 13.024 1.00 21.59 181 ASN B CA 1
ATOM 3114 C C . ASN B 1 181 ? -6.852 3.990 12.916 1.00 21.66 181 ASN B C 1
ATOM 3115 O O . ASN B 1 181 ? -5.804 4.059 13.564 1.00 22.38 181 ASN B O 1
ATOM 3124 N N . GLY B 1 182 ? -7.140 2.977 12.109 1.00 21.18 182 GLY B N 1
ATOM 3125 C CA . GLY B 1 182 ? -6.252 1.835 11.937 1.00 20.61 182 GLY B CA 1
ATOM 3126 C C . GLY B 1 182 ? -4.806 2.159 11.653 1.00 20.28 182 GLY B C 1
ATOM 3127 O O . GLY B 1 182 ? -3.919 1.610 12.304 1.00 19.61 182 GLY B O 1
ATOM 3128 N N . LEU B 1 183 ? -4.553 3.050 10.692 1.00 20.41 183 LEU B N 1
ATOM 3129 C CA . LEU B 1 183 ? -3.179 3.371 10.303 1.00 21.01 183 LEU B CA 1
ATOM 3130 C C . LEU B 1 183 ? -2.401 4.052 11.429 1.00 21.11 183 LEU B C 1
ATOM 3131 O O . LEU B 1 183 ? -1.270 3.658 11.733 1.00 21.28 183 LEU B O 1
ATOM 3136 N N . THR B 1 184 ? -2.984 5.094 12.017 1.00 21.52 184 THR B N 1
ATOM 3137 C CA . THR B 1 184 ? -2.313 5.788 13.136 1.00 22.53 184 THR B CA 1
ATOM 3138 C C . THR B 1 184 ? -2.163 4.886 14.377 1.00 23.07 184 THR B C 1
ATOM 3139 O O . THR B 1 184 ? -1.164 4.987 15.104 1.00 23.44 184 THR B O 1
ATOM 3143 N N . SER B 1 185 ? -3.140 4.012 14.616 1.00 23.43 185 SER B N 1
ATOM 3144 C CA . SER B 1 185 ? -3.012 3.033 15.698 1.00 23.95 185 SER B CA 1
ATOM 3145 C C . SER B 1 185 ? -1.796 2.137 15.456 1.00 23.68 185 SER B C 1
ATOM 3146 O O . SER B 1 185 ? -1.002 1.888 16.376 1.00 23.16 185 SER B O 1
ATOM 3149 N N . PHE B 1 186 ? -1.644 1.686 14.209 1.00 22.68 186 PHE B N 1
ATOM 3150 C CA . PHE B 1 186 ? -0.501 0.853 13.815 1.00 23.12 186 PHE B CA 1
ATOM 3151 C C . PHE B 1 186 ? 0.820 1.577 14.071 1.00 22.98 186 PHE B C 1
ATOM 3152 O O . PHE B 1 186 ? 1.742 1.004 14.649 1.00 23.11 186 PHE B O 1
ATOM 3160 N N . PHE B 1 187 ? 0.901 2.840 13.645 1.00 23.24 187 PHE B N 1
ATOM 3161 C CA . PHE B 1 187 ? 2.087 3.663 13.891 1.00 24.55 187 PHE B CA 1
ATOM 3162 C C . PHE B 1 187 ? 2.393 3.801 15.383 1.00 24.85 187 PHE B C 1
ATOM 3163 O O . PHE B 1 187 ? 3.534 3.638 15.788 1.00 25.58 187 PHE B O 1
ATOM 3178 N N . GLN B 1 188 ? 1.371 4.061 16.198 1.00 25.62 188 GLN B N 1
ATOM 3179 C CA . GLN B 1 188 ? 1.570 4.158 17.647 1.00 26.20 188 GLN B CA 1
ATOM 3180 C C . GLN B 1 188 ? 2.204 2.901 18.238 1.00 26.43 188 GLN B C 1
ATOM 3181 O O . GLN B 1 188 ? 3.168 2.981 19.001 1.00 25.87 188 GLN B O 1
ATOM 3187 N N . LYS B 1 189 ? 1.662 1.741 17.892 1.00 26.64 189 LYS B N 1
ATOM 3188 C CA . LYS B 1 189 ? 2.231 0.487 18.370 1.00 28.17 189 LYS B CA 1
ATOM 3189 C C . LYS B 1 189 ? 3.658 0.243 17.895 1.00 28.94 189 LYS B C 1
ATOM 3190 O O . LYS B 1 189 ? 4.488 -0.233 18.672 1.00 28.81 189 LYS B O 1
ATOM 3196 N N . LEU B 1 190 ? 3.946 0.577 16.640 1.00 29.66 190 LEU B N 1
ATOM 3197 C CA . LEU B 1 190 ? 5.310 0.488 16.132 1.00 31.32 190 LEU B CA 1
ATOM 3198 C C . LEU B 1 190 ? 6.273 1.348 16.942 1.00 32.30 190 LEU B C 1
ATOM 3199 O O . LEU B 1 190 ? 7.437 0.986 17.104 1.00 33.09 190 LEU B O 1
ATOM 3204 N N . ASN B 1 191 ? 5.791 2.486 17.432 1.00 33.48 191 ASN B N 1
ATOM 3205 C CA . ASN B 1 191 ? 6.603 3.399 18.254 1.00 35.08 191 ASN B CA 1
ATOM 3206 C C . ASN B 1 191 ? 6.480 3.152 19.761 1.00 35.92 191 ASN B C 1
ATOM 3207 O O . ASN B 1 191 ? 6.964 3.950 20.578 1.00 36.52 191 ASN B O 1
ATOM 3212 N N . ALA B 1 192 ? 5.839 2.042 20.117 1.00 36.47 192 ALA B N 1
ATOM 3213 C CA . ALA B 1 192 ? 5.573 1.693 21.508 1.00 37.18 192 ALA B CA 1
ATOM 3214 C C . ALA B 1 192 ? 5.829 0.207 21.748 1.00 37.49 192 ALA B C 1
ATOM 3215 O O . ALA B 1 192 ? 6.912 -0.303 21.442 1.00 38.36 192 ALA B O 1
ATOM 3217 N N . THR B 1 207 ? 9.954 4.894 2.205 1.00 39.08 207 THR B N 1
ATOM 3218 C CA . THR B 1 207 ? 9.539 5.572 3.427 1.00 37.90 207 THR B CA 1
ATOM 3219 C C . THR B 1 207 ? 8.233 6.331 3.221 1.00 38.21 207 THR B C 1
ATOM 3220 O O . THR B 1 207 ? 8.109 7.131 2.294 1.00 37.88 207 THR B O 1
ATOM 3224 N N . HIS B 1 208 ? 7.262 6.075 4.091 1.00 37.33 208 HIS B N 1
ATOM 3225 C CA . HIS B 1 208 ? 6.132 6.980 4.267 1.00 36.76 208 HIS B CA 1
ATOM 3226 C C . HIS B 1 208 ? 6.174 7.655 5.634 1.00 36.16 208 HIS B C 1
ATOM 3227 O O . HIS B 1 208 ? 5.561 7.181 6.591 1.00 36.21 208 HIS B O 1
ATOM 3234 N N . PRO B 1 209 ? 6.902 8.764 5.718 1.00 36.27 209 PRO B N 1
ATOM 3235 C CA . PRO B 1 209 ? 7.052 9.493 6.982 1.00 35.63 209 PRO B CA 1
ATOM 3236 C C . PRO B 1 209 ? 5.704 9.921 7.552 1.00 35.05 209 PRO B C 1
ATOM 3237 O O . PRO B 1 209 ? 4.897 10.521 6.843 1.00 34.69 209 PRO B O 1
ATOM 3241 N N . LEU B 1 210 ? 5.470 9.613 8.824 1.00 34.80 210 LEU B N 1
ATOM 3242 C CA . LEU B 1 210 ? 4.337 10.173 9.552 1.00 34.09 210 LEU B CA 1
ATOM 3243 C C . LEU B 1 210 ? 4.714 11.482 10.237 1.00 33.52 210 LEU B C 1
ATOM 3244 O O . LEU B 1 210 ? 5.213 11.484 11.362 1.00 33.33 210 LEU B O 1
ATOM 3249 N N . THR B 1 211 ? 4.473 12.594 9.550 1.00 32.96 211 THR B N 1
ATOM 3250 C CA . THR B 1 211 ? 4.806 13.906 10.079 1.00 32.13 211 THR B CA 1
ATOM 3251 C C . THR B 1 211 ? 3.680 14.457 10.946 1.00 31.91 211 THR B C 1
ATOM 3252 O O . THR B 1 211 ? 2.569 13.916 10.947 1.00 31.16 211 THR B O 1
ATOM 3256 N N . SER B 1 212 ? 3.961 15.555 11.651 1.00 31.24 212 SER B N 1
ATOM 3257 C CA . SER B 1 212 ? 2.944 16.305 12.395 1.00 30.79 212 SER B CA 1
ATOM 3258 C C . SER B 1 212 ? 1.737 16.634 11.521 1.00 29.94 212 SER B C 1
ATOM 3259 O O . SER B 1 212 ? 0.587 16.460 11.945 1.00 29.68 212 SER B O 1
ATOM 3262 N N . GLU B 1 213 ? 2.004 17.115 10.307 1.00 29.16 213 GLU B N 1
ATOM 3263 C CA . GLU B 1 213 ? 0.945 17.483 9.365 1.00 28.42 213 GLU B CA 1
ATOM 3264 C C . GLU B 1 213 ? 0.040 16.296 9.061 1.00 27.00 213 GLU B C 1
ATOM 3265 O O . GLU B 1 213 ? -1.175 16.425 9.094 1.00 25.60 213 GLU B O 1
ATOM 3271 N N . ARG B 1 214 ? 0.634 15.140 8.764 1.00 25.37 214 ARG B N 1
ATOM 3272 C CA . ARG B 1 214 ? -0.161 13.968 8.394 1.00 24.43 214 ARG B CA 1
ATOM 3273 C C . ARG B 1 214 ? -1.051 13.527 9.556 1.00 23.24 214 ARG B C 1
ATOM 3274 O O . ARG B 1 214 ? -2.213 13.181 9.349 1.00 22.58 214 ARG B O 1
ATOM 3282 N N . ILE B 1 215 ? -0.512 13.548 10.772 1.00 22.11 215 ILE B N 1
ATOM 3283 C CA . ILE B 1 215 ? -1.308 13.156 11.935 1.00 22.05 215 ILE B CA 1
ATOM 3284 C C . ILE B 1 215 ? -2.492 14.091 12.121 1.00 21.83 215 ILE B C 1
ATOM 3285 O O . ILE B 1 215 ? -3.620 13.646 12.344 1.00 21.14 215 ILE B O 1
ATOM 3290 N N . GLN B 1 216 ? -2.213 15.384 12.028 1.00 21.19 216 GLN B N 1
ATOM 3291 C CA . GLN B 1 216 ? -3.235 16.392 12.188 1.00 21.32 216 GLN B CA 1
ATOM 3292 C C . GLN B 1 216 ? -4.307 16.278 11.102 1.00 21.06 216 GLN B C 1
ATOM 3293 O O . GLN B 1 216 ? -5.488 16.380 11.392 1.00 21.65 216 GLN B O 1
ATOM 3299 N N . ARG B 1 217 ? -3.897 16.037 9.855 1.00 20.72 217 ARG B N 1
ATOM 3300 C CA . ARG B 1 217 ? -4.858 15.928 8.756 1.00 20.97 217 ARG B CA 1
ATOM 3301 C C . ARG B 1 217 ? -5.714 14.680 8.903 1.00 20.66 217 ARG B C 1
ATOM 3302 O O . ARG B 1 217 ? -6.937 14.708 8.675 1.00 20.33 217 ARG B O 1
ATOM 3310 N N . VAL B 1 218 ? -5.075 13.581 9.302 1.00 19.49 218 VAL B N 1
ATOM 3311 C CA . VAL B 1 218 ? -5.793 12.319 9.449 1.00 20.52 218 VAL B CA 1
ATOM 3312 C C . VAL B 1 218 ? -6.796 12.456 10.597 1.00 20.99 218 VAL B C 1
ATOM 3313 O O . VAL B 1 218 ? -7.980 12.133 10.446 1.00 20.76 218 VAL B O 1
ATOM 3317 N N . GLN B 1 219 ? -6.337 13.005 11.714 1.00 20.95 219 GLN B N 1
ATOM 3318 C CA . GLN B 1 219 ? -7.231 13.176 12.871 1.00 22.39 219 GLN B CA 1
ATOM 3319 C C . GLN B 1 219 ? -8.475 13.984 12.511 1.00 22.89 219 GLN B C 1
ATOM 3320 O O . GLN B 1 219 ? -9.572 13.645 12.939 1.00 23.22 219 GLN B O 1
ATOM 3326 N N . ALA B 1 220 ? -8.285 15.036 11.712 1.00 23.46 220 ALA B N 1
ATOM 3327 C CA . ALA B 1 220 ? -9.369 15.921 11.292 1.00 24.16 220 ALA B CA 1
ATOM 3328 C C . ALA B 1 220 ? -10.347 15.203 10.384 1.00 24.47 220 ALA B C 1
ATOM 3329 O O . ALA B 1 220 ? -11.560 15.346 10.539 1.00 24.50 220 ALA B O 1
ATOM 3331 N N . GLU B 1 221 ? -9.827 14.415 9.440 1.00 24.48 221 GLU B N 1
ATOM 3332 C CA . GLU B 1 221 ? -10.681 13.619 8.562 1.00 25.25 221 GLU B CA 1
ATOM 3333 C C . GLU B 1 221 ? -11.571 12.672 9.356 1.00 25.55 221 GLU B C 1
ATOM 3334 O O . GLU B 1 221 ? -12.777 12.618 9.139 1.00 25.71 221 GLU B O 1
ATOM 3340 N N . ILE B 1 222 ? -10.954 11.954 10.292 1.00 25.29 222 ILE B N 1
ATOM 3341 C CA . ILE B 1 222 ? -11.646 11.020 11.169 1.00 25.49 222 ILE B CA 1
ATOM 3342 C C . ILE B 1 222 ? -12.692 11.728 12.029 1.00 26.03 222 ILE B C 1
ATOM 3343 O O . ILE B 1 222 ? -13.789 11.206 12.231 1.00 25.99 222 ILE B O 1
ATOM 3348 N N . ALA B 1 223 ? -12.362 12.937 12.481 1.00 26.85 223 ALA B N 1
ATOM 3349 C CA . ALA B 1 223 ? -13.253 13.719 13.342 1.00 27.45 223 ALA B CA 1
ATOM 3350 C C . ALA B 1 223 ? -14.542 14.086 12.621 1.00 28.47 223 ALA B C 1
ATOM 3351 O O . ALA B 1 223 ? -15.588 14.254 13.255 1.00 28.24 223 ALA B O 1
ATOM 3353 N N . LYS B 1 224 ? -14.471 14.198 11.295 1.00 29.23 224 LYS B N 1
ATOM 3354 C CA . LYS B 1 224 ? -15.634 14.589 10.491 1.00 31.06 224 LYS B CA 1
ATOM 3355 C C . LYS B 1 224 ? -16.659 13.463 10.268 1.00 31.45 224 LYS B C 1
ATOM 3356 O O . LYS B 1 224 ? -17.777 13.723 9.818 1.00 32.41 224 LYS B O 1
ATOM 3362 N N . LEU B 1 225 ? -16.281 12.227 10.590 1.00 31.82 225 LEU B N 1
ATOM 3363 C CA . LEU B 1 225 ? -17.161 11.067 10.420 1.00 32.25 225 LEU B CA 1
ATOM 3364 C C . LEU B 1 225 ? -18.078 10.837 11.620 1.00 33.26 225 LEU B C 1
ATOM 3365 O O . LEU B 1 225 ? -17.707 11.178 12.748 1.00 33.53 225 LEU B O 1
ATOM 3370 N N . PRO B 1 226 ? -19.281 10.262 11.385 1.00 33.98 226 PRO B N 1
ATOM 3371 C CA . PRO B 1 226 ? -20.209 9.916 12.465 1.00 34.82 226 PRO B CA 1
ATOM 3372 C C . PRO B 1 226 ? -19.611 8.922 13.462 1.00 35.60 226 PRO B C 1
ATOM 3373 O O . PRO B 1 226 ? -19.071 7.896 13.048 1.00 35.79 226 PRO B O 1
ATOM 3377 N N . PRO B 1 227 ? -19.710 9.220 14.772 1.00 36.52 227 PRO B N 1
ATOM 3378 C CA . PRO B 1 227 ? -19.213 8.286 15.784 1.00 37.25 227 PRO B CA 1
ATOM 3379 C C . PRO B 1 227 ? -19.991 6.982 15.708 1.00 37.95 227 PRO B C 1
ATOM 3380 O O . PRO B 1 227 ? -21.224 6.998 15.610 1.00 38.11 227 PRO B O 1
ATOM 3384 N N . GLN B 1 228 ? -19.271 5.865 15.728 1.00 38.43 228 GLN B N 1
ATOM 3385 C CA . GLN B 1 228 ? -19.884 4.548 15.635 1.00 39.02 228 GLN B CA 1
ATOM 3386 C C . GLN B 1 228 ? -18.923 3.488 16.132 1.00 39.22 228 GLN B C 1
ATOM 3387 O O . GLN B 1 228 ? -17.698 3.669 16.096 1.00 39.26 228 GLN B O 1
ATOM 3393 N N . ARG B 1 229 ? -19.490 2.378 16.592 1.00 39.29 229 ARG B N 1
ATOM 3394 C CA . ARG B 1 229 ? -18.704 1.211 16.931 1.00 39.75 229 ARG B CA 1
ATOM 3395 C C . ARG B 1 229 ? -18.294 0.555 15.634 1.00 39.44 229 ARG B C 1
ATOM 3396 O O . ARG B 1 229 ? -19.088 0.474 14.688 1.00 39.73 229 ARG B O 1
ATOM 3404 N N . TYR B 1 230 ? -17.053 0.094 15.584 1.00 38.44 230 TYR B N 1
ATOM 3405 C CA . TYR B 1 230 ? -16.619 -0.692 14.450 1.00 37.76 230 TYR B CA 1
ATOM 3406 C C . TYR B 1 230 ? -16.473 -2.140 14.884 1.00 38.03 230 TYR B C 1
ATOM 3407 O O . TYR B 1 230 ? -15.677 -2.461 15.771 1.00 38.44 230 TYR B O 1
ATOM 3416 N N . LEU B 1 231 ? -17.276 -3.000 14.269 1.00 38.49 231 LEU B N 1
ATOM 3417 C CA . LEU B 1 231 ? -17.294 -4.418 14.592 1.00 38.68 231 LEU B CA 1
ATOM 3418 C C . LEU B 1 231 ? -16.234 -5.179 13.813 1.00 38.65 231 LEU B C 1
ATOM 3419 O O . LEU B 1 231 ? -16.050 -4.975 12.612 1.00 37.96 231 LEU B O 1
ATOM 3424 N N . THR B 1 232 ? -15.555 -6.073 14.521 1.00 38.89 232 THR B N 1
ATOM 3425 C CA . THR B 1 232 ? -14.482 -6.868 13.956 1.00 39.13 232 THR B CA 1
ATOM 3426 C C . THR B 1 232 ? -14.689 -8.343 14.242 1.00 38.78 232 THR B C 1
ATOM 3427 O O . THR B 1 232 ? -15.215 -8.713 15.298 1.00 39.27 232 THR B O 1
ATOM 3431 N N . ASP B 1 233 ? -14.284 -9.178 13.290 1.00 37.84 233 ASP B N 1
ATOM 3432 C CA . ASP B 1 233 ? -14.120 -10.602 13.530 1.00 37.27 233 ASP B CA 1
ATOM 3433 C C . ASP B 1 233 ? -12.663 -10.975 13.284 1.00 36.20 233 ASP B C 1
ATOM 3434 O O . ASP B 1 233 ? -12.238 -11.143 12.140 1.00 36.43 233 ASP B O 1
ATOM 3439 N N . GLU B 1 234 ? -11.910 -11.114 14.369 1.00 35.13 234 GLU B N 1
ATOM 3440 C CA . GLU B 1 234 ? -10.461 -11.285 14.289 1.00 34.03 234 GLU B CA 1
ATOM 3441 C C . GLU B 1 234 ? -10.046 -12.746 14.131 1.00 34.17 234 GLU B C 1
ATOM 3442 O O . GLU B 1 234 ? -8.853 -13.063 14.167 1.00 33.24 234 GLU B O 1
ATOM 3448 N N . THR B 1 235 ? -11.042 -13.617 13.952 1.00 34.22 235 THR B N 1
ATOM 3449 C CA . THR B 1 235 ? -10.831 -15.058 13.760 1.00 34.44 235 THR B CA 1
ATOM 3450 C C . THR B 1 235 ? -9.764 -15.318 12.698 1.00 34.02 235 THR B C 1
ATOM 3451 O O . THR B 1 235 ? -8.728 -15.916 12.992 1.00 33.80 235 THR B O 1
ATOM 3455 N N . GLU B 1 236 ? -10.021 -14.851 11.472 1.00 33.57 236 GLU B N 1
ATOM 3456 C CA . GLU B 1 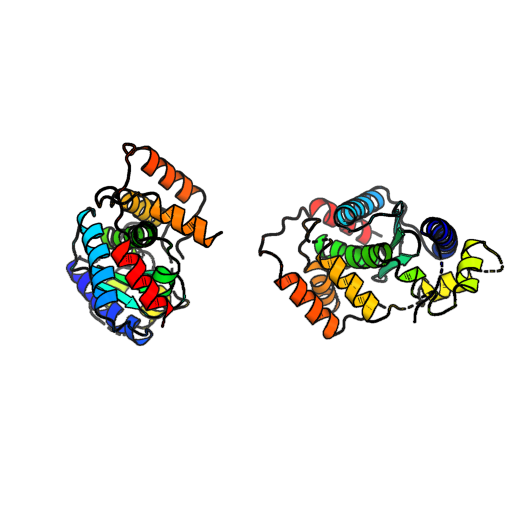236 ? -9.133 -15.114 10.345 1.00 33.48 236 GLU B CA 1
ATOM 3457 C C . GLU B 1 236 ? -7.764 -14.474 10.575 1.00 32.25 236 GLU B C 1
ATOM 3458 O O . GLU B 1 236 ? -6.730 -15.113 10.363 1.00 31.61 236 GLU B O 1
ATOM 3464 N N . PHE B 1 237 ? -7.759 -13.221 11.026 1.00 30.85 237 PHE B N 1
ATOM 3465 C CA . PHE B 1 237 ? -6.500 -12.512 11.228 1.00 29.71 237 PHE B CA 1
ATOM 3466 C C . PHE B 1 237 ? -5.593 -13.232 12.221 1.00 30.20 237 PHE B C 1
ATOM 3467 O O . PHE B 1 237 ? -4.393 -13.404 11.991 1.00 30.16 237 PHE B O 1
ATOM 3475 N N . LYS B 1 238 ? -6.167 -13.638 13.343 1.00 30.39 238 LYS B N 1
ATOM 3476 C CA . LYS B 1 238 ? -5.358 -14.277 14.365 1.00 31.05 238 LYS B CA 1
ATOM 3477 C C . LYS B 1 238 ? -4.836 -15.636 13.904 1.00 30.85 238 LYS B C 1
ATOM 3478 O O . LYS B 1 238 ? -3.712 -16.002 14.229 1.00 30.73 238 LYS B O 1
ATOM 3484 N N . LYS B 1 239 ? -5.632 -16.337 13.105 1.00 31.18 239 LYS B N 1
ATOM 3485 C CA . LYS B 1 239 ? -5.202 -17.598 12.494 1.00 31.57 239 LYS B CA 1
ATOM 3486 C C . LYS B 1 239 ? -3.986 -17.379 11.592 1.00 31.10 239 LYS B C 1
ATOM 3487 O O . LYS B 1 239 ? -2.953 -18.015 11.773 1.00 30.49 239 LYS B O 1
ATOM 3493 N N . ILE B 1 240 ? -4.122 -16.466 10.629 1.00 30.65 240 ILE B N 1
ATOM 3494 C CA . ILE B 1 240 ? -3.046 -16.167 9.679 1.00 30.45 240 ILE B CA 1
ATOM 3495 C C . ILE B 1 240 ? -1.758 -15.701 10.358 1.00 29.87 240 ILE B C 1
ATOM 3496 O O . ILE B 1 240 ? -0.679 -16.204 10.042 1.00 29.88 240 ILE B O 1
ATOM 3501 N N . LYS B 1 241 ? -1.871 -14.765 11.299 1.00 29.60 241 LYS B N 1
ATOM 3502 C CA . LYS B 1 241 ? -0.708 -14.258 12.028 1.00 29.87 241 LYS B CA 1
ATOM 3503 C C . LYS B 1 241 ? 0.005 -15.401 12.758 1.00 30.54 241 LYS B C 1
ATOM 3504 O O . LYS B 1 241 ? 1.240 -15.495 12.731 1.00 29.96 241 LYS B O 1
ATOM 3510 N N . GLY B 1 242 ? -0.790 -16.262 13.395 1.00 31.00 242 GLY B N 1
ATOM 3511 C CA . GLY B 1 242 ? -0.281 -17.439 14.106 1.00 31.71 242 GLY B CA 1
ATOM 3512 C C . GLY B 1 242 ? 0.492 -18.365 13.189 1.00 32.15 242 GLY B C 1
ATOM 3513 O O . GLY B 1 242 ? 1.569 -18.845 13.551 1.00 32.20 242 GLY B O 1
ATOM 3514 N N . ARG B 1 243 ? -0.045 -18.602 11.994 1.00 32.18 243 ARG B N 1
ATOM 3515 C CA . ARG B 1 243 ? 0.649 -19.405 10.984 1.00 32.25 243 ARG B CA 1
ATOM 3516 C C . ARG B 1 243 ? 1.956 -18.755 10.537 1.00 32.29 243 ARG B C 1
ATOM 3517 O O . ARG B 1 243 ? 2.944 -19.446 10.285 1.00 32.50 243 ARG B O 1
ATOM 3525 N N . LEU B 1 244 ? 1.965 -17.429 10.435 1.00 31.85 244 LEU B N 1
ATOM 3526 C CA . LEU B 1 244 ? 3.152 -16.723 9.957 1.00 31.62 244 LEU B CA 1
ATOM 3527 C C . LEU B 1 244 ? 4.291 -16.658 10.969 1.00 31.70 244 LEU B C 1
ATOM 3528 O O . LEU B 1 244 ? 5.448 -16.686 10.585 1.00 31.63 244 LEU B O 1
ATOM 3533 N N . LYS B 1 245 ? 3.965 -16.553 12.257 1.00 31.87 245 LYS B N 1
ATOM 3534 C CA . LYS B 1 245 ? 4.998 -16.549 13.290 1.00 32.47 245 LYS B CA 1
ATOM 3535 C C . LYS B 1 245 ? 5.665 -17.926 13.403 1.00 32.73 245 LYS B C 1
ATOM 3536 O O . LYS B 1 245 ? 6.757 -18.037 13.964 1.00 33.23 245 LYS B O 1
ATOM 3542 N N . LEU B 1 246 ? 5.011 -18.950 12.850 1.00 32.53 246 LEU B N 1
ATOM 3543 C CA . LEU B 1 246 ? 5.563 -20.317 12.786 1.00 33.24 246 LEU B CA 1
ATOM 3544 C C . LEU B 1 246 ? 6.687 -20.457 11.771 1.00 33.89 246 LEU B C 1
ATOM 3545 O O . LEU B 1 246 ? 7.501 -21.378 11.878 1.00 34.10 246 LEU B O 1
ATOM 3550 N N . GLU B 1 247 ? 6.720 -19.562 10.782 1.00 34.06 247 GLU B N 1
ATOM 3551 C CA . GLU B 1 247 ? 7.719 -19.623 9.713 1.00 34.31 247 GLU B CA 1
ATOM 3552 C C . GLU B 1 247 ? 9.124 -19.329 10.218 1.00 34.34 247 GLU B C 1
ATOM 3553 O O . GLU B 1 247 ? 9.296 -18.681 11.243 1.00 34.24 247 GLU B O 1
#

Organism: Geobacter sulfurreducens (strain ATCC 51573 / DSM 12127 / PCA) (NCBI:txid243231)

Radius of gyration: 32.11 Å; Cα contacts (8 Å, |Δi|>4): 616; chains: 2; bounding box: 74×56×86 Å